Protein AF-0000000066071124 (afdb_homodimer)

Secondary structure (DSSP, 8-state):
------------------EEEEEEEEE--SSBGGG-TTS-GGG---SSGGGB-TT--HHHHHHT--TTEEEEEEEE---BHHHHGGGGS-HHHHHHTGGGSSEETTEE-TTPPBPHHHHHHHHHHHHHHHHSTT----SEEEE-SSHHHHHHHHHHTTTS---PPEE-GGGSSS-BSSGGG-PPPHHHHHHHSTT-EEPTT--SS--S--SSEEE-HHHHHHHHHHHHHHHHHH-SS--EEEEEE-HHHHHHHHHHTTPPP----TT-EEEEEEEEEEEEEEEE-TT-EEEHHHH-SS--HHHHTTT--------/------------------EEEEEEEEE--SSBGGG-TTS-GGG---SSGGGB-TT--HHHHHHT--TTEEEEEEEE---BHHHHGGGGS-HHHHHHTGGGSSEETTEE-TTPPBPHHHHHHHHHHHHHHHHSTT----SEEEE-SSHHHHHHHHHHTTTSS--PPEE-GGGSSS-BSSGGG-PPPHHHHHHHSTT-EEPTT--SS--S--SSEEE-HHHHHHHHHHHHHHHHHH-SS--EEEEEE-HHHHHHHHHHTTPPP----TT-EEEEEEEEEEEEEEEE-TT-EEEHHHH-SS--HHHHTS---------

pLDDT: mean 88.55, std 18.99, range [19.91, 98.88]

Solvent-accessible surface area (backbone atoms only — not comparable to full-atom values): 33779 Å² total; per-residue (Å²): 135,82,79,78,78,75,77,73,75,75,77,68,72,71,76,69,62,52,63,48,77,41,70,31,43,38,45,61,49,79,58,33,40,80,43,22,88,86,46,52,64,78,69,50,58,54,83,53,73,57,14,48,36,87,94,54,52,56,63,55,54,63,72,65,50,51,93,52,32,32,41,32,35,48,24,28,24,27,38,24,35,49,73,29,48,56,44,70,43,55,69,60,54,26,59,53,49,52,41,54,37,55,55,58,87,71,40,49,23,36,32,18,46,55,34,74,66,11,51,50,38,25,48,49,45,28,49,49,54,72,66,36,83,70,57,77,72,50,68,44,37,35,27,13,68,36,48,27,21,49,51,33,48,53,51,42,45,58,94,42,91,70,66,71,36,33,32,34,78,63,38,32,50,60,36,17,36,38,21,51,44,38,48,70,34,41,67,58,50,41,72,73,42,68,78,51,40,72,42,91,82,69,57,55,62,62,84,69,48,38,74,55,35,27,55,25,70,41,34,42,31,44,40,30,50,50,39,50,52,50,50,50,68,76,34,76,83,52,46,31,35,34,36,30,25,31,46,50,37,46,40,25,38,31,53,55,20,65,37,63,90,71,71,57,49,66,29,35,66,46,70,44,41,38,31,61,49,98,48,69,42,78,36,59,44,71,61,27,62,39,43,43,54,59,54,29,58,66,65,54,72,88,66,64,67,65,75,70,72,78,78,76,76,80,129,136,83,80,78,77,77,77,74,77,76,78,69,72,72,77,69,66,51,66,48,75,40,70,31,43,36,45,61,49,79,58,31,40,80,45,23,88,88,46,54,64,78,70,51,56,54,84,52,74,58,15,47,36,85,92,55,53,57,63,55,54,62,74,63,50,52,93,54,33,33,40,32,35,47,25,28,25,28,38,24,36,50,74,29,50,55,47,69,43,55,69,61,54,26,58,52,48,52,41,54,36,55,54,58,87,70,41,49,22,36,33,17,46,55,34,74,66,11,50,50,38,26,48,50,43,28,50,49,54,73,68,35,83,70,56,77,70,49,68,45,38,35,27,13,68,36,48,25,21,49,53,34,49,53,53,42,46,57,92,44,93,72,68,70,36,34,34,34,76,64,37,33,50,60,36,17,36,38,23,50,43,37,48,72,36,42,67,58,48,40,71,74,42,68,77,51,40,72,43,93,83,68,57,54,63,62,82,69,49,39,74,56,34,26,56,25,69,42,34,43,31,44,40,30,48,51,40,50,52,50,50,50,69,76,34,76,84,53,47,29,36,34,36,29,26,31,46,51,37,47,42,24,40,30,54,55,21,65,38,63,89,68,71,57,49,65,28,34,66,46,70,45,42,39,32,60,50,97,50,69,40,76,36,59,45,70,61,28,61,40,46,44,55,58,54,30,58,66,63,53,72,89,68,65,67,64,81,71,74,79,80,76,75,82,129

Radius of gyration: 27.07 Å; Cα contacts (8 Å, |Δi|>4): 1220; chains: 2; bounding box: 74×88×99 Å

Nearest PDB structures (foldseek):
  2yn2-assembly1_A  TM=6.797E-01  e=5.651E-09  Saccharomyces cerevisiae S288C
  2yn0-assembly1_A  TM=5.757E-01  e=2.678E-08  Saccharomyces cerevisiae S288C
  6yj6-assembly1_C  TM=5.837E-01  e=2.678E-07  Saccharomyces cerevisiae
  6cni-assembly1_B  TM=6.786E-01  e=1.732E-05  Homo sapiens
  6cnl-assembly1_E  TM=5.920E-01  e=1.732E-04  Homo sapiens

Sequence (630 aa):
MQQFLTLGALWTLFNVATTISLPKYSSSQTYFAQSDPNIPVSQVDDTNNFGLKSQYSWDDVVSNLASNEKLFFLQRHGQGWHNVAPSNFSRVDWNCYWAEQSGRDGVVWEDAELTPKGVQQIQNLHQRIKDTPDFPQPEKFFVSPLRRTLQTWNITWNGLPHKTPLIKEFAREIYGIDSESKRHNKTFIHNYVPSFEFESGFTEQDENWSPDKSESDQHCDYRAAVLLQDIFNDSPDEKVISVVLHSGIIYCLLDVVGHRYFPMATGGAIPVVIAIENYNTDYPLNDAWDTFKDWCPNPPASISGTATSTATGSAMQQFLTLGALWTLFNVATTISLPKYSSSQTYFAQSDPNIPVSQVDDTNNFGLKSQYSWDDVVSNLASNEKLFFLQRHGQGWHNVAPSNFSRVDWNCYWAEQSGRDGVVWEDAELTPKGVQQIQNLHQRIKDTPDFPQPEKFFVSPLRRTLQTWNITWNGLPHKTPLIKEFAREIYGIDSESKRHNKTFIHNYVPSFEFESGFTEQDENWSPDKSESDQHCDYRAAVLLQDIFNDSPDEKVISVVLHSGIIYCLLDVVGHRYFPMATGGAIPVVIAIENYNTDYPLNDAWDTFKDWCPNPPASISGTATSTATGSA

Structure (mmCIF, N/CA/C/O backbone):
data_AF-0000000066071124-model_v1
#
loop_
_entity.id
_entity.type
_entity.pdbx_description
1 polymer 'Phosphomutase-like protein 3'
#
loop_
_atom_site.group_PDB
_atom_site.id
_atom_site.type_symbol
_atom_site.label_atom_id
_atom_site.label_alt_id
_atom_site.label_comp_id
_atom_site.label_asym_id
_atom_site.label_entity_id
_atom_site.label_seq_id
_atom_site.pdbx_PDB_ins_code
_atom_site.Cartn_x
_atom_site.Cartn_y
_atom_site.Cartn_z
_atom_site.occupancy
_atom_site.B_iso_or_equiv
_atom_site.auth_seq_id
_atom_site.auth_comp_id
_atom_site.auth_asym_id
_atom_site.auth_atom_id
_atom_site.pdbx_PDB_model_num
ATOM 1 N N . MET A 1 1 ? -23.594 52.375 -44.375 1 29.77 1 MET A N 1
ATOM 2 C CA . MET A 1 1 ? -22.469 51.438 -44.375 1 29.77 1 MET A CA 1
ATOM 3 C C . MET A 1 1 ? -21.656 51.594 -43.125 1 29.77 1 MET A C 1
ATOM 5 O O . MET A 1 1 ? -20.609 52.25 -43.094 1 29.77 1 MET A O 1
ATOM 9 N N . GLN A 1 2 ? -22.312 51.812 -41.938 1 34.38 2 GLN A N 1
ATOM 10 C CA . GLN A 1 2 ? -21.75 52.031 -40.594 1 34.38 2 GLN A CA 1
ATOM 11 C C . GLN A 1 2 ? -20.938 50.844 -40.125 1 34.38 2 GLN A C 1
ATOM 13 O O . GLN A 1 2 ? -21.438 49.688 -40.156 1 34.38 2 GLN A O 1
ATOM 18 N N . GLN A 1 3 ? -19.562 50.969 -40.25 1 31.31 3 GLN A N 1
ATOM 19 C CA . GLN A 1 3 ? -18.5 50.062 -39.844 1 31.31 3 GLN A CA 1
ATOM 20 C C . GLN A 1 3 ? -18.625 49.719 -38.344 1 31.31 3 GLN A C 1
ATOM 22 O O . GLN A 1 3 ? -18.609 50.594 -37.5 1 31.31 3 GLN A O 1
ATOM 27 N N . PHE A 1 4 ? -19.406 48.625 -38.031 1 33.28 4 PHE A N 1
ATOM 28 C CA . PHE A 1 4 ? -19.469 48.062 -36.688 1 33.28 4 PHE A CA 1
ATOM 29 C C . PHE A 1 4 ? -18.078 47.625 -36.219 1 33.28 4 PHE A C 1
ATOM 31 O O . PHE A 1 4 ? -17.469 46.75 -36.844 1 33.28 4 PHE A O 1
ATOM 38 N N . LEU A 1 5 ? -17.281 48.625 -35.656 1 32.19 5 LEU A N 1
ATOM 39 C CA . LEU A 1 5 ? -16.031 48.281 -35 1 32.19 5 LEU A CA 1
ATOM 40 C C . LEU A 1 5 ? -16.25 47.281 -33.875 1 32.19 5 LEU A C 1
ATOM 42 O O . LEU A 1 5 ? -16.984 47.562 -32.938 1 32.19 5 LEU A O 1
ATOM 46 N N . THR A 1 6 ? -16.359 46 -34.25 1 32.62 6 THR A N 1
ATOM 47 C CA . THR A 1 6 ? -16.375 44.906 -33.281 1 32.62 6 THR A CA 1
ATOM 48 C C . THR A 1 6 ? -15.133 45 -32.375 1 32.62 6 THR A C 1
ATOM 50 O O . THR A 1 6 ? -14.008 44.844 -32.844 1 32.62 6 THR A O 1
ATOM 53 N N . LEU A 1 7 ? -15.102 45.938 -31.422 1 32.59 7 LEU A N 1
ATOM 54 C CA . LEU A 1 7 ? -14.062 45.875 -30.391 1 32.59 7 LEU A CA 1
ATOM 55 C C . LEU A 1 7 ? -14.008 44.531 -29.734 1 32.59 7 LEU A C 1
ATOM 57 O O . LEU A 1 7 ? -14.93 44.125 -29.016 1 32.59 7 LEU A O 1
ATOM 61 N N . GLY A 1 8 ? -13.5 43.531 -30.438 1 30.48 8 GLY A N 1
ATOM 62 C CA . GLY A 1 8 ? -13.172 42.281 -29.766 1 30.48 8 GLY A CA 1
ATOM 63 C C . GLY A 1 8 ? -12.266 42.469 -28.562 1 30.48 8 GLY A C 1
ATOM 64 O O . GLY A 1 8 ? -11.109 42.906 -28.719 1 30.48 8 GLY A O 1
ATOM 65 N N . ALA A 1 9 ? -12.773 42.969 -27.422 1 32.59 9 ALA A N 1
ATOM 66 C CA . ALA A 1 9 ? -11.992 42.938 -26.188 1 32.59 9 ALA A CA 1
ATOM 67 C C . ALA A 1 9 ? -11.359 41.562 -25.984 1 32.59 9 ALA A C 1
ATOM 69 O O . ALA A 1 9 ? -12.07 40.562 -25.891 1 32.59 9 ALA A O 1
ATOM 70 N N . LEU A 1 10 ? -10.18 41.344 -26.484 1 33.06 10 LEU A N 1
ATOM 71 C CA . LEU A 1 10 ? -9.312 40.25 -26.078 1 33.06 10 LEU A CA 1
ATOM 72 C C . LEU A 1 10 ? -9.227 40.156 -24.562 1 33.06 10 LEU A C 1
ATOM 74 O O . LEU A 1 10 ? -8.695 41.062 -23.906 1 33.06 10 LEU A O 1
ATOM 78 N N . TRP A 1 11 ? -10.211 39.594 -23.875 1 31.27 11 TRP A N 1
ATOM 79 C CA . TRP A 1 11 ? -9.977 39.125 -22.5 1 31.27 11 TRP A CA 1
ATOM 80 C C . TRP A 1 11 ? -8.68 38.312 -22.422 1 31.27 11 TRP A C 1
ATOM 82 O O . TRP A 1 11 ? -8.602 37.188 -22.906 1 31.27 11 TRP A O 1
ATOM 92 N N . THR A 1 12 ? -7.57 38.938 -22.688 1 32.94 12 THR A N 1
ATOM 93 C CA . THR A 1 12 ? -6.359 38.312 -22.156 1 32.94 12 THR A CA 1
ATOM 94 C C . THR A 1 12 ? -6.555 37.906 -20.703 1 32.94 12 THR A C 1
ATOM 96 O O . THR A 1 12 ? -6.664 38.75 -19.828 1 32.94 12 THR A O 1
ATOM 99 N N . LEU A 1 13 ? -7.312 36.938 -20.422 1 33.97 13 LEU A N 1
ATOM 100 C CA . LEU A 1 13 ? -7.215 36.312 -19.125 1 33.97 13 LEU A CA 1
ATOM 101 C C . LEU A 1 13 ? -5.758 36.188 -18.688 1 33.97 13 LEU A C 1
ATOM 103 O O . LEU A 1 13 ? -4.996 35.406 -19.297 1 33.97 13 LEU A O 1
ATOM 107 N N . PHE A 1 14 ? -5.09 37.25 -18.391 1 37.34 14 PHE A N 1
ATOM 108 C CA . PHE A 1 14 ? -3.881 37.094 -17.578 1 37.34 14 PHE A CA 1
ATOM 109 C C . PHE A 1 14 ? -4.059 36.031 -16.516 1 37.34 14 PHE A C 1
ATOM 111 O O . PHE A 1 14 ? -4.918 36.156 -15.641 1 37.34 14 PHE A O 1
ATOM 118 N N . ASN A 1 15 ? -3.896 34.812 -16.812 1 42.75 15 ASN A N 1
ATOM 119 C CA . ASN A 1 15 ? -3.643 33.844 -15.773 1 42.75 15 ASN A CA 1
ATOM 120 C C . ASN A 1 15 ? -2.68 34.375 -14.719 1 42.75 15 ASN A C 1
ATOM 122 O O . ASN A 1 15 ? -1.466 34.375 -14.93 1 42.75 15 ASN A O 1
ATOM 126 N N . VAL A 1 16 ? -2.746 35.5 -14.109 1 44.22 16 VAL A N 1
ATOM 127 C CA . VAL A 1 16 ? -1.925 36 -13.016 1 44.22 16 VAL A CA 1
ATOM 128 C C . VAL A 1 16 ? -1.522 34.844 -12.102 1 44.22 16 VAL A C 1
ATOM 130 O O . VAL A 1 16 ? -2.381 34.156 -11.57 1 44.22 16 VAL A O 1
ATOM 133 N N . ALA A 1 17 ? -0.296 34.406 -12.32 1 57.66 17 ALA A N 1
ATOM 134 C CA . ALA A 1 17 ? 0.362 33.469 -11.406 1 57.66 17 ALA A CA 1
ATOM 135 C C . ALA A 1 17 ? 0.134 33.875 -9.953 1 57.66 17 ALA A C 1
ATOM 137 O O . ALA A 1 17 ? 0.623 34.906 -9.508 1 57.66 17 ALA A O 1
ATOM 138 N N . THR A 1 18 ? -0.968 33.594 -9.172 1 84.62 18 THR A N 1
ATOM 139 C CA . THR A 1 18 ? -1.275 33.875 -7.773 1 84.62 18 THR A CA 1
ATOM 140 C C . THR A 1 18 ? -0.218 33.281 -6.852 1 84.62 18 THR A C 1
ATOM 142 O O . THR A 1 18 ? 0.17 32.125 -7.016 1 84.62 18 THR A O 1
ATOM 145 N N . THR A 1 19 ? 0.626 34.156 -6.301 1 91.81 19 THR A N 1
ATOM 146 C CA . THR A 1 19 ? 1.561 33.75 -5.246 1 91.81 19 THR A CA 1
ATOM 147 C C . THR A 1 19 ? 1.039 34.188 -3.879 1 91.81 19 THR A C 1
ATOM 149 O O . THR A 1 19 ? 0.562 35.312 -3.721 1 91.81 19 THR A O 1
ATOM 152 N N . ILE A 1 20 ? 0.991 33.281 -2.93 1 95.94 20 ILE A N 1
ATOM 153 C CA . ILE A 1 20 ? 0.533 33.594 -1.574 1 95.94 20 ILE A CA 1
ATOM 154 C C . ILE A 1 20 ? 1.705 33.469 -0.601 1 95.94 20 ILE A C 1
ATOM 156 O O . ILE A 1 20 ? 2.508 32.562 -0.682 1 95.94 20 ILE A O 1
ATOM 160 N N . SER A 1 21 ? 1.765 34.438 0.259 1 97.12 21 SER A N 1
ATOM 161 C CA . SER A 1 21 ? 2.826 34.469 1.262 1 97.12 21 SER A CA 1
ATOM 162 C C . SER A 1 21 ? 2.322 33.969 2.609 1 97.12 21 SER A C 1
ATOM 164 O O . SER A 1 21 ? 1.305 34.438 3.117 1 97.12 21 SER A O 1
ATOM 166 N N . LEU A 1 22 ? 3.018 32.969 3.148 1 97.94 22 LEU A N 1
ATOM 167 C CA . LEU A 1 22 ? 2.688 32.375 4.438 1 97.94 22 LEU A CA 1
ATOM 168 C C . LEU A 1 22 ? 3.926 32.25 5.32 1 97.94 22 LEU A C 1
ATOM 170 O O . LEU A 1 22 ? 5.055 32.344 4.824 1 97.94 22 LEU A O 1
ATOM 174 N N . PRO A 1 23 ? 3.666 32.125 6.625 1 98.06 23 PRO A N 1
ATOM 175 C CA . PRO A 1 23 ? 4.832 31.953 7.496 1 98.06 23 PRO A CA 1
ATOM 176 C C . PRO A 1 23 ? 5.742 30.812 7.051 1 98.06 23 PRO A C 1
ATOM 178 O O . PRO A 1 23 ? 5.254 29.781 6.59 1 98.06 23 PRO A O 1
ATOM 181 N N . LYS A 1 24 ? 7.023 30.984 7.199 1 98.5 24 LYS A N 1
ATOM 182 C CA . LYS A 1 24 ? 7.988 29.906 7.012 1 98.5 24 LYS A CA 1
ATOM 183 C C . LYS A 1 24 ? 7.984 28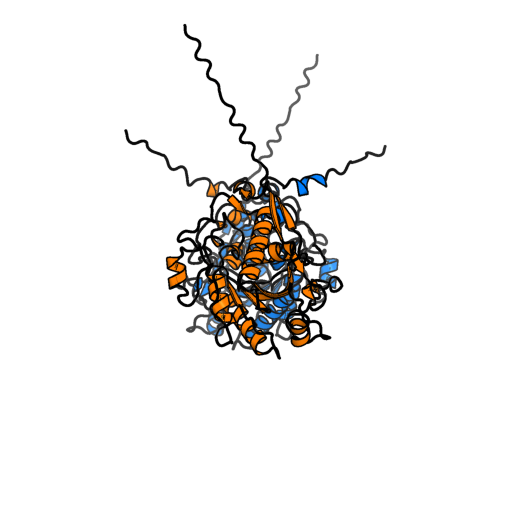.953 8.203 1 98.5 24 LYS A C 1
ATOM 185 O O . LYS A 1 24 ? 7.859 29.391 9.352 1 98.5 24 LYS A O 1
ATOM 190 N N . TYR A 1 25 ? 8.117 27.703 7.91 1 98.81 25 TYR A N 1
ATOM 191 C CA . TYR A 1 25 ? 8.234 26.688 8.945 1 98.81 25 TYR A CA 1
ATOM 192 C C . TYR A 1 25 ? 9.555 25.922 8.805 1 98.81 25 TYR A C 1
ATOM 194 O O . TYR A 1 25 ? 10.133 25.875 7.715 1 98.81 25 TYR A O 1
ATOM 202 N N . SER A 1 26 ? 10.023 25.391 9.875 1 98.62 26 SER A N 1
ATOM 203 C CA . SER A 1 26 ? 11.211 24.531 9.883 1 98.62 26 SER A CA 1
ATOM 204 C C . SER A 1 26 ? 11.039 23.375 10.852 1 98.62 26 SER A C 1
ATOM 206 O O . SER A 1 26 ? 10.172 23.391 11.727 1 98.62 26 SER A O 1
ATOM 208 N N . SER A 1 27 ? 11.766 22.312 10.625 1 98.38 27 SER A N 1
ATOM 209 C CA . SER A 1 27 ? 11.719 21.156 11.5 1 98.38 27 SER A CA 1
ATOM 210 C C . SER A 1 27 ? 13.078 20.891 12.141 1 98.38 27 SER A C 1
ATOM 212 O O . SER A 1 27 ? 14.117 21.078 11.5 1 98.38 27 SER A O 1
ATOM 214 N N . SER A 1 28 ? 13.07 20.453 13.336 1 97.94 28 SER A N 1
ATOM 215 C CA . SER A 1 28 ? 14.289 20.094 14.055 1 97.94 28 SER A CA 1
ATOM 216 C C . SER A 1 28 ? 14.859 18.781 13.555 1 97.94 28 SER A C 1
ATOM 218 O O . SER A 1 28 ? 14.109 17.859 13.211 1 97.94 28 SER A O 1
ATOM 220 N N . GLN A 1 29 ? 16.172 18.641 13.594 1 97.44 29 GLN A N 1
ATOM 221 C CA . GLN A 1 29 ? 16.844 17.391 13.25 1 97.44 29 GLN A CA 1
ATOM 222 C C . GLN A 1 29 ? 17.469 16.766 14.492 1 97.44 29 GLN A C 1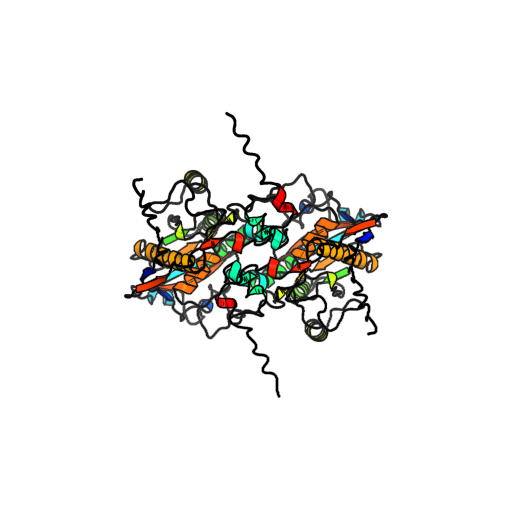
ATOM 224 O O . GLN A 1 29 ? 18.266 15.828 14.375 1 97.44 29 GLN A O 1
ATOM 229 N N . THR A 1 30 ? 17.125 17.188 15.602 1 96.88 30 THR A N 1
ATOM 230 C CA . THR A 1 30 ? 17.859 16.922 16.828 1 96.88 30 THR A CA 1
ATOM 231 C C . THR A 1 30 ? 17.375 15.625 17.484 1 96.88 30 THR A C 1
ATOM 233 O O . THR A 1 30 ? 18.172 14.742 17.797 1 96.88 30 THR A O 1
ATOM 236 N N . TYR A 1 31 ? 16.188 15.383 17.625 1 98.06 31 TYR A N 1
ATOM 237 C CA . TYR A 1 31 ? 15.648 14.445 18.609 1 98.06 31 TYR A CA 1
ATOM 238 C C . TYR A 1 31 ? 15.352 13.094 17.984 1 98.06 31 TYR A C 1
ATOM 240 O O . TYR A 1 31 ? 15.492 12.055 18.641 1 98.06 31 TYR A O 1
ATOM 248 N N . PHE A 1 32 ? 14.961 13.094 16.734 1 98.19 32 PHE A N 1
ATOM 249 C CA . PHE A 1 32 ? 14.391 11.875 16.188 1 98.19 32 PHE A CA 1
ATOM 250 C C . PHE A 1 32 ? 15.25 11.344 15.039 1 98.19 32 PHE A C 1
ATOM 252 O O . PHE A 1 32 ? 15.758 12.125 14.227 1 98.19 32 PHE A O 1
ATOM 259 N N . ALA A 1 33 ? 15.32 10.047 14.93 1 96.69 33 ALA A N 1
ATOM 260 C CA . ALA A 1 33 ? 16.109 9.398 13.883 1 96.69 33 ALA A CA 1
ATOM 261 C C . ALA A 1 33 ? 15.547 9.727 12.5 1 96.69 33 ALA A C 1
ATOM 263 O O . ALA A 1 33 ? 16.297 9.836 11.523 1 96.69 33 ALA A O 1
ATOM 264 N N . GLN A 1 34 ? 14.266 9.93 12.406 1 95.38 34 GLN A N 1
ATOM 265 C CA . GLN A 1 34 ? 13.586 10.18 11.141 1 95.38 34 GLN A CA 1
ATOM 266 C C . GLN A 1 34 ? 14.039 11.508 10.531 1 95.38 34 GLN A C 1
ATOM 268 O O . GLN A 1 34 ? 14.008 11.672 9.305 1 95.38 34 GLN A O 1
ATOM 273 N N . SER A 1 35 ? 14.43 12.422 11.375 1 96.25 35 SER A N 1
ATOM 274 C CA . SER A 1 35 ? 14.812 13.734 10.883 1 96.25 35 SER A CA 1
ATOM 275 C C . SER A 1 35 ? 16.328 13.867 10.789 1 96.25 35 SER A C 1
ATOM 277 O O . SER A 1 35 ? 16.844 14.852 10.25 1 96.25 35 SER A O 1
ATOM 279 N N . ASP A 1 36 ? 17.062 12.891 11.273 1 95.31 36 ASP A N 1
ATOM 280 C CA . ASP A 1 36 ? 18.516 12.953 11.32 1 95.31 36 ASP A CA 1
ATOM 281 C C . ASP A 1 36 ? 19.125 12.586 9.969 1 95.31 36 ASP A C 1
ATOM 283 O O . ASP A 1 36 ? 19.047 11.43 9.539 1 95.31 36 ASP A O 1
ATOM 287 N N . PRO A 1 37 ? 19.766 13.555 9.359 1 92.75 37 PRO A N 1
ATOM 288 C CA . PRO A 1 37 ? 20.328 13.266 8.039 1 92.75 37 PRO A CA 1
ATOM 289 C C . PRO A 1 37 ? 21.469 12.266 8.078 1 92.75 37 PRO A C 1
ATOM 291 O O . PRO A 1 37 ? 21.875 11.727 7.039 1 92.75 37 PRO A O 1
ATOM 294 N N . ASN A 1 38 ? 22 11.93 9.242 1 94.06 38 ASN A N 1
ATOM 295 C CA . ASN A 1 38 ? 23.125 11.016 9.367 1 94.06 38 ASN A CA 1
ATOM 296 C C . ASN A 1 38 ? 22.656 9.57 9.492 1 94.06 38 ASN A C 1
ATOM 298 O O . ASN A 1 38 ? 23.484 8.648 9.453 1 94.06 38 ASN A O 1
ATOM 302 N N . ILE A 1 39 ? 21.438 9.359 9.648 1 93.31 39 ILE A N 1
ATOM 303 C CA . ILE A 1 39 ? 20.859 8.016 9.695 1 93.31 39 ILE A CA 1
ATOM 304 C C . ILE A 1 39 ? 20.094 7.742 8.398 1 93.31 39 ILE A C 1
ATOM 306 O O . ILE A 1 39 ? 19.062 8.359 8.141 1 93.31 39 ILE A O 1
ATOM 310 N N . PRO A 1 40 ? 20.625 6.793 7.641 1 90.38 40 PRO A N 1
ATOM 311 C CA . PRO A 1 40 ? 19.875 6.473 6.426 1 90.38 40 PRO A CA 1
ATOM 312 C C . PRO A 1 40 ? 18.422 6.086 6.719 1 90.38 40 PRO A C 1
ATOM 314 O O . PRO A 1 40 ? 18.156 5.41 7.711 1 90.38 40 PRO A O 1
ATOM 317 N N . VAL A 1 41 ? 17.516 6.57 5.875 1 89.44 41 VAL A N 1
ATOM 318 C CA . VAL A 1 41 ? 16.078 6.359 6.055 1 89.44 41 VAL A CA 1
ATOM 319 C C . VAL A 1 41 ? 15.797 4.875 6.254 1 89.44 41 VAL A C 1
ATOM 321 O O . VAL A 1 41 ? 15.008 4.5 7.121 1 89.44 41 VAL A O 1
ATOM 324 N N . SER A 1 42 ? 16.5 4 5.535 1 84.12 42 SER A N 1
ATOM 325 C CA . SER A 1 42 ? 16.281 2.559 5.586 1 84.12 42 SER A CA 1
ATOM 326 C C . SER A 1 42 ? 16.75 1.975 6.914 1 84.12 42 SER A C 1
ATOM 328 O O . SER A 1 42 ? 16.438 0.827 7.238 1 84.12 42 SER A O 1
ATOM 330 N N . GLN A 1 43 ? 17.453 2.752 7.684 1 87.75 43 GLN A N 1
ATOM 331 C CA . GLN A 1 43 ? 18.031 2.244 8.922 1 87.75 43 GLN A CA 1
ATOM 332 C C . GLN A 1 43 ? 17.328 2.854 10.141 1 87.75 43 GLN A C 1
ATOM 334 O O . GLN A 1 43 ? 17.719 2.594 11.281 1 87.75 43 GLN A O 1
ATOM 339 N N . VAL A 1 44 ? 16.391 3.66 9.852 1 90.38 44 VAL A N 1
ATOM 340 C CA . VAL A 1 44 ? 15.641 4.273 10.945 1 90.38 44 VAL A CA 1
ATOM 341 C C . VAL A 1 44 ? 14.781 3.217 11.641 1 90.38 44 VAL A C 1
ATOM 343 O O . VAL A 1 44 ? 14.062 2.465 10.984 1 90.38 44 VAL A O 1
ATOM 346 N N . ASP A 1 45 ? 14.922 3.127 12.906 1 84.5 45 ASP A N 1
ATOM 347 C CA . ASP A 1 45 ? 14.047 2.295 13.727 1 84.5 45 ASP A CA 1
ATOM 348 C C . ASP A 1 45 ? 12.984 3.137 14.422 1 84.5 45 ASP A C 1
ATOM 350 O O . ASP A 1 45 ? 13.227 3.691 15.5 1 84.5 45 ASP A O 1
ATOM 354 N N . ASP A 1 46 ? 11.836 3.1 13.867 1 84.88 46 ASP A N 1
ATOM 355 C CA . ASP A 1 46 ? 10.789 3.918 14.477 1 84.88 46 ASP A CA 1
ATOM 356 C C . ASP A 1 46 ? 9.875 3.072 15.352 1 84.88 46 ASP A C 1
ATOM 358 O O . ASP A 1 46 ? 8.852 3.562 15.852 1 84.88 46 ASP A O 1
ATOM 362 N N . THR A 1 47 ? 10.211 1.812 15.492 1 80.25 47 THR A N 1
ATOM 363 C CA . THR A 1 47 ? 9.398 0.936 16.328 1 80.25 47 THR A CA 1
ATOM 364 C C . THR A 1 47 ? 9.75 1.121 17.797 1 80.25 47 THR A C 1
ATOM 366 O O . THR A 1 47 ? 8.922 0.876 18.688 1 80.25 47 THR A O 1
ATOM 369 N N . ASN A 1 48 ? 10.906 1.51 17.969 1 84.56 48 ASN A N 1
ATOM 370 C CA . ASN A 1 48 ? 11.336 1.796 19.344 1 84.56 48 ASN A CA 1
ATOM 371 C C . ASN A 1 48 ? 11.141 3.27 19.688 1 84.56 48 ASN A C 1
ATOM 373 O O . ASN A 1 48 ? 11.781 4.141 19.094 1 84.56 48 ASN A O 1
ATOM 377 N N . ASN A 1 49 ? 10.336 3.566 20.625 1 94.94 49 ASN A N 1
ATOM 378 C CA . ASN A 1 49 ? 10.078 4.898 21.172 1 94.94 49 ASN A CA 1
ATOM 379 C C . ASN A 1 49 ? 9.836 5.914 20.062 1 94.94 49 ASN A C 1
ATOM 381 O O . ASN A 1 49 ? 10.336 7.039 20.109 1 94.94 49 ASN A O 1
ATOM 385 N N . PHE A 1 50 ? 9.273 5.504 19 1 96 50 PHE A N 1
ATOM 386 C CA . PHE A 1 50 ? 8.859 6.34 17.875 1 96 50 PHE A CA 1
ATOM 387 C C . PHE A 1 50 ? 10.055 7.031 17.234 1 96 50 PHE A C 1
ATOM 389 O O . PHE A 1 50 ? 9.945 8.156 16.75 1 96 50 PHE A O 1
ATOM 396 N N . GLY A 1 51 ? 11.242 6.43 17.391 1 95.75 51 GLY A N 1
ATOM 397 C CA . GLY A 1 51 ? 12.43 6.945 16.734 1 95.75 51 GLY A CA 1
ATOM 398 C C . GLY A 1 51 ? 13.18 7.973 17.562 1 95.75 51 GLY A C 1
ATOM 399 O O . GLY A 1 51 ? 14.148 8.57 17.109 1 95.75 51 GLY A O 1
ATOM 400 N N . LEU A 1 52 ? 12.688 8.219 18.781 1 97.88 52 LEU A N 1
ATOM 401 C CA . LEU A 1 52 ? 13.414 9.102 19.672 1 97.88 52 LEU A CA 1
ATOM 402 C C . LEU A 1 52 ? 14.812 8.555 19.969 1 97.88 52 LEU A C 1
ATOM 404 O O . LEU A 1 52 ? 14.953 7.402 20.391 1 97.88 52 LEU A O 1
ATOM 408 N N . LYS A 1 53 ? 15.758 9.398 19.688 1 96.94 53 LYS A N 1
ATOM 409 C CA . LYS A 1 53 ? 17.125 8.961 19.922 1 96.94 53 LYS A CA 1
ATOM 410 C C . LYS A 1 53 ? 17.359 8.633 21.391 1 96.94 53 LYS A C 1
ATOM 412 O O . LYS A 1 53 ? 16.844 9.312 22.281 1 96.94 53 LYS A O 1
ATOM 417 N N . SER A 1 54 ? 18.234 7.68 21.688 1 95.12 54 SER A N 1
ATOM 418 C CA . SER A 1 54 ? 18.375 7.059 23 1 95.12 54 SER A CA 1
ATOM 419 C C . SER A 1 54 ? 18.906 8.055 24.016 1 95.12 54 SER A C 1
ATOM 421 O O . SER A 1 54 ? 18.688 7.883 25.219 1 95.12 54 SER A O 1
ATOM 423 N N . GLN A 1 55 ? 19.547 9.047 23.562 1 96.38 55 GLN A N 1
ATOM 424 C CA . GLN A 1 55 ? 20.141 9.992 24.5 1 96.38 55 GLN A CA 1
ATOM 425 C C . GLN A 1 55 ? 19.109 10.984 25.016 1 96.38 55 GLN A C 1
ATOM 427 O O . GLN A 1 55 ? 19.406 11.766 25.938 1 96.38 55 GLN A O 1
ATOM 432 N N . TYR A 1 56 ? 17.891 10.953 24.5 1 97.5 56 TYR A N 1
ATOM 433 C CA . TYR A 1 56 ? 16.844 11.883 24.922 1 97.5 56 TYR A CA 1
ATOM 434 C C . TYR A 1 56 ? 15.664 11.133 25.547 1 97.5 56 TYR A C 1
ATOM 436 O O . TYR A 1 56 ? 15.398 9.984 25.188 1 97.5 56 TYR A O 1
ATOM 444 N N . SER A 1 57 ? 14.984 11.758 26.484 1 97.75 57 SER A N 1
ATOM 445 C CA . SER A 1 57 ? 13.656 11.359 26.953 1 97.75 57 SER A CA 1
ATOM 446 C C . SER A 1 57 ? 12.57 12.234 26.344 1 97.75 57 SER A C 1
ATOM 448 O O . SER A 1 57 ? 12.859 13.281 25.766 1 97.75 57 SER A O 1
ATOM 450 N N . TRP A 1 58 ? 11.367 11.781 26.438 1 98.25 58 TRP A N 1
ATOM 451 C CA . TRP A 1 58 ? 10.266 12.602 25.953 1 98.25 58 TRP A CA 1
ATOM 452 C C . TRP A 1 58 ? 10.188 13.914 26.734 1 98.25 58 TRP A C 1
ATOM 454 O O . TRP A 1 58 ? 9.828 14.953 26.172 1 98.25 58 TRP A O 1
ATOM 464 N N . ASP A 1 59 ? 10.477 13.875 27.969 1 97.69 59 ASP A N 1
ATOM 465 C CA . ASP A 1 59 ? 10.516 15.094 28.766 1 97.69 59 ASP A CA 1
ATOM 466 C C . ASP A 1 59 ? 11.586 16.062 28.25 1 97.69 59 ASP A C 1
ATOM 468 O O . ASP A 1 59 ? 11.391 17.266 28.25 1 97.69 59 ASP A O 1
ATOM 472 N N . ASP A 1 60 ? 12.695 15.484 27.859 1 97.94 60 ASP A N 1
ATOM 473 C CA . ASP A 1 60 ? 13.727 16.312 27.25 1 97.94 60 ASP A CA 1
ATOM 474 C C . ASP A 1 60 ? 13.188 17.062 26.016 1 97.94 60 ASP A C 1
ATOM 476 O O . ASP A 1 60 ? 13.445 18.25 25.844 1 97.94 60 ASP A O 1
ATOM 480 N N . VAL A 1 61 ? 12.438 16.391 25.203 1 98.5 61 VAL A N 1
ATOM 481 C CA . VAL A 1 61 ? 11.906 16.969 23.969 1 98.5 61 VAL A CA 1
ATOM 482 C C . VAL A 1 61 ? 10.938 18.094 24.312 1 98.5 61 VAL A C 1
ATOM 484 O O . VAL A 1 61 ? 11.117 19.234 23.875 1 98.5 61 VAL A O 1
ATOM 487 N N . VAL A 1 62 ? 10 17.828 25.156 1 98.5 62 VAL A N 1
ATOM 488 C CA . VAL A 1 62 ? 8.898 18.75 25.406 1 98.5 62 VAL A CA 1
ATOM 489 C C . VAL A 1 62 ? 9.398 19.953 26.203 1 98.5 62 VAL A C 1
ATOM 491 O O . VAL A 1 62 ? 9.031 21.094 25.906 1 98.5 62 VAL A O 1
ATOM 494 N N . SER A 1 63 ? 10.219 19.719 27.156 1 97.88 63 SER A N 1
ATOM 495 C CA . SER A 1 63 ? 10.688 20.797 28.016 1 97.88 63 SER A CA 1
ATOM 496 C C . SER A 1 63 ? 11.617 21.734 27.266 1 97.88 63 SER A C 1
ATOM 498 O O . SER A 1 63 ? 11.797 22.891 27.672 1 97.88 63 SER A O 1
ATOM 500 N N . ASN A 1 64 ? 12.203 21.312 26.172 1 98.12 64 ASN A N 1
ATOM 501 C CA . ASN A 1 64 ? 13.18 22.125 25.469 1 98.12 64 ASN A CA 1
ATOM 502 C C . ASN A 1 64 ? 12.57 22.797 24.234 1 98.12 64 ASN A C 1
ATOM 504 O O . ASN A 1 64 ? 13.266 23.484 23.484 1 98.12 64 ASN A O 1
ATOM 508 N N . LEU A 1 65 ? 11.312 22.609 24.047 1 98.44 65 LEU A N 1
ATOM 509 C CA . LEU A 1 65 ? 10.648 23.281 22.938 1 98.44 65 LEU A CA 1
ATOM 510 C C . LEU A 1 65 ? 10.641 24.797 23.156 1 98.44 65 LEU A C 1
ATOM 512 O O . LEU A 1 65 ? 10.266 25.266 24.219 1 98.44 65 LEU A O 1
ATOM 516 N N . ALA A 1 66 ? 11.055 25.5 22.125 1 97.69 66 ALA A N 1
ATOM 517 C CA . ALA A 1 66 ? 10.938 26.953 22.156 1 97.69 66 ALA A CA 1
ATOM 518 C C . ALA A 1 66 ? 9.484 27.391 22.031 1 97.69 66 ALA A C 1
ATOM 520 O O . ALA A 1 66 ? 8.602 26.562 21.812 1 97.69 66 ALA A O 1
ATOM 521 N N . SER A 1 67 ? 9.25 28.703 22.219 1 96.56 67 SER A N 1
ATOM 522 C CA . SER A 1 67 ? 7.887 29.219 22.234 1 96.56 67 SER A CA 1
ATOM 523 C C . SER A 1 67 ? 7.238 29.109 20.859 1 96.56 67 SER A C 1
ATOM 525 O O . SER A 1 67 ? 6.012 29.031 20.75 1 96.56 67 SER A O 1
ATOM 527 N N . ASN A 1 68 ? 8.094 29.047 19.859 1 97.81 68 ASN A N 1
ATOM 528 C CA . ASN A 1 68 ? 7.57 28.969 18.5 1 97.81 68 ASN A CA 1
ATOM 529 C C . ASN A 1 68 ? 7.613 27.547 17.953 1 97.81 68 ASN A C 1
ATOM 531 O O . ASN A 1 68 ? 7.492 27.328 16.75 1 97.81 68 ASN A O 1
ATOM 535 N N . GLU A 1 69 ? 7.875 26.578 18.859 1 98.62 69 GLU A N 1
ATOM 536 C CA . GLU A 1 69 ? 7.996 25.188 18.438 1 98.62 69 GLU A CA 1
ATOM 537 C C . GLU A 1 69 ? 6.891 24.328 19.062 1 98.62 69 GLU A C 1
ATOM 539 O O . GLU A 1 69 ? 6.445 24.594 20.172 1 98.62 69 GLU A O 1
ATOM 544 N N . LYS A 1 70 ? 6.453 23.391 18.328 1 98.81 70 LYS A N 1
ATOM 545 C CA . LYS A 1 70 ? 5.539 22.359 18.797 1 98.81 70 LYS A CA 1
ATOM 546 C C . LYS A 1 70 ? 5.98 20.984 18.328 1 98.81 70 LYS A C 1
ATOM 548 O O . LYS A 1 70 ? 6.633 20.844 17.297 1 98.81 70 LYS A O 1
ATOM 553 N N . LEU A 1 71 ? 5.695 19.969 19.156 1 98.88 71 LEU A N 1
ATOM 554 C CA . LEU A 1 71 ? 5.875 18.562 18.766 1 98.88 71 LEU A CA 1
ATOM 555 C C . LEU A 1 71 ? 4.609 18.031 18.094 1 98.88 71 LEU A C 1
ATOM 557 O O . LEU A 1 71 ? 3.545 18 18.719 1 98.88 71 LEU A O 1
ATOM 561 N N . PHE A 1 72 ? 4.758 17.656 16.844 1 98.88 72 PHE A N 1
ATOM 562 C CA . PHE A 1 72 ? 3.658 17.062 16.094 1 98.88 72 PHE A CA 1
ATOM 563 C C . PHE A 1 72 ? 3.814 15.547 16.016 1 98.88 72 PHE A C 1
ATOM 565 O O . PHE A 1 72 ? 4.906 15.039 15.742 1 98.88 72 PHE A O 1
ATOM 572 N N . PHE A 1 73 ? 2.75 14.859 16.281 1 98.69 73 PHE A N 1
ATOM 573 C CA . PHE A 1 73 ? 2.607 13.484 15.812 1 98.69 73 PHE A CA 1
ATOM 574 C C . PHE A 1 73 ? 1.749 13.422 14.555 1 98.69 73 PHE A C 1
ATOM 576 O O . PHE A 1 73 ? 0.52 13.484 14.633 1 98.69 73 PHE A O 1
ATOM 583 N N . LEU A 1 74 ? 2.41 13.305 13.43 1 98.75 74 LEU A N 1
ATOM 584 C CA . LEU A 1 74 ? 1.72 13.117 12.164 1 98.75 74 LEU A CA 1
ATOM 585 C C . LEU A 1 74 ? 1.44 11.641 11.906 1 98.75 74 LEU A C 1
ATOM 587 O O . LEU A 1 74 ? 2.365 10.859 11.672 1 98.75 74 LEU A O 1
ATOM 591 N N . GLN A 1 75 ? 0.187 11.297 11.953 1 98.56 75 GLN A N 1
ATOM 592 C CA . GLN A 1 75 ? -0.212 9.898 11.867 1 98.56 75 GLN A CA 1
ATOM 593 C C . GLN A 1 75 ? -0.946 9.609 10.562 1 98.56 75 GLN A C 1
ATOM 595 O O . GLN A 1 75 ? -1.934 10.273 10.242 1 98.56 75 GLN A O 1
ATOM 600 N N . ARG A 1 76 ? -0.43 8.633 9.805 1 97.81 76 ARG A N 1
ATOM 601 C CA . ARG A 1 76 ? -1.165 8.141 8.641 1 97.81 76 ARG A CA 1
ATOM 602 C C . ARG A 1 76 ? -2.24 7.145 9.062 1 97.81 76 ARG A C 1
ATOM 604 O O . ARG A 1 76 ? -2.029 6.34 9.977 1 97.81 76 ARG A O 1
ATOM 611 N N . HIS A 1 77 ? -3.348 7.211 8.414 1 98.62 77 HIS A N 1
ATOM 612 C CA . HIS A 1 77 ? -4.422 6.262 8.68 1 98.62 77 HIS A CA 1
ATOM 613 C C . HIS A 1 77 ? -3.949 4.824 8.477 1 98.62 77 HIS A C 1
ATOM 615 O O . HIS A 1 77 ? -2.9 4.594 7.871 1 98.62 77 HIS A O 1
ATOM 621 N N . GLY A 1 78 ? -4.691 3.861 9.062 1 97.62 78 GLY A N 1
ATOM 622 C CA . GLY A 1 78 ? -4.465 2.457 8.766 1 97.62 78 GLY A CA 1
ATOM 623 C C . GLY A 1 78 ? -4.805 2.086 7.336 1 97.62 78 GLY A C 1
ATOM 624 O O . GLY A 1 78 ? -5.363 2.896 6.594 1 97.62 78 GLY A O 1
ATOM 625 N N . GLN A 1 79 ? -4.504 0.859 7.016 1 95.44 79 GLN A N 1
ATOM 626 C CA . GLN A 1 79 ? -4.809 0.375 5.676 1 95.44 79 GLN A CA 1
ATOM 627 C C . GLN A 1 79 ? -6.305 0.463 5.383 1 95.44 79 GLN A C 1
ATOM 629 O O . GLN A 1 79 ? -7.125 -0.026 6.16 1 95.44 79 GLN A O 1
ATOM 634 N N . GLY A 1 80 ? -6.609 1.199 4.34 1 96.69 80 GLY A N 1
ATOM 635 C CA . GLY A 1 80 ? -7.98 1.271 3.854 1 96.69 80 GLY A CA 1
ATOM 636 C C . GLY A 1 80 ? -8.211 0.457 2.596 1 96.69 80 GLY A C 1
ATOM 637 O O . GLY A 1 80 ? -7.258 0.016 1.951 1 96.69 80 GLY A O 1
ATOM 638 N N . TRP A 1 81 ? -9.453 0.298 2.305 1 95.06 81 TRP A N 1
ATOM 639 C CA . TRP A 1 81 ? -9.789 -0.489 1.124 1 95.06 81 TRP A CA 1
ATOM 640 C C . TRP A 1 81 ? -9.242 0.165 -0.142 1 95.06 81 TRP A C 1
ATOM 642 O O . TRP A 1 81 ? -8.898 -0.524 -1.103 1 95.06 81 TRP A O 1
ATOM 652 N N . HIS A 1 82 ? -9.094 1.481 -0.179 1 95.81 82 HIS A N 1
ATOM 653 C CA . HIS A 1 82 ? -8.523 2.18 -1.326 1 95.81 82 HIS A CA 1
ATOM 654 C C . HIS A 1 82 ? -7.047 1.847 -1.496 1 95.81 82 HIS A C 1
ATOM 656 O O . HIS A 1 82 ? -6.488 2.014 -2.584 1 95.81 82 HIS A O 1
ATOM 662 N N . ASN A 1 83 ? -6.402 1.42 -0.419 1 94.06 83 ASN A N 1
ATOM 663 C CA . ASN A 1 83 ? -4.992 1.048 -0.5 1 94.06 83 ASN A CA 1
ATOM 664 C C . ASN A 1 83 ? -4.809 -0.302 -1.187 1 94.06 83 ASN A C 1
ATOM 666 O O . ASN A 1 83 ? -3.777 -0.546 -1.819 1 94.06 83 ASN A O 1
ATOM 670 N N . VAL A 1 84 ? -5.777 -1.173 -1.096 1 90.75 84 VAL A N 1
ATOM 671 C CA . VAL A 1 84 ? -5.609 -2.555 -1.533 1 90.75 84 VAL A CA 1
ATOM 672 C C . VAL A 1 84 ? -6.289 -2.754 -2.887 1 90.75 84 VAL A C 1
ATOM 674 O O . VAL A 1 84 ? -5.855 -3.584 -3.689 1 90.75 84 VAL A O 1
ATOM 677 N N . ALA A 1 85 ? -7.246 -1.948 -3.199 1 91.06 85 ALA A N 1
ATOM 678 C CA . ALA A 1 85 ? -8.094 -2.129 -4.379 1 91.06 85 ALA A CA 1
ATOM 679 C C . ALA A 1 85 ? -7.277 -2.006 -5.66 1 91.06 85 ALA A C 1
ATOM 681 O O . ALA A 1 85 ? -7.48 -2.768 -6.609 1 91.06 85 ALA A O 1
ATOM 682 N N . PRO A 1 86 ? -6.309 -1.095 -5.715 1 89.06 86 PRO A N 1
ATOM 683 C CA . PRO A 1 86 ? -5.59 -0.913 -6.98 1 89.06 86 PRO A CA 1
ATOM 684 C C . PRO A 1 86 ? -4.875 -2.182 -7.441 1 89.06 86 PRO A C 1
ATOM 686 O O . PRO A 1 86 ? -4.648 -2.365 -8.641 1 89.06 86 PRO A O 1
ATOM 689 N N . SER A 1 87 ? -4.574 -2.996 -6.562 1 79.94 87 SER A N 1
ATOM 690 C CA . SER A 1 87 ? -3.826 -4.207 -6.887 1 79.94 87 SER A CA 1
ATOM 691 C C . SER A 1 87 ? -4.652 -5.152 -7.754 1 79.94 87 SER A C 1
ATOM 693 O O . SER A 1 87 ? -4.121 -6.105 -8.32 1 79.94 87 SER A O 1
ATOM 695 N N . ASN A 1 88 ? -5.941 -4.863 -7.852 1 80.31 88 ASN A N 1
ATOM 696 C CA . ASN A 1 88 ? -6.84 -5.711 -8.625 1 80.31 88 ASN A CA 1
ATOM 697 C C . ASN A 1 88 ? -6.984 -5.215 -10.062 1 80.31 88 ASN A C 1
ATOM 699 O O . ASN A 1 88 ? -7.812 -5.723 -10.82 1 80.31 88 ASN A O 1
ATOM 703 N N . PHE A 1 89 ? -6.141 -4.184 -10.375 1 82.31 89 PHE A N 1
ATOM 704 C CA . PHE A 1 89 ? -6.254 -3.576 -11.695 1 82.31 89 PHE A CA 1
ATOM 705 C C . PHE A 1 89 ? -4.879 -3.279 -12.273 1 82.31 89 PHE A C 1
ATOM 707 O O . PHE A 1 89 ? -3.902 -3.135 -11.531 1 82.31 89 PHE A O 1
ATOM 714 N N . SER A 1 90 ? -4.871 -3.307 -13.625 1 79.5 90 SER A N 1
ATOM 715 C CA . SER A 1 90 ? -3.678 -2.705 -14.211 1 79.5 90 SER A CA 1
ATOM 716 C C . SER A 1 90 ? -3.568 -1.228 -13.852 1 79.5 90 SER A C 1
ATOM 718 O O . SER A 1 90 ? -4.574 -0.581 -13.547 1 79.5 90 SER A O 1
ATOM 720 N N . ARG A 1 91 ? -2.377 -0.789 -13.891 1 83.31 91 ARG A N 1
ATOM 721 C CA . ARG A 1 91 ? -2.15 0.617 -13.578 1 83.31 91 ARG A CA 1
ATOM 722 C C . ARG A 1 91 ? -2.957 1.525 -14.5 1 83.31 91 ARG A C 1
ATOM 724 O O . ARG A 1 91 ? -3.568 2.494 -14.039 1 83.31 91 ARG A O 1
ATOM 731 N N . VAL A 1 92 ? -2.943 1.231 -15.742 1 81.75 92 VAL A N 1
ATOM 732 C CA . VAL A 1 92 ? -3.641 2.053 -16.719 1 81.75 92 VAL A CA 1
ATOM 733 C C . VAL A 1 92 ? -5.145 1.997 -16.469 1 81.75 92 VAL A C 1
ATOM 735 O O . VAL A 1 92 ? -5.816 3.031 -16.453 1 81.75 92 VAL A O 1
ATOM 738 N N . ASP A 1 93 ? -5.672 0.848 -16.25 1 83.5 93 ASP A N 1
ATOM 739 C CA . ASP A 1 93 ? -7.102 0.712 -15.992 1 83.5 93 ASP A CA 1
ATOM 740 C C . ASP A 1 93 ? -7.5 1.441 -14.711 1 83.5 93 ASP A C 1
ATOM 742 O O . ASP A 1 93 ? -8.555 2.08 -14.656 1 83.5 93 ASP A O 1
ATOM 746 N N . TRP A 1 94 ? -6.652 1.3 -13.766 1 87.88 94 TRP A N 1
ATOM 747 C CA . TRP A 1 94 ? -6.949 1.977 -12.508 1 87.88 94 TRP A CA 1
ATOM 748 C C . TRP A 1 94 ? -6.988 3.49 -12.695 1 87.88 94 TRP A C 1
ATOM 750 O O . TRP A 1 94 ? -7.98 4.137 -12.367 1 87.88 94 TRP A O 1
ATOM 760 N N . ASN A 1 95 ? -5.957 3.998 -13.281 1 86.69 95 ASN A N 1
ATOM 761 C CA . ASN A 1 95 ? -5.805 5.445 -13.398 1 86.69 95 ASN A CA 1
ATOM 762 C C . ASN A 1 95 ? -6.844 6.043 -14.344 1 86.69 95 ASN A C 1
ATOM 764 O O . ASN A 1 95 ? -7.312 7.16 -14.133 1 86.69 95 ASN A O 1
ATOM 768 N N . CYS A 1 96 ? -7.207 5.27 -15.281 1 85.88 96 CYS A N 1
ATOM 769 C CA . CYS A 1 96 ? -8.023 5.848 -16.344 1 85.88 96 CYS A CA 1
ATOM 770 C C . CYS A 1 96 ? -9.508 5.633 -16.062 1 85.88 96 CYS A C 1
ATOM 772 O O . CYS A 1 96 ? -10.359 6.273 -16.688 1 85.88 96 CYS A O 1
ATOM 774 N N . TYR A 1 97 ? -9.797 4.762 -15.125 1 89.19 97 TYR A N 1
ATOM 775 C CA . TYR A 1 97 ? -11.227 4.496 -14.984 1 89.19 97 TYR A CA 1
ATOM 776 C C . TYR A 1 97 ? -11.57 4.156 -13.539 1 89.19 97 TYR A C 1
ATOM 778 O O . TYR A 1 97 ? -12.406 4.82 -12.922 1 89.19 97 TYR A O 1
ATOM 786 N N . TRP A 1 98 ? -10.945 3.225 -12.977 1 91.06 98 TRP A N 1
ATOM 787 C CA . TRP A 1 98 ? -11.422 2.6 -11.75 1 91.06 98 TRP A CA 1
ATOM 788 C C . TRP A 1 98 ? -11.203 3.516 -10.555 1 91.06 98 TRP A C 1
ATOM 790 O O . TRP A 1 98 ? -11.992 3.51 -9.602 1 91.06 98 TRP A O 1
ATOM 800 N N . ALA A 1 99 ? -10.133 4.266 -10.578 1 93.12 99 ALA A N 1
ATOM 801 C CA . ALA A 1 99 ? -9.82 5.145 -9.453 1 93.12 99 ALA A CA 1
ATOM 802 C C . ALA A 1 99 ? -10.961 6.117 -9.18 1 93.12 99 ALA A C 1
ATOM 804 O O . ALA A 1 99 ? -11.148 6.562 -8.039 1 93.12 99 ALA A O 1
ATOM 805 N N . GLU A 1 100 ? -11.727 6.422 -10.211 1 94.44 100 GLU A N 1
ATOM 806 C CA . GLU A 1 100 ? -12.82 7.379 -10.07 1 94.44 100 GLU A CA 1
ATOM 807 C C . GLU A 1 100 ? -14.094 6.691 -9.594 1 94.44 100 GLU A C 1
ATOM 809 O O . GLU A 1 100 ? -15.031 7.355 -9.148 1 94.44 100 GLU A O 1
ATOM 814 N N . GLN A 1 101 ? -14.102 5.359 -9.766 1 95 101 GLN A N 1
ATOM 815 C CA . GLN A 1 101 ? -15.305 4.621 -9.414 1 95 101 GLN A CA 1
ATOM 816 C C . GLN A 1 101 ? -15.422 4.457 -7.898 1 95 101 GLN A C 1
ATOM 818 O O . GLN A 1 101 ? -14.438 4.594 -7.176 1 95 101 GLN A O 1
ATOM 823 N N . SER A 1 102 ? -16.688 4.207 -7.41 1 95.94 102 SER A N 1
ATOM 824 C CA . SER A 1 102 ? -16.938 4.039 -5.98 1 95.94 102 SER A CA 1
ATOM 825 C C . SER A 1 102 ? -16.391 2.705 -5.48 1 95.94 102 SER A C 1
ATOM 827 O O . SER A 1 102 ? -16.078 2.561 -4.297 1 95.94 102 SER A O 1
ATOM 829 N N . GLY A 1 103 ? -16.375 1.75 -6.281 1 93.19 103 GLY A N 1
ATOM 830 C CA . GLY A 1 103 ? -15.961 0.404 -5.914 1 93.19 103 GLY A CA 1
ATOM 831 C C . GLY A 1 103 ? -16.281 -0.629 -6.977 1 93.19 103 GLY A C 1
ATOM 832 O O . GLY A 1 103 ? -16.625 -0.278 -8.109 1 93.19 103 GLY A O 1
ATOM 833 N N . ARG A 1 104 ? -16 -1.825 -6.641 1 86.25 104 ARG A N 1
ATOM 834 C CA . ARG A 1 104 ? -16.328 -2.971 -7.488 1 86.25 104 ARG A CA 1
ATOM 835 C C . ARG A 1 104 ? -16.531 -4.23 -6.652 1 86.25 104 ARG A C 1
ATOM 837 O O . ARG A 1 104 ? -15.766 -4.488 -5.719 1 86.25 104 ARG A O 1
ATOM 844 N N . ASP A 1 105 ? -17.609 -4.957 -6.938 1 79 105 ASP A N 1
ATOM 845 C CA . ASP A 1 105 ? -17.844 -6.281 -6.371 1 79 105 ASP A CA 1
ATOM 846 C C . ASP A 1 105 ? -17.828 -6.234 -4.844 1 79 105 ASP A C 1
ATOM 848 O O . ASP A 1 105 ? -17.188 -7.059 -4.195 1 79 105 ASP A O 1
ATOM 852 N N . GLY A 1 106 ? -18.422 -5.156 -4.32 1 82.81 106 GLY A N 1
ATOM 853 C CA . GLY A 1 106 ? -18.609 -5.055 -2.879 1 82.81 106 GLY A CA 1
ATOM 854 C C . GLY A 1 106 ? -17.438 -4.391 -2.176 1 82.81 106 GLY A C 1
ATOM 855 O O . GLY A 1 106 ? -17.484 -4.141 -0.97 1 82.81 106 GLY A O 1
ATOM 856 N N . VAL A 1 107 ? -16.422 -4.207 -2.883 1 88.94 107 VAL A N 1
ATOM 857 C CA . VAL A 1 107 ? -15.297 -3.459 -2.326 1 88.94 107 VAL A CA 1
ATOM 858 C C . VAL A 1 107 ? -15.453 -1.975 -2.65 1 88.94 107 VAL A C 1
ATOM 860 O O . VAL A 1 107 ? -15.484 -1.589 -3.822 1 88.94 107 VAL A O 1
ATOM 863 N N . VAL A 1 108 ? -15.547 -1.186 -1.641 1 94.38 108 VAL A N 1
ATOM 864 C CA . VAL A 1 108 ? -15.758 0.249 -1.803 1 94.38 108 VAL A CA 1
ATOM 865 C C . VAL A 1 108 ? -14.461 0.999 -1.492 1 94.38 108 VAL A C 1
ATOM 867 O O . VAL A 1 108 ? -13.898 0.858 -0.403 1 94.38 108 VAL A O 1
ATOM 870 N N . TRP A 1 109 ? -13.914 1.753 -2.463 1 96.31 109 TRP A N 1
ATOM 871 C CA . TRP A 1 109 ? -12.711 2.527 -2.201 1 96.31 109 TRP A CA 1
ATOM 872 C C . TRP A 1 109 ? -13.008 4.023 -2.217 1 96.31 109 TRP A C 1
ATOM 874 O O . TRP A 1 109 ? -12.125 4.84 -1.941 1 96.31 109 TRP A O 1
ATOM 884 N N . GLU A 1 110 ? -14.266 4.414 -2.545 1 97.81 110 GLU A N 1
ATOM 885 C CA . GLU A 1 110 ? -14.711 5.785 -2.303 1 97.81 110 GLU A CA 1
ATOM 886 C C . GLU A 1 110 ? -14.758 6.094 -0.81 1 97.81 110 GLU A C 1
ATOM 888 O O . GLU A 1 110 ? -15.453 5.422 -0.049 1 97.81 110 GLU A O 1
ATOM 893 N N . ASP A 1 111 ? -13.984 7.195 -0.462 1 98.19 111 ASP A N 1
ATOM 894 C CA . ASP A 1 111 ? -13.891 7.527 0.957 1 98.19 111 ASP A CA 1
ATOM 895 C C . ASP A 1 111 ? -13.867 6.266 1.815 1 98.19 111 ASP A C 1
ATOM 897 O O . ASP A 1 111 ? -14.695 6.105 2.717 1 98.19 111 ASP A O 1
ATOM 901 N N . ALA A 1 112 ? -12.844 5.492 1.57 1 97.75 112 ALA A N 1
ATOM 902 C CA . ALA A 1 112 ? -12.781 4.102 2.014 1 97.75 112 ALA A CA 1
ATOM 903 C C . ALA A 1 112 ? -12.688 4.016 3.535 1 97.75 112 ALA A C 1
ATOM 905 O O . ALA A 1 112 ? -12.07 4.871 4.172 1 97.75 112 ALA A O 1
ATOM 906 N N . GLU A 1 113 ? -13.25 2.973 4.086 1 97.44 113 GLU A N 1
ATOM 907 C CA . GLU A 1 113 ? -13.023 2.561 5.469 1 97.44 113 GLU A CA 1
ATOM 908 C C . GLU A 1 113 ? -11.758 1.713 5.59 1 97.44 113 GLU A C 1
ATOM 910 O O . GLU A 1 113 ? -11.18 1.301 4.582 1 97.44 113 GLU A O 1
ATOM 915 N N . LEU A 1 114 ? -11.391 1.494 6.824 1 97.06 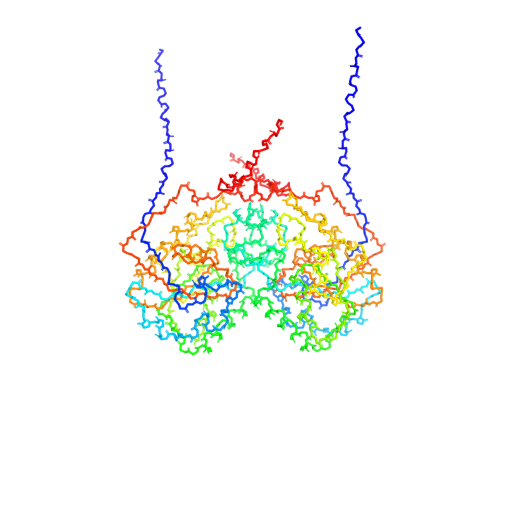114 LEU A N 1
ATOM 916 C CA . LEU A 1 114 ? -10.234 0.636 7.082 1 97.06 114 LEU A CA 1
ATOM 917 C C . LEU A 1 114 ? -10.562 -0.819 6.766 1 97.06 114 LEU A C 1
ATOM 919 O O . LEU A 1 114 ? -11.695 -1.262 6.949 1 97.06 114 LEU A O 1
ATOM 923 N N . THR A 1 115 ? -9.547 -1.528 6.273 1 92.94 115 THR A N 1
ATOM 924 C CA . THR A 1 115 ? -9.633 -2.984 6.227 1 92.94 115 THR A CA 1
ATOM 925 C C . THR A 1 115 ? -9.438 -3.584 7.617 1 92.94 115 THR A C 1
ATOM 927 O O . THR A 1 115 ? -9 -2.895 8.539 1 92.94 115 THR A O 1
ATOM 930 N N . PRO A 1 116 ? -9.742 -4.852 7.789 1 88.44 116 PRO A N 1
ATOM 931 C CA . PRO A 1 116 ? -9.422 -5.488 9.062 1 88.44 116 PRO A CA 1
ATOM 932 C C . PRO A 1 116 ? -7.945 -5.375 9.43 1 88.44 116 PRO A C 1
ATOM 934 O O . PRO A 1 116 ? -7.605 -5.152 10.594 1 88.44 116 PRO A O 1
ATOM 937 N N . LYS A 1 117 ? -7.145 -5.535 8.461 1 87.5 117 LYS A N 1
ATOM 938 C CA . LYS A 1 117 ? -5.715 -5.355 8.695 1 87.5 117 LYS A CA 1
ATOM 939 C C . LYS A 1 117 ? -5.406 -3.93 9.141 1 87.5 117 LYS A C 1
ATOM 941 O O . LYS A 1 117 ? -4.543 -3.713 9.992 1 87.5 117 LYS A O 1
ATOM 946 N N . GLY A 1 118 ? -6.039 -2.996 8.508 1 94.62 118 GLY A N 1
ATOM 947 C CA . GLY A 1 118 ? -5.875 -1.609 8.914 1 94.62 118 GLY A CA 1
ATOM 948 C C . GLY A 1 118 ? -6.262 -1.367 10.359 1 94.62 118 GLY A C 1
ATOM 949 O O . GLY A 1 118 ? -5.582 -0.629 11.078 1 94.62 118 GLY A O 1
ATOM 950 N N . VAL A 1 119 ? -7.316 -1.964 10.742 1 95.31 119 VAL A N 1
ATOM 951 C CA . VAL A 1 119 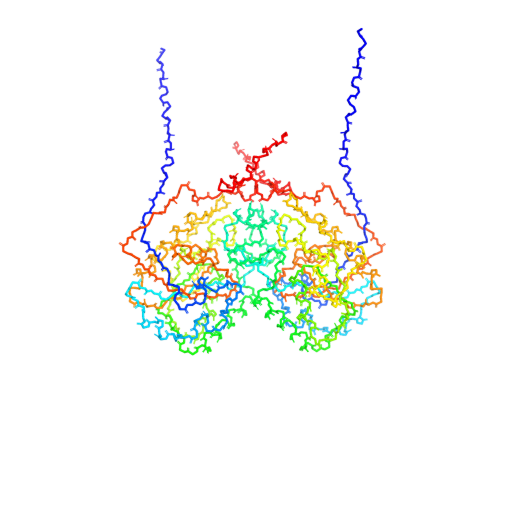? -7.762 -1.856 12.125 1 95.31 119 VAL A CA 1
ATOM 952 C C . VAL A 1 119 ? -6.699 -2.426 13.062 1 95.31 119 VAL A C 1
ATOM 954 O O . VAL A 1 119 ? -6.344 -1.802 14.062 1 95.31 119 VAL A O 1
ATOM 957 N N . GLN A 1 120 ? -6.16 -3.527 12.695 1 90.81 120 GLN A N 1
ATOM 958 C CA . GLN A 1 120 ? -5.125 -4.16 13.508 1 90.81 120 GLN A CA 1
ATOM 959 C C . GLN A 1 120 ? -3.879 -3.281 13.586 1 90.81 120 GLN A C 1
ATOM 961 O O . GLN A 1 120 ? -3.24 -3.195 14.633 1 90.81 120 GLN A O 1
ATOM 966 N N . GLN A 1 121 ? -3.551 -2.711 12.5 1 92.94 121 GLN A N 1
ATOM 967 C CA . GLN A 1 121 ? -2.414 -1.797 12.477 1 92.94 121 GLN A CA 1
ATOM 968 C C . GLN A 1 121 ? -2.576 -0.695 13.523 1 92.94 121 GLN A C 1
ATOM 970 O O . GLN A 1 121 ? -1.643 -0.399 14.266 1 92.94 121 GLN A O 1
ATOM 975 N N . ILE A 1 122 ? -3.738 -0.142 13.578 1 97.69 122 ILE A N 1
ATOM 976 C CA . ILE A 1 122 ? -3.971 0.992 14.469 1 97.69 122 ILE A CA 1
ATOM 977 C C . ILE A 1 122 ? -4.074 0.504 15.914 1 97.69 122 ILE A C 1
ATOM 979 O O . ILE A 1 122 ? -3.627 1.184 16.844 1 97.69 122 ILE A O 1
ATOM 983 N N . GLN A 1 123 ? -4.617 -0.658 16.094 1 96.44 123 GLN A N 1
ATOM 984 C CA . GLN A 1 123 ? -4.617 -1.247 17.438 1 96.44 123 GLN A CA 1
ATOM 985 C C . GLN A 1 123 ? -3.193 -1.457 17.938 1 96.44 123 GLN A C 1
ATOM 987 O O . GLN A 1 123 ? -2.91 -1.23 19.125 1 96.44 123 GLN A O 1
ATOM 992 N N . ASN A 1 124 ? -2.369 -1.878 17.062 1 93.06 124 ASN A N 1
ATOM 993 C CA . ASN A 1 124 ? -0.967 -2.029 17.438 1 93.06 124 ASN A CA 1
ATOM 994 C C . ASN A 1 124 ? -0.338 -0.691 17.812 1 93.06 124 ASN A C 1
ATOM 996 O O . ASN A 1 124 ? 0.441 -0.612 18.766 1 93.06 124 ASN A O 1
ATOM 1000 N N . LEU A 1 125 ? -0.635 0.314 17.062 1 95.81 125 LEU A N 1
ATOM 1001 C CA . LEU A 1 125 ? -0.127 1.645 17.375 1 95.81 125 LEU A CA 1
ATOM 1002 C C . LEU A 1 125 ? -0.668 2.131 18.719 1 95.81 125 LEU A C 1
ATOM 1004 O O . LEU A 1 125 ? 0.068 2.719 19.516 1 95.81 125 LEU A O 1
ATOM 1008 N N . HIS A 1 126 ? -1.941 1.936 18.922 1 97.44 126 HIS A N 1
ATOM 1009 C CA . HIS A 1 126 ? -2.566 2.238 20.203 1 97.44 126 HIS A CA 1
ATOM 1010 C C . HIS A 1 126 ? -1.799 1.598 21.359 1 97.44 126 HIS A C 1
ATOM 1012 O O . HIS A 1 126 ? -1.493 2.262 22.359 1 97.44 126 HIS A O 1
ATOM 1018 N N . GLN A 1 127 ? -1.501 0.339 21.188 1 96.12 127 GLN A N 1
ATOM 1019 C CA . GLN A 1 127 ? -0.773 -0.391 22.219 1 96.12 127 GLN A CA 1
ATOM 1020 C C . GLN A 1 127 ? 0.635 0.168 22.406 1 96.12 127 GLN A C 1
ATOM 1022 O O . GLN A 1 127 ? 1.136 0.252 23.531 1 96.12 127 GLN A O 1
ATOM 1027 N N . ARG A 1 128 ? 1.236 0.521 21.344 1 94.94 128 ARG A N 1
ATOM 1028 C CA . ARG A 1 128 ? 2.574 1.101 21.422 1 94.94 128 ARG A CA 1
ATOM 1029 C C . ARG A 1 128 ? 2.568 2.404 22.203 1 94.94 128 ARG A C 1
ATOM 1031 O O . ARG A 1 128 ? 3.482 2.664 22.984 1 94.94 128 ARG A O 1
ATOM 1038 N N . ILE A 1 129 ? 1.585 3.227 21.969 1 97.06 129 ILE A N 1
ATOM 1039 C CA . ILE A 1 129 ? 1.444 4.473 22.719 1 97.06 129 ILE A CA 1
ATOM 1040 C C . ILE A 1 129 ? 1.295 4.172 24.203 1 97.06 129 ILE A C 1
ATOM 1042 O O . ILE A 1 129 ? 1.986 4.766 25.031 1 97.06 129 ILE A O 1
ATOM 1046 N N . LYS A 1 130 ? 0.47 3.268 24.484 1 95.62 130 LYS A N 1
ATOM 1047 C CA . LYS A 1 130 ? 0.205 2.877 25.875 1 95.62 130 LYS A CA 1
ATOM 1048 C C . LYS A 1 130 ? 1.468 2.35 26.547 1 95.62 130 LYS A C 1
ATOM 1050 O O . LYS A 1 130 ? 1.706 2.617 27.719 1 95.62 130 LYS A O 1
ATOM 1055 N N . ASP A 1 131 ? 2.271 1.669 25.781 1 95.38 131 ASP A N 1
ATOM 1056 C CA . ASP A 1 131 ? 3.434 0.984 26.328 1 95.38 131 ASP A CA 1
ATOM 1057 C C . ASP A 1 131 ? 4.645 1.914 26.391 1 95.38 131 ASP A C 1
ATOM 1059 O O . ASP A 1 131 ? 5.672 1.568 26.969 1 95.38 131 ASP A O 1
ATOM 1063 N N . THR A 1 132 ? 4.605 3.014 25.75 1 95.69 132 THR A N 1
ATOM 1064 C CA . THR A 1 132 ? 5.723 3.953 25.734 1 95.69 132 THR A CA 1
ATOM 1065 C C . THR A 1 132 ? 5.781 4.754 27.031 1 95.69 132 THR A C 1
ATOM 1067 O O . THR A 1 132 ? 4.879 5.543 27.312 1 95.69 132 THR A O 1
ATOM 1070 N N . PRO A 1 133 ? 6.859 4.5 27.766 1 93.75 133 PRO A N 1
ATOM 1071 C CA . PRO A 1 133 ? 6.98 5.25 29.016 1 93.75 133 PRO A CA 1
ATOM 1072 C C . PRO A 1 133 ? 7.047 6.758 28.797 1 93.75 133 PRO A C 1
ATOM 1074 O O . PRO A 1 133 ? 7.789 7.23 27.938 1 93.75 133 PRO A O 1
ATOM 1077 N N . ASP A 1 134 ? 6.242 7.473 29.547 1 95.31 134 ASP A N 1
ATOM 1078 C CA . ASP A 1 134 ? 6.223 8.93 29.562 1 95.31 134 ASP A CA 1
ATOM 1079 C C . ASP A 1 134 ? 5.875 9.492 28.172 1 95.31 134 ASP A C 1
ATOM 1081 O O . ASP A 1 134 ? 6.414 10.523 27.766 1 95.31 134 ASP A O 1
ATOM 1085 N N . PHE A 1 135 ? 5.156 8.75 27.422 1 96.94 135 PHE A N 1
ATOM 1086 C CA . PHE A 1 135 ? 4.684 9.266 26.156 1 96.94 135 PHE A CA 1
ATOM 1087 C C . PHE A 1 135 ? 4.102 10.664 26.312 1 96.94 135 PHE A C 1
ATOM 1089 O O . PHE A 1 135 ? 3.273 10.898 27.203 1 96.94 135 PHE A O 1
ATOM 1096 N N . PRO A 1 136 ? 4.602 11.617 25.516 1 97.56 136 PRO A N 1
ATOM 1097 C CA . PRO A 1 136 ? 4.066 12.977 25.641 1 97.56 136 PRO A CA 1
ATOM 1098 C C . PRO A 1 136 ? 2.615 13.086 25.172 1 97.56 136 PRO A C 1
ATOM 1100 O O . PRO A 1 136 ? 2.334 13 23.984 1 97.56 136 PRO A O 1
ATOM 1103 N N . GLN A 1 137 ? 1.751 13.359 26.062 1 96.12 137 GLN A N 1
ATOM 1104 C CA . GLN A 1 137 ? 0.324 13.406 25.766 1 96.12 137 GLN A CA 1
ATOM 1105 C C . GLN A 1 137 ? -0.02 14.617 24.906 1 96.12 137 GLN A C 1
ATOM 1107 O O . GLN A 1 137 ? 0.282 15.758 25.281 1 96.12 137 GLN A O 1
ATOM 1112 N N . PRO A 1 138 ? -0.678 14.336 23.781 1 98.38 138 PRO A N 1
ATOM 1113 C CA . PRO A 1 138 ? -1.138 15.484 23 1 98.38 138 PRO A CA 1
ATOM 1114 C C . PRO A 1 138 ? -2.174 16.328 23.734 1 98.38 138 PRO A C 1
ATOM 1116 O O . PRO A 1 138 ? -3.006 15.789 24.469 1 98.38 138 PRO A O 1
ATOM 1119 N N . GLU A 1 139 ? -2.084 17.562 23.438 1 97.69 139 GLU A N 1
ATOM 1120 C CA . GLU A 1 139 ? -2.982 18.531 24.078 1 97.69 139 GLU A CA 1
ATOM 1121 C C . GLU A 1 139 ? -4.066 19 23.109 1 97.69 139 GLU A C 1
ATOM 1123 O O . GLU A 1 139 ? -5.07 19.578 23.516 1 97.69 139 GLU A O 1
ATOM 1128 N N . LYS A 1 140 ? -3.83 18.844 21.891 1 98 140 LYS A N 1
ATOM 1129 C CA . LYS A 1 140 ? -4.785 19.125 20.828 1 98 140 LYS A CA 1
ATOM 1130 C C . LYS A 1 140 ? -4.785 18.031 19.766 1 98 140 LYS A C 1
ATOM 1132 O O . LYS A 1 140 ? -3.744 17.438 19.484 1 98 140 LYS A O 1
ATOM 1137 N N . PHE A 1 141 ? -5.977 17.781 19.25 1 98.62 141 PHE A N 1
ATOM 1138 C CA . PHE A 1 141 ? -6.168 16.688 18.281 1 98.62 141 PHE A CA 1
ATOM 1139 C C . PHE A 1 141 ? -6.836 17.203 17.016 1 98.62 141 PHE A C 1
ATOM 1141 O O . PHE A 1 141 ? -7.848 17.906 17.078 1 98.62 141 PHE A O 1
ATOM 1148 N N . PHE A 1 142 ? -6.234 16.891 15.906 1 98.88 142 PHE A N 1
ATOM 1149 C CA . PHE A 1 142 ? -6.801 17.219 14.602 1 98.88 142 PHE A CA 1
ATOM 1150 C C . PHE A 1 142 ? -6.93 15.961 13.75 1 98.88 142 PHE A C 1
ATOM 1152 O O . PHE A 1 142 ? -6.172 15 13.922 1 98.88 142 PHE A O 1
ATOM 1159 N N . VAL A 1 143 ? -7.902 15.977 12.828 1 98.81 143 VAL A N 1
ATOM 1160 C CA . VAL A 1 143 ? -8.133 14.773 12.031 1 98.81 143 VAL A CA 1
ATOM 1161 C C . VAL A 1 143 ? -8.703 15.164 10.672 1 98.81 143 VAL A C 1
ATOM 1163 O O . VAL A 1 143 ? -9.477 16.109 10.562 1 98.81 143 VAL A O 1
ATOM 1166 N N . SER A 1 144 ? -8.258 14.508 9.633 1 98.88 144 SER A N 1
ATOM 1167 C CA . SER A 1 144 ? -8.828 14.625 8.297 1 98.88 144 SER A CA 1
ATOM 1168 C C . SER A 1 144 ? -10.281 14.156 8.273 1 98.88 144 SER A C 1
ATOM 1170 O O . SER A 1 144 ? -10.656 13.25 9.016 1 98.88 144 SER A O 1
ATOM 1172 N N . PRO A 1 145 ? -11.086 14.664 7.383 1 98.81 145 PRO A N 1
ATOM 1173 C CA . PRO A 1 145 ? -12.523 14.359 7.395 1 98.81 145 PRO A CA 1
ATOM 1174 C C . PRO A 1 145 ? -12.852 13.039 6.715 1 98.81 145 PRO A C 1
ATOM 1176 O O . PRO A 1 145 ? -14.016 12.625 6.688 1 98.81 145 PRO A O 1
ATOM 1179 N N . LEU A 1 146 ? -11.93 12.352 6.164 1 98.81 146 LEU A N 1
ATOM 1180 C CA . LEU A 1 146 ? -12.219 11.109 5.453 1 98.81 146 LEU A CA 1
ATOM 1181 C C . LEU A 1 146 ? -12.43 9.961 6.43 1 98.81 146 LEU A C 1
ATOM 1183 O O . LEU A 1 146 ? -11.789 9.906 7.484 1 98.81 146 LEU A O 1
ATOM 1187 N N . ARG A 1 147 ? -13.242 8.984 6.129 1 98.69 147 ARG A N 1
ATOM 1188 C CA . ARG A 1 147 ? -13.695 7.938 7.039 1 98.69 147 ARG A CA 1
ATOM 1189 C C . ARG A 1 147 ? -12.523 7.145 7.594 1 98.69 147 ARG A C 1
ATOM 1191 O O . ARG A 1 147 ? -12.484 6.828 8.781 1 98.69 147 ARG A O 1
ATOM 1198 N N . ARG A 1 148 ? -11.562 6.844 6.754 1 98.75 148 ARG A N 1
ATOM 1199 C CA . ARG A 1 148 ? -10.43 6.039 7.199 1 98.75 148 ARG A CA 1
ATOM 1200 C C . ARG A 1 148 ? -9.641 6.762 8.281 1 98.75 148 ARG A C 1
ATOM 1202 O O . ARG A 1 148 ? -9.094 6.129 9.188 1 98.75 148 ARG A O 1
ATOM 1209 N N . THR A 1 149 ? -9.547 8.078 8.227 1 98.88 149 THR A N 1
ATOM 1210 C CA . THR A 1 149 ? -8.844 8.836 9.25 1 98.88 149 THR A CA 1
ATOM 1211 C C . THR A 1 149 ? -9.695 8.969 10.508 1 98.88 149 THR A C 1
ATOM 1213 O O . THR A 1 149 ? -9.172 8.922 11.625 1 98.88 149 THR A O 1
ATOM 1216 N N . LEU A 1 150 ? -10.984 9.125 10.344 1 98.88 150 LEU A N 1
ATOM 1217 C CA . LEU A 1 150 ? -11.891 9.203 11.484 1 98.88 150 LEU A CA 1
ATOM 1218 C C . LEU A 1 150 ? -11.875 7.906 12.281 1 98.88 150 LEU A C 1
ATOM 1220 O O . LEU A 1 150 ? -11.781 7.926 13.508 1 98.88 150 LEU A O 1
ATOM 1224 N N . GLN A 1 151 ? -11.883 6.785 11.57 1 98.62 151 GLN A N 1
ATOM 1225 C CA . GLN A 1 151 ? -11.75 5.484 12.219 1 98.62 151 GLN A CA 1
ATOM 1226 C C . GLN A 1 151 ? -10.406 5.359 12.93 1 98.62 151 GLN A C 1
ATOM 1228 O O . GLN A 1 151 ? -10.344 4.863 14.062 1 98.62 151 GLN A O 1
ATOM 1233 N N . THR A 1 152 ? -9.414 5.793 12.258 1 98.88 152 THR A N 1
ATOM 1234 C CA . THR A 1 152 ? -8.062 5.703 12.789 1 98.88 152 THR A CA 1
ATOM 1235 C C . THR A 1 152 ? -7.945 6.473 14.102 1 98.88 152 THR A C 1
ATOM 1237 O O . THR A 1 152 ? -7.395 5.961 15.078 1 98.88 152 THR A O 1
ATOM 1240 N N . TRP A 1 153 ? -8.453 7.66 14.125 1 98.75 153 TRP A N 1
ATOM 1241 C CA . TRP A 1 153 ? -8.406 8.445 15.352 1 98.75 153 TRP A CA 1
ATOM 1242 C C . TRP A 1 153 ? -9.133 7.734 16.484 1 98.75 153 TRP A C 1
ATOM 1244 O O . TRP A 1 153 ? -8.602 7.629 17.594 1 98.75 153 TRP A O 1
ATOM 1254 N N . ASN A 1 154 ? -10.312 7.23 16.203 1 98.44 154 ASN A N 1
ATOM 1255 C CA . ASN A 1 154 ? -11.141 6.566 17.203 1 98.44 154 ASN A CA 1
ATOM 1256 C C . ASN A 1 154 ? -10.414 5.379 17.828 1 98.44 154 ASN A C 1
ATOM 1258 O O . ASN A 1 154 ? -10.469 5.184 19.047 1 98.44 154 ASN A O 1
ATOM 1262 N N . ILE A 1 155 ? -9.781 4.633 17 1 98.31 155 ILE A N 1
ATOM 1263 C CA . ILE A 1 155 ? -9.094 3.438 17.484 1 98.31 155 ILE A CA 1
ATOM 1264 C C . ILE A 1 155 ? -7.828 3.836 18.234 1 98.31 155 ILE A C 1
ATOM 1266 O O . ILE A 1 155 ? -7.547 3.299 19.312 1 98.31 155 ILE A O 1
ATOM 1270 N N . THR A 1 156 ? -7.086 4.785 17.766 1 98.5 156 THR A N 1
ATOM 1271 C CA . THR A 1 156 ? -5.812 5.195 18.344 1 98.5 156 THR A CA 1
ATOM 1272 C C . THR A 1 156 ? -6.004 5.703 19.766 1 98.5 156 THR A C 1
ATOM 1274 O O . THR A 1 156 ? -5.254 5.336 20.672 1 98.5 156 THR A O 1
ATOM 1277 N N . TRP A 1 157 ? -6.984 6.508 19.969 1 97.81 157 TRP A N 1
ATOM 1278 C CA . TRP A 1 157 ? -7.07 7.25 21.234 1 97.81 157 TRP A CA 1
ATOM 1279 C C . TRP A 1 157 ? -8.172 6.688 22.125 1 97.81 157 TRP A C 1
ATOM 1281 O O . TRP A 1 157 ? -8.5 7.273 23.156 1 97.81 157 TRP A O 1
ATOM 1291 N N . ASN A 1 158 ? -8.711 5.582 21.688 1 92.38 158 ASN A N 1
ATOM 1292 C CA . ASN A 1 158 ? -9.719 4.914 22.5 1 92.38 158 ASN A CA 1
ATOM 1293 C C . ASN A 1 158 ? -9.18 4.543 23.875 1 92.38 158 ASN A C 1
ATOM 1295 O O . ASN A 1 158 ? -8.219 3.777 23.984 1 92.38 158 ASN A O 1
ATOM 1299 N N . GLY A 1 159 ? -9.742 5.125 24.891 1 92.81 159 GLY A N 1
ATOM 1300 C CA . GLY A 1 159 ? -9.352 4.789 26.25 1 92.81 159 GLY A CA 1
ATOM 1301 C C . GLY A 1 159 ? -8.102 5.512 26.703 1 92.81 159 GLY A C 1
ATOM 1302 O O . GLY A 1 159 ? -7.656 5.34 27.844 1 92.81 159 GLY A O 1
ATOM 1303 N N . LEU A 1 160 ? -7.527 6.242 25.891 1 93.56 160 LEU A N 1
ATOM 1304 C CA . LEU A 1 160 ? -6.379 7.07 26.234 1 93.56 160 LEU A CA 1
ATOM 1305 C C . LEU A 1 160 ? -6.801 8.516 26.484 1 93.56 160 LEU A C 1
ATOM 1307 O O . LEU A 1 160 ? -7.836 8.953 25.969 1 93.56 160 LEU A O 1
ATOM 1311 N N . PRO A 1 161 ? -6.059 9.125 27.344 1 92.12 161 PRO A N 1
ATOM 1312 C CA . PRO A 1 161 ? -6.371 10.547 27.531 1 92.12 161 PRO A CA 1
ATOM 1313 C C . PRO A 1 161 ? -6.395 11.32 26.203 1 92.12 161 PRO A C 1
ATOM 1315 O O . PRO A 1 161 ? -5.469 11.195 25.391 1 92.12 161 PRO A O 1
ATOM 1318 N N . HIS A 1 162 ? -7.492 11.984 25.984 1 90.81 162 HIS A N 1
ATOM 1319 C CA . HIS A 1 162 ? -7.629 12.781 24.766 1 90.81 162 HIS A CA 1
ATOM 1320 C C . HIS A 1 162 ? -8.633 13.914 24.953 1 90.81 162 HIS A C 1
ATOM 1322 O O . HIS A 1 162 ? -9.312 13.984 25.984 1 90.81 162 HIS A O 1
ATOM 1328 N N . LYS A 1 163 ? -8.586 14.852 24.062 1 93.69 163 LYS A N 1
ATOM 1329 C CA . LYS A 1 163 ? -9.609 15.875 23.891 1 93.69 163 LYS A CA 1
ATOM 1330 C C . LYS A 1 163 ? -10.391 15.664 22.594 1 93.69 163 LYS A C 1
ATOM 1332 O O . LYS A 1 163 ? -10.047 14.797 21.797 1 93.69 163 LYS A O 1
ATOM 1337 N N . THR A 1 164 ? -11.453 16.422 22.484 1 96.44 164 THR A N 1
ATOM 1338 C CA . THR A 1 164 ? -12.266 16.344 21.281 1 96.44 164 THR A CA 1
ATOM 1339 C C . THR A 1 164 ? -11.438 16.719 20.047 1 96.44 164 THR A C 1
ATOM 1341 O O . THR A 1 164 ? -10.805 17.766 20 1 96.44 164 THR A O 1
ATOM 1344 N N . PRO A 1 165 ? -11.391 15.766 19.094 1 98.06 165 PRO A N 1
ATOM 1345 C CA . PRO A 1 165 ? -10.648 16.109 17.875 1 98.06 165 PRO A CA 1
ATOM 1346 C C . PRO A 1 165 ? -11.383 17.125 17 1 98.06 165 PRO A C 1
ATOM 1348 O O . PRO A 1 165 ? -12.617 17.125 16.953 1 98.06 165 PRO A O 1
ATOM 1351 N N . LEU A 1 166 ? -10.648 17.984 16.375 1 98.62 166 LEU A N 1
ATOM 1352 C CA . LEU A 1 166 ? -11.172 18.953 15.422 1 98.62 166 LEU A CA 1
ATOM 1353 C C . LEU A 1 166 ? -10.938 18.469 13.992 1 98.62 166 LEU A C 1
ATOM 1355 O O . LEU A 1 166 ? -9.805 18.203 13.594 1 98.62 166 LEU A O 1
ATOM 1359 N N . ILE A 1 167 ? -12.047 18.328 13.234 1 98.75 167 ILE A N 1
ATOM 1360 C CA . ILE A 1 167 ? -11.961 17.922 11.828 1 98.75 167 ILE A CA 1
ATOM 1361 C C . ILE A 1 167 ? -11.508 19.109 10.977 1 98.75 167 ILE A C 1
ATOM 1363 O O . ILE A 1 167 ? -12.148 20.156 10.984 1 98.75 167 ILE A O 1
ATOM 1367 N N . LYS A 1 168 ? -10.406 18.906 10.273 1 98.62 168 LYS A N 1
ATOM 1368 C CA . LYS A 1 168 ? -9.844 19.953 9.445 1 98.62 168 LYS A CA 1
ATOM 1369 C C . LYS A 1 168 ? -9.867 19.562 7.969 1 98.62 168 LYS A C 1
ATOM 1371 O O . LYS A 1 168 ? -9.258 18.562 7.574 1 98.62 168 LYS A O 1
ATOM 1376 N N . GLU A 1 169 ? -10.461 20.391 7.148 1 98.12 169 GLU A N 1
ATOM 1377 C CA . GLU A 1 169 ? -10.578 20.156 5.711 1 98.12 169 GLU A CA 1
ATOM 1378 C C . GLU A 1 169 ? -9.203 20.062 5.051 1 98.12 169 GLU A C 1
ATOM 1380 O O . GLU A 1 169 ? -8.977 19.234 4.18 1 98.12 169 GLU A O 1
ATOM 1385 N N . PHE A 1 170 ? -8.25 20.859 5.484 1 98.19 170 PHE A N 1
ATOM 1386 C CA . PHE A 1 170 ? -6.961 20.984 4.816 1 98.19 170 PHE A CA 1
ATOM 1387 C C . PHE A 1 170 ? -6.039 19.828 5.219 1 98.19 170 PHE A C 1
ATOM 1389 O O . PHE A 1 170 ? -4.945 19.688 4.676 1 98.19 170 PHE A O 1
ATOM 1396 N N . ALA A 1 171 ? -6.52 18.922 6.109 1 98.5 171 ALA A N 1
ATOM 1397 C CA . ALA A 1 171 ? -5.773 17.719 6.477 1 98.5 171 ALA A CA 1
ATOM 1398 C C . ALA A 1 171 ? -6.09 16.578 5.527 1 98.5 171 ALA A C 1
ATOM 1400 O O . ALA A 1 171 ? -5.5 15.492 5.629 1 98.5 171 ALA A O 1
ATOM 1401 N N . ARG A 1 172 ? -6.852 16.828 4.555 1 97.12 172 ARG A N 1
ATOM 1402 C CA . ARG A 1 172 ? -7.309 15.812 3.617 1 97.12 172 ARG A CA 1
ATOM 1403 C C . ARG A 1 172 ? -6.152 15.305 2.76 1 97.12 172 ARG A C 1
ATOM 1405 O O . ARG A 1 172 ? -5.086 15.922 2.713 1 97.12 172 ARG A O 1
ATOM 1412 N N . GLU A 1 173 ? -6.438 14.148 2.133 1 94.94 173 GLU A N 1
ATOM 1413 C CA . GLU A 1 173 ? -5.543 13.609 1.114 1 94.94 173 GLU A CA 1
ATOM 1414 C C . GLU A 1 173 ? -5.477 14.523 -0.104 1 94.94 173 GLU A C 1
ATOM 1416 O O . GLU A 1 173 ? -6.109 15.578 -0.126 1 94.94 173 GLU A O 1
ATOM 1421 N N . ILE A 1 174 ? -4.656 14.172 -1.053 1 94.5 174 ILE A N 1
ATOM 1422 C CA . ILE A 1 174 ? -4.555 14.922 -2.299 1 94.5 174 ILE A CA 1
ATOM 1423 C C . ILE A 1 174 ? -5.941 15.109 -2.904 1 94.5 174 ILE A C 1
ATOM 1425 O O . ILE A 1 174 ? -6.727 14.164 -2.986 1 94.5 174 ILE A O 1
ATOM 1429 N N . TYR A 1 175 ? -6.203 16.344 -3.275 1 94.75 175 TYR A N 1
ATOM 1430 C CA . TYR A 1 175 ? -7.516 16.656 -3.822 1 94.75 175 TYR A CA 1
ATOM 1431 C C . TYR A 1 175 ? -7.684 16.078 -5.219 1 94.75 175 TYR A C 1
ATOM 1433 O O . TYR A 1 175 ? -6.75 16.094 -6.023 1 94.75 175 TYR A O 1
ATOM 1441 N N . GLY A 1 176 ? -8.789 15.508 -5.488 1 90.56 176 GLY A N 1
ATOM 1442 C CA . GLY A 1 176 ? -9.344 15.453 -6.828 1 90.56 176 GLY A CA 1
ATOM 1443 C C . GLY A 1 176 ? -9.188 14.102 -7.492 1 90.56 176 GLY A C 1
ATOM 1444 O O . GLY A 1 176 ? -8.477 13.234 -6.984 1 90.56 176 GLY A O 1
ATOM 1445 N N . ILE A 1 177 ? -9.93 13.844 -8.461 1 90.69 177 ILE A N 1
ATOM 1446 C CA . ILE A 1 177 ? -10.109 12.82 -9.484 1 90.69 177 ILE A CA 1
ATOM 1447 C C . ILE A 1 177 ? -10.453 11.484 -8.828 1 90.69 177 ILE A C 1
ATOM 1449 O O . ILE A 1 177 ? -11.469 10.867 -9.148 1 90.69 177 ILE A O 1
ATOM 1453 N N . ASP A 1 178 ? -9.531 11.016 -7.859 1 94.31 178 ASP A N 1
ATOM 1454 C CA . ASP A 1 178 ? -9.781 9.719 -7.234 1 94.31 178 ASP A CA 1
ATOM 1455 C C . ASP A 1 178 ? -10.93 9.805 -6.234 1 94.31 178 ASP A C 1
ATOM 1457 O O . ASP A 1 178 ? -10.969 10.711 -5.398 1 94.31 178 ASP A O 1
ATOM 1461 N N . SER A 1 179 ? -11.773 8.836 -6.293 1 96.81 179 SER A N 1
ATOM 1462 C CA . SER A 1 179 ? -12.945 8.852 -5.418 1 96.81 179 SER A CA 1
ATOM 1463 C C . SER A 1 179 ? -12.547 8.664 -3.959 1 96.81 179 SER A C 1
ATOM 1465 O O . SER A 1 179 ? -13.312 9 -3.053 1 96.81 179 SER A O 1
ATOM 1467 N N . GLU A 1 180 ? -11.367 8.094 -3.758 1 96.62 180 GLU A N 1
ATOM 1468 C CA . GLU A 1 180 ? -10.883 7.938 -2.391 1 96.62 180 GLU A CA 1
ATOM 1469 C C . GLU A 1 180 ? -10.766 9.281 -1.685 1 96.62 180 GLU A C 1
ATOM 1471 O O . GLU A 1 180 ? -10.812 9.352 -0.455 1 96.62 180 GLU A O 1
ATOM 1476 N N . SER A 1 181 ? -10.609 10.383 -2.447 1 96.31 181 SER A N 1
ATOM 1477 C CA . SER A 1 181 ? -10.383 11.719 -1.904 1 96.31 181 SER A CA 1
ATOM 1478 C C . SER A 1 181 ? -11.688 12.5 -1.773 1 96.31 181 SER A C 1
ATOM 1480 O O . SER A 1 181 ? -11.688 13.633 -1.286 1 96.31 181 SER A O 1
ATOM 1482 N N . LYS A 1 182 ? -12.75 11.906 -2.186 1 97.62 182 LYS A N 1
ATOM 1483 C CA . LYS A 1 182 ? -14.062 12.539 -2.07 1 97.62 182 LYS A CA 1
ATOM 1484 C C . LYS A 1 182 ? -14.68 12.281 -0.701 1 97.62 182 LYS A C 1
ATOM 1486 O O . LYS A 1 182 ? -15.102 11.164 -0.407 1 97.62 182 LYS A O 1
ATOM 1491 N N . ARG A 1 183 ? -14.727 13.273 0.092 1 97.38 183 ARG A N 1
ATOM 1492 C CA . ARG A 1 183 ? -15.312 13.055 1.409 1 97.38 183 ARG A CA 1
ATOM 1493 C C . ARG A 1 183 ? -16.844 13.062 1.336 1 97.38 183 ARG A C 1
ATOM 1495 O O . ARG A 1 183 ? -17.422 13.625 0.407 1 97.38 183 ARG A O 1
ATOM 1502 N N . HIS A 1 184 ? -17.5 12.438 2.344 1 98.25 184 HIS A N 1
ATOM 1503 C CA . HIS A 1 184 ? -18.953 12.555 2.527 1 98.25 184 HIS A CA 1
ATOM 1504 C C . HIS A 1 184 ? -19.328 13.969 2.963 1 98.25 184 HIS A C 1
ATOM 1506 O O . HIS A 1 184 ? -18.469 14.766 3.334 1 98.25 184 HIS A O 1
ATOM 1512 N N . ASN A 1 185 ? -20.609 14.242 2.854 1 98.5 185 ASN A N 1
ATOM 1513 C CA . ASN A 1 185 ? -21.062 15.562 3.293 1 98.5 185 ASN A CA 1
ATOM 1514 C C . ASN A 1 185 ? -20.984 15.695 4.812 1 98.5 185 ASN A C 1
ATOM 1516 O O . ASN A 1 185 ? -20.797 14.711 5.52 1 98.5 185 ASN A O 1
ATOM 1520 N N . LYS A 1 186 ? -21.094 16.922 5.223 1 98.75 186 LYS A N 1
ATOM 1521 C CA . LYS A 1 186 ? -20.938 17.25 6.641 1 98.75 186 LYS A CA 1
ATOM 1522 C C . LYS A 1 186 ? -21.938 16.469 7.488 1 98.75 186 LYS A C 1
ATOM 1524 O O . LYS A 1 186 ? -21.594 15.953 8.555 1 98.75 186 LYS A O 1
ATOM 1529 N N . THR A 1 187 ? -23.125 16.344 7.074 1 98.81 187 THR A N 1
ATOM 1530 C CA . THR A 1 187 ? -24.188 15.648 7.805 1 98.81 187 THR A CA 1
ATOM 1531 C C . THR A 1 187 ? -23.812 14.188 8.016 1 98.81 187 THR A C 1
ATOM 1533 O O . THR A 1 187 ? -23.938 13.664 9.125 1 98.81 187 THR A O 1
ATOM 1536 N N . PHE A 1 188 ? -23.375 13.547 6.949 1 98.75 188 PHE A N 1
ATOM 1537 C CA . PHE A 1 188 ? -22.953 12.156 7.059 1 98.75 188 PHE A CA 1
ATOM 1538 C C . PHE A 1 188 ? -21.828 12.016 8.07 1 98.75 188 PHE A C 1
ATOM 1540 O O . PHE A 1 188 ? -21.859 11.133 8.93 1 98.75 188 PHE A O 1
ATOM 1547 N N . ILE A 1 189 ? -20.797 12.883 8 1 98.88 189 ILE A N 1
ATOM 1548 C CA . ILE A 1 189 ? -19.625 12.805 8.867 1 98.88 189 ILE A CA 1
ATOM 1549 C C . ILE A 1 189 ? -20.047 12.992 10.328 1 98.88 189 ILE A C 1
ATOM 1551 O O . ILE A 1 189 ? -19.609 12.258 11.211 1 98.88 189 ILE A O 1
ATOM 1555 N N . HIS A 1 190 ? -20.938 13.922 10.562 1 98.62 190 HIS A N 1
ATOM 1556 C CA . HIS A 1 190 ? -21.438 14.156 11.906 1 98.62 190 HIS A CA 1
ATOM 1557 C C . HIS A 1 190 ? -22.109 12.906 12.469 1 98.62 190 HIS A C 1
ATOM 1559 O O . HIS A 1 190 ? -21.906 12.555 13.633 1 98.62 190 HIS A O 1
ATOM 1565 N N . ASN A 1 191 ? -22.891 12.266 11.672 1 98.69 191 ASN A N 1
ATOM 1566 C CA . ASN A 1 191 ? -23.578 11.055 12.109 1 98.69 191 ASN A CA 1
ATOM 1567 C C . ASN A 1 191 ? -22.594 9.906 12.328 1 98.69 191 ASN A C 1
ATOM 1569 O O . ASN A 1 191 ? -22.797 9.062 13.211 1 98.69 191 ASN A O 1
ATOM 1573 N N . TYR A 1 192 ? -21.578 9.898 11.523 1 98.06 192 TYR A N 1
ATOM 1574 C CA . TYR A 1 192 ? -20.562 8.852 11.578 1 98.06 192 TYR A CA 1
ATOM 1575 C C . TYR A 1 192 ? -19.719 8.984 12.828 1 98.06 192 TYR A C 1
ATOM 1577 O O . TYR A 1 192 ? -19.344 7.98 13.445 1 98.06 192 TYR A O 1
ATOM 1585 N N . VAL A 1 193 ? -19.391 10.203 13.227 1 98.25 193 VAL A N 1
ATOM 1586 C CA . VAL A 1 193 ? -18.578 10.492 14.406 1 98.25 193 VAL A CA 1
ATOM 1587 C C . VAL A 1 193 ? -19.188 11.656 15.18 1 98.25 193 VAL A C 1
ATOM 1589 O O . VAL A 1 193 ? -18.578 12.727 15.289 1 98.25 193 VAL A O 1
ATOM 1592 N N . PRO A 1 194 ? -20.203 11.438 15.898 1 98 194 PRO A N 1
ATOM 1593 C CA . PRO A 1 194 ? -20.969 12.523 16.5 1 98 194 PRO A CA 1
ATOM 1594 C C . PRO A 1 194 ? -20.188 13.273 17.578 1 98 194 PRO A C 1
ATOM 1596 O O . PRO A 1 194 ? -20.516 14.414 17.922 1 98 194 PRO A O 1
ATOM 1599 N N . SER A 1 195 ? -19.141 12.68 18.094 1 97.5 195 SER A N 1
ATOM 1600 C CA . SER A 1 195 ? -18.406 13.305 19.188 1 97.5 195 SER A CA 1
ATOM 1601 C C . SER A 1 195 ? -17.312 14.227 18.672 1 97.5 195 SER A C 1
ATOM 1603 O O . SER A 1 195 ? -16.688 14.953 19.438 1 97.5 195 SER A O 1
ATOM 1605 N N . PHE A 1 196 ? -17.031 14.211 17.375 1 98.44 196 PHE A N 1
ATOM 1606 C CA . PHE A 1 196 ? -16 15.055 16.797 1 98.44 196 PHE A CA 1
ATOM 1607 C C . PHE A 1 196 ? -16.531 16.453 16.516 1 98.44 196 PHE A C 1
ATOM 1609 O O . PHE A 1 196 ? -17.75 16.641 16.422 1 98.44 196 PHE A O 1
ATOM 1616 N N . GLU A 1 197 ? -15.703 17.422 16.453 1 98.56 197 GLU A N 1
ATOM 1617 C CA . GLU A 1 197 ? -16.078 18.797 16.109 1 98.56 197 GLU A CA 1
ATOM 1618 C C . GLU A 1 197 ? -15.523 19.203 14.75 1 98.56 197 GLU A C 1
ATOM 1620 O O . GLU A 1 197 ? -14.445 18.75 14.352 1 98.56 197 GLU A O 1
ATOM 1625 N N . PHE A 1 198 ? -16.281 20.016 14.094 1 98.62 198 PHE A N 1
ATOM 1626 C CA . PHE A 1 198 ? -15.828 20.578 12.82 1 98.62 198 PHE A CA 1
ATOM 1627 C C . PHE A 1 198 ? -15.148 21.922 13.031 1 98.62 198 PHE A C 1
ATOM 1629 O O . PHE A 1 198 ? -15.562 22.703 13.891 1 98.62 198 PHE A O 1
ATOM 1636 N N . GLU A 1 199 ? -14.109 22.156 12.25 1 98.38 199 GLU A N 1
ATOM 1637 C CA . GLU A 1 199 ? -13.57 23.516 12.242 1 98.38 199 GLU A CA 1
ATOM 1638 C C . GLU A 1 199 ? -14.602 24.516 11.734 1 98.38 199 GLU A C 1
ATOM 1640 O O . GLU A 1 199 ? -15.547 24.141 11.039 1 98.38 199 GLU A O 1
ATOM 1645 N N . SER A 1 200 ? -14.328 25.812 12.086 1 96.56 200 SER A N 1
ATOM 1646 C CA . SER A 1 200 ? -15.188 26.875 11.57 1 96.56 200 SER A CA 1
ATOM 1647 C C . SER A 1 200 ? -15.133 26.953 10.047 1 96.56 200 SER A C 1
ATOM 1649 O O . SER A 1 200 ? -14.055 26.859 9.461 1 96.56 200 SER A O 1
ATOM 1651 N N . GLY A 1 201 ? -16.297 27 9.406 1 96.5 201 GLY A N 1
ATOM 1652 C CA . GLY A 1 201 ? -16.344 27.156 7.965 1 96.5 201 GLY A CA 1
ATOM 1653 C C . GLY A 1 201 ? -16.406 25.844 7.211 1 96.5 201 GLY A C 1
ATOM 1654 O O . GLY A 1 201 ? -16.453 25.828 5.98 1 96.5 201 GLY A O 1
ATOM 1655 N N . PHE A 1 202 ? -16.438 24.75 7.949 1 98.06 202 PHE A N 1
ATOM 1656 C CA . PHE A 1 202 ? -16.547 23.453 7.289 1 98.06 202 PHE A CA 1
ATOM 1657 C C . PHE A 1 202 ? -17.859 23.359 6.523 1 98.06 202 PHE A C 1
ATOM 1659 O O . PHE A 1 202 ? -18.938 23.484 7.113 1 98.06 202 PHE A O 1
ATOM 1666 N N . THR A 1 203 ? -17.812 23.109 5.211 1 98.31 203 THR A N 1
ATOM 1667 C CA . THR A 1 203 ? -18.984 23.219 4.355 1 98.31 203 THR A CA 1
ATOM 1668 C C . THR A 1 203 ? -19.75 21.906 4.32 1 98.31 203 THR A C 1
ATOM 1670 O O . THR A 1 203 ? -19.188 20.844 4.566 1 98.31 203 THR A O 1
ATOM 1673 N N . GLU A 1 204 ? -21 21.969 4 1 98.44 204 GLU A N 1
ATOM 1674 C CA . GLU A 1 204 ? -21.844 20.781 3.912 1 98.44 204 GLU A CA 1
ATOM 1675 C C . GLU A 1 204 ? -21.391 19.859 2.779 1 98.44 204 GLU A C 1
ATOM 1677 O O . GLU A 1 204 ? -21.172 18.672 2.994 1 98.44 204 GLU A O 1
ATOM 1682 N N . GLN A 1 205 ? -21.219 20.438 1.627 1 97.94 205 GLN A N 1
ATOM 1683 C CA . GLN A 1 205 ? -20.797 19.656 0.472 1 97.94 205 GLN A CA 1
ATOM 1684 C C . GLN A 1 205 ? -19.281 19.672 0.304 1 97.94 205 GLN A C 1
ATOM 1686 O O . GLN A 1 205 ? -18.609 20.562 0.83 1 97.94 205 GLN A O 1
ATOM 1691 N N . ASP A 1 206 ? -18.797 18.641 -0.318 1 97.56 206 ASP A N 1
ATOM 1692 C CA . ASP A 1 206 ? -17.375 18.594 -0.653 1 97.56 206 ASP A CA 1
ATOM 1693 C C . ASP A 1 206 ? -17.062 19.547 -1.802 1 97.56 206 ASP A C 1
ATOM 1695 O O . ASP A 1 206 ? -17.266 19.219 -2.969 1 97.56 206 ASP A O 1
ATOM 1699 N N . GLU A 1 207 ? -16.438 20.641 -1.542 1 95.94 207 GLU A N 1
ATOM 1700 C CA . GLU A 1 207 ? -16.141 21.672 -2.545 1 95.94 207 GLU A CA 1
ATOM 1701 C C . GLU A 1 207 ? -14.742 21.484 -3.125 1 95.94 207 GLU A C 1
ATOM 1703 O O . GLU A 1 207 ? -14.383 22.141 -4.105 1 95.94 207 GLU A O 1
ATOM 1708 N N . ASN A 1 208 ? -14.008 20.578 -2.547 1 95.44 208 ASN A N 1
ATOM 1709 C CA . ASN A 1 208 ? -12.602 20.469 -2.91 1 95.44 208 ASN A CA 1
ATOM 1710 C C . ASN A 1 208 ? -12.336 19.25 -3.787 1 95.44 208 ASN A C 1
ATOM 1712 O O . ASN A 1 208 ? -11.203 19 -4.199 1 95.44 208 ASN A O 1
ATOM 1716 N N . TRP A 1 209 ? -13.352 18.469 -4.109 1 96 209 TRP A N 1
ATOM 1717 C CA . TRP A 1 209 ? -13.188 17.312 -4.992 1 96 209 TRP A CA 1
ATOM 1718 C C . TRP A 1 209 ? -13.781 17.594 -6.367 1 96 209 TRP A C 1
ATOM 1720 O O . TRP A 1 209 ? -14.883 18.141 -6.48 1 96 209 TRP A O 1
ATOM 1730 N N . SER A 1 210 ? -13.031 17.25 -7.363 1 94.75 210 SER A N 1
ATOM 1731 C CA . SER A 1 210 ? -13.469 17.312 -8.758 1 94.75 210 SER A CA 1
ATOM 1732 C C . SER A 1 210 ? -12.977 16.094 -9.539 1 94.75 210 SER A C 1
ATOM 1734 O O . SER A 1 210 ? -11.859 15.617 -9.328 1 94.75 210 SER A O 1
ATOM 1736 N N . PRO A 1 211 ? -13.836 15.547 -10.422 1 92 211 PRO A N 1
ATOM 1737 C CA . PRO A 1 211 ? -13.391 14.406 -11.234 1 92 211 PRO A CA 1
ATOM 1738 C C . PRO A 1 211 ? -12.422 14.812 -12.336 1 92 211 PRO A C 1
ATOM 1740 O O . PRO A 1 211 ? -11.812 13.953 -12.984 1 92 211 PRO A O 1
ATOM 1743 N N . ASP A 1 212 ? -12.195 16.125 -12.516 1 91.19 212 ASP A N 1
ATOM 1744 C CA . ASP A 1 212 ? -11.5 16.562 -13.719 1 91.19 212 ASP A CA 1
ATOM 1745 C C . ASP A 1 212 ? -10.117 17.125 -13.375 1 91.19 212 ASP A C 1
ATOM 1747 O O . ASP A 1 212 ? -9.281 17.312 -14.266 1 91.19 212 ASP A O 1
ATOM 1751 N N . LYS A 1 213 ? -9.883 17.391 -12.141 1 92.69 213 LYS A N 1
ATOM 1752 C CA . LYS A 1 213 ? -8.594 17.969 -11.781 1 92.69 213 LYS A CA 1
ATOM 1753 C C . LYS A 1 213 ? -8.109 17.438 -10.438 1 92.69 213 LYS A C 1
ATOM 1755 O O . LYS A 1 213 ? -8.922 17.047 -9.594 1 92.69 213 LYS A O 1
ATOM 1760 N N . SER A 1 214 ? -6.855 17.375 -10.305 1 92.75 214 SER A N 1
ATOM 1761 C CA . SER A 1 214 ? -6.207 16.938 -9.07 1 92.75 214 SER A CA 1
ATOM 1762 C C . SER A 1 214 ? -5.156 17.953 -8.617 1 92.75 214 SER A C 1
ATOM 1764 O O . SER A 1 214 ? -4.535 18.625 -9.438 1 92.75 214 SER A O 1
ATOM 1766 N N . GLU A 1 215 ? -5.055 18.062 -7.371 1 92.94 215 GLU A N 1
ATOM 1767 C CA . GLU A 1 215 ? -4.086 18.953 -6.754 1 92.94 215 GLU A CA 1
ATOM 1768 C C . GLU A 1 215 ? -2.658 18.578 -7.129 1 92.94 215 GLU A C 1
ATOM 1770 O O . GLU A 1 215 ? -2.293 17.406 -7.086 1 92.94 215 GLU A O 1
ATOM 1775 N N . SER A 1 216 ? -1.847 19.594 -7.547 1 90.69 216 SER A N 1
ATOM 1776 C CA . SER A 1 216 ? -0.419 19.375 -7.75 1 90.69 216 SER A CA 1
ATOM 1777 C C . SER A 1 216 ? 0.359 19.531 -6.449 1 90.69 216 SER A C 1
ATOM 1779 O O . SER A 1 216 ? -0.218 19.859 -5.414 1 90.69 216 SER A O 1
ATOM 1781 N N . ASP A 1 217 ? 1.659 19.375 -6.582 1 90.69 217 ASP A N 1
ATOM 1782 C CA . ASP A 1 217 ? 2.514 19.562 -5.414 1 90.69 217 ASP A CA 1
ATOM 1783 C C . ASP A 1 217 ? 2.516 21.016 -4.957 1 90.69 217 ASP A C 1
ATOM 1785 O O . ASP A 1 217 ? 2.625 21.297 -3.762 1 90.69 217 ASP A O 1
ATOM 1789 N N . GLN A 1 218 ? 2.4 21.938 -5.902 1 93.12 218 GLN A N 1
ATOM 1790 C CA . GLN A 1 218 ? 2.363 23.344 -5.555 1 93.12 218 GLN A CA 1
ATOM 1791 C C . GLN A 1 218 ? 1.187 23.656 -4.633 1 93.12 218 GLN A C 1
ATOM 1793 O O . GLN A 1 218 ? 1.352 24.328 -3.607 1 93.12 218 GLN A O 1
ATOM 1798 N N . HIS A 1 219 ? 0.124 23.219 -5.055 1 95.62 219 HIS A N 1
ATOM 1799 C CA . HIS A 1 219 ? -1.065 23.484 -4.258 1 95.62 219 HIS A CA 1
ATOM 1800 C C . HIS A 1 219 ? -1.029 22.734 -2.934 1 95.62 219 HIS A C 1
ATOM 1802 O O . HIS A 1 219 ? -1.441 23.266 -1.899 1 95.62 219 HIS A O 1
ATOM 1808 N N . CYS A 1 220 ? -0.6 21.5 -2.967 1 96.25 220 CYS A N 1
ATOM 1809 C CA . CYS A 1 220 ? -0.506 20.688 -1.755 1 96.25 220 CYS A CA 1
ATOM 1810 C C . CYS A 1 220 ? 0.392 21.359 -0.722 1 96.25 220 CYS A C 1
ATOM 1812 O O . CYS A 1 220 ? 0.06 21.391 0.464 1 96.25 220 CYS A O 1
ATOM 1814 N N . ASP A 1 221 ? 1.515 21.922 -1.167 1 97.06 221 ASP A N 1
ATOM 1815 C CA . ASP A 1 221 ? 2.426 22.609 -0.261 1 97.06 221 ASP A CA 1
ATOM 1816 C C . ASP A 1 221 ? 1.777 23.859 0.317 1 97.06 221 ASP A C 1
ATOM 1818 O O . ASP A 1 221 ? 1.903 24.141 1.512 1 97.06 221 ASP A O 1
ATOM 1822 N N . TYR A 1 222 ? 1.162 24.562 -0.542 1 97.94 222 TYR A N 1
ATOM 1823 C CA . TYR A 1 222 ? 0.434 25.75 -0.084 1 97.94 222 TYR A CA 1
ATOM 1824 C C . TYR A 1 222 ? -0.59 25.375 0.981 1 97.94 222 TYR A C 1
ATOM 1826 O O . TYR A 1 222 ? -0.629 25.984 2.053 1 97.94 222 TYR A O 1
ATOM 1834 N N . ARG A 1 223 ? -1.348 24.359 0.679 1 98.06 223 ARG A N 1
ATOM 1835 C CA . ARG A 1 223 ? -2.4 23.906 1.586 1 98.06 223 ARG A CA 1
ATOM 1836 C C . ARG A 1 223 ? -1.811 23.391 2.895 1 98.06 223 ARG A C 1
ATOM 1838 O O . ARG A 1 223 ? -2.383 23.609 3.967 1 98.06 223 ARG A O 1
ATOM 1845 N N . ALA A 1 224 ? -0.71 22.703 2.824 1 98.5 224 ALA A N 1
ATOM 1846 C CA . ALA A 1 224 ? -0.011 22.219 4.016 1 98.5 224 ALA A CA 1
ATOM 1847 C C . ALA A 1 224 ? 0.431 23.391 4.895 1 98.5 224 ALA A C 1
ATOM 1849 O O . ALA A 1 224 ? 0.309 23.328 6.121 1 98.5 224 ALA A O 1
ATOM 1850 N N . ALA A 1 225 ? 0.897 24.438 4.32 1 98.75 225 ALA A N 1
ATOM 1851 C CA . ALA A 1 225 ? 1.315 25.609 5.062 1 98.75 225 ALA A CA 1
ATOM 1852 C C . ALA A 1 225 ? 0.125 26.281 5.738 1 98.75 225 ALA A C 1
ATOM 1854 O O . ALA A 1 225 ? 0.224 26.734 6.883 1 98.75 225 ALA A O 1
ATOM 1855 N N . VAL A 1 226 ? -0.935 26.359 5.059 1 98.56 226 VAL A N 1
ATOM 1856 C CA . VAL A 1 226 ? -2.141 26.938 5.629 1 98.56 226 VAL A CA 1
ATOM 1857 C C . VAL A 1 226 ? -2.623 26.094 6.809 1 98.56 226 VAL A C 1
ATOM 1859 O O . VAL A 1 226 ? -3.041 26.641 7.836 1 98.56 226 VAL A O 1
ATOM 1862 N N . LEU A 1 227 ? -2.586 24.812 6.617 1 98.75 227 LEU A N 1
ATOM 1863 C CA . LEU A 1 227 ? -2.975 23.906 7.695 1 98.75 227 LEU A CA 1
ATOM 1864 C C . LEU A 1 227 ? -2.125 24.156 8.938 1 98.75 227 LEU A C 1
ATOM 1866 O O . LEU A 1 227 ? -2.652 24.219 10.055 1 98.75 227 LEU A O 1
ATOM 1870 N N . LEU A 1 228 ? -0.821 24.234 8.742 1 98.81 228 LEU A N 1
ATOM 1871 C CA . LEU A 1 228 ? 0.071 24.5 9.867 1 98.81 228 LEU A CA 1
ATOM 1872 C C . LEU A 1 228 ? -0.271 25.828 10.523 1 98.81 228 LEU A C 1
ATOM 1874 O O . LEU A 1 228 ? -0.307 25.938 11.75 1 98.81 228 LEU A O 1
ATOM 1878 N N . GLN A 1 229 ? -0.493 26.844 9.727 1 98.38 229 GLN A N 1
ATOM 1879 C CA . GLN A 1 229 ? -0.878 28.141 10.266 1 98.38 229 GLN A CA 1
ATOM 1880 C C . GLN A 1 229 ? -2.127 28.016 11.141 1 98.38 229 GLN A C 1
ATOM 1882 O O . GLN A 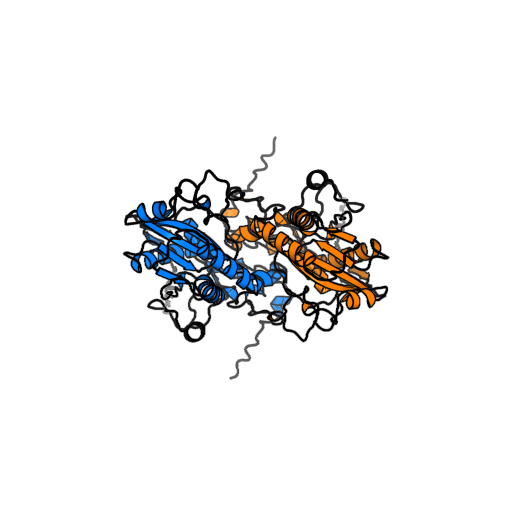1 229 ? -2.174 28.562 12.242 1 98.38 229 GLN A O 1
ATOM 1887 N N . ASP A 1 230 ? -3.09 27.328 10.602 1 98.12 230 ASP A N 1
ATOM 1888 C CA . ASP A 1 230 ? -4.336 27.141 11.336 1 98.12 230 ASP A CA 1
ATOM 1889 C C . ASP A 1 230 ? -4.09 26.422 12.656 1 98.12 230 ASP A C 1
ATOM 1891 O O . ASP A 1 230 ? -4.676 26.781 13.68 1 98.12 230 ASP A O 1
ATOM 1895 N N . ILE A 1 231 ? -3.27 25.406 12.625 1 98.44 231 ILE A N 1
ATOM 1896 C CA . ILE A 1 231 ? -3.014 24.609 13.812 1 98.44 231 ILE A CA 1
ATOM 1897 C C . ILE A 1 231 ? -2.273 25.438 14.852 1 98.44 231 ILE A C 1
ATOM 1899 O O . ILE A 1 231 ? -2.602 25.406 16.047 1 98.44 231 ILE A O 1
ATOM 1903 N N . PHE A 1 232 ? -1.312 26.203 14.453 1 98.19 232 PHE A N 1
ATOM 1904 C CA . PHE A 1 232 ? -0.597 27.078 15.383 1 98.19 232 PHE A CA 1
ATOM 1905 C C . PHE A 1 232 ? -1.535 28.125 15.969 1 98.19 232 PHE A C 1
ATOM 1907 O O . PHE A 1 232 ? -1.445 28.438 17.156 1 98.19 232 PHE A O 1
ATOM 1914 N N . ASN A 1 233 ? -2.41 28.641 15.172 1 96.75 233 ASN A N 1
ATOM 1915 C CA . ASN A 1 233 ? -3.375 29.625 15.648 1 96.75 233 ASN A CA 1
ATOM 1916 C C . ASN A 1 233 ? -4.371 29 16.625 1 96.75 233 ASN A C 1
ATOM 1918 O O . ASN A 1 233 ? -4.754 29.625 17.609 1 96.75 233 ASN A O 1
ATOM 1922 N N . ASP A 1 234 ? -4.773 27.766 16.328 1 94.94 234 ASP A N 1
ATOM 1923 C CA . ASP A 1 234 ? -5.777 27.078 17.141 1 94.94 234 ASP A CA 1
ATOM 1924 C C . ASP A 1 234 ? -5.168 26.547 18.438 1 94.94 234 ASP A C 1
ATOM 1926 O O . ASP A 1 234 ? -5.891 26.141 19.344 1 94.94 234 ASP A O 1
ATOM 1930 N N . SER A 1 235 ? -3.842 26.516 18.5 1 95.5 235 SER A N 1
ATOM 1931 C CA . SER A 1 235 ? -3.152 25.906 19.641 1 95.5 235 SER A CA 1
ATOM 1932 C C . SER A 1 235 ? -2.031 26.812 20.141 1 95.5 235 SER A C 1
ATOM 1934 O O . SER A 1 235 ? -0.876 26.391 20.234 1 95.5 235 SER A O 1
ATOM 1936 N N . PRO A 1 236 ? -2.355 27.953 20.625 1 94.94 236 PRO A N 1
ATOM 1937 C CA . PRO A 1 236 ? -1.303 28.906 21 1 94.94 236 PRO A CA 1
ATOM 1938 C C . PRO A 1 236 ? -0.452 28.422 22.172 1 94.94 236 PRO A C 1
ATOM 1940 O O . PRO A 1 236 ? 0.758 28.672 22.203 1 94.94 236 PRO A O 1
ATOM 1943 N N . ASP A 1 237 ? -1.04 27.641 23.125 1 95.25 237 ASP A N 1
ATOM 1944 C CA . ASP A 1 237 ? -0.324 27.297 24.344 1 95.25 237 ASP A CA 1
ATOM 1945 C C . ASP A 1 237 ? 0.075 25.812 24.344 1 95.25 237 ASP A C 1
ATOM 1947 O O . ASP A 1 237 ? 0.95 25.406 25.109 1 95.25 237 ASP A O 1
ATOM 1951 N N . GLU A 1 238 ? -0.578 25.062 23.5 1 97.38 238 GLU A N 1
ATOM 1952 C CA . GLU A 1 238 ? -0.335 23.625 23.484 1 97.38 238 GLU A CA 1
ATOM 1953 C C . GLU A 1 238 ? 0.999 23.297 22.812 1 97.38 238 GLU A C 1
ATOM 1955 O O . GLU A 1 238 ? 1.367 23.906 21.812 1 97.38 238 GLU A O 1
ATOM 1960 N N . LYS A 1 239 ? 1.702 22.344 23.328 1 98.12 239 LYS A N 1
ATOM 1961 C CA . LYS A 1 239 ? 3.045 22 22.859 1 98.12 239 LYS A CA 1
ATOM 1962 C C . LYS A 1 239 ? 3.037 20.719 22.047 1 98.12 239 LYS A C 1
ATOM 1964 O O . LYS A 1 239 ? 3.865 20.547 21.141 1 98.12 239 LYS A O 1
ATOM 1969 N N . VAL A 1 240 ? 2.174 19.812 22.406 1 98.75 240 VAL A N 1
ATOM 1970 C CA . VAL A 1 240 ? 2.123 18.516 21.75 1 98.75 240 VAL A CA 1
ATOM 1971 C C . VAL A 1 240 ? 0.814 18.375 20.969 1 98.75 240 VAL A C 1
ATOM 1973 O O . VAL A 1 240 ? -0.269 18.531 21.531 1 98.75 240 VAL A O 1
ATOM 1976 N N . ILE A 1 241 ? 0.941 18.094 19.656 1 98.75 241 ILE A N 1
ATOM 1977 C CA . ILE A 1 241 ? -0.195 18.094 18.734 1 98.75 241 ILE A CA 1
ATOM 1978 C C . ILE A 1 241 ? -0.308 16.734 18.062 1 98.75 241 ILE A C 1
ATOM 1980 O O . ILE A 1 241 ? 0.695 16.172 17.609 1 98.75 241 ILE A O 1
ATOM 1984 N N . SER A 1 242 ? -1.49 16.125 18.047 1 98.75 242 SER A N 1
ATOM 1985 C CA . SER A 1 242 ? -1.767 14.922 17.25 1 98.75 242 SER A CA 1
ATOM 1986 C C . SER A 1 242 ? -2.59 15.258 16.016 1 98.75 242 SER A C 1
ATOM 1988 O O . SER A 1 242 ? -3.625 15.922 16.109 1 98.75 242 SER A O 1
ATOM 1990 N N . VAL A 1 243 ? -2.137 14.859 14.859 1 98.88 243 VAL A N 1
ATOM 1991 C CA . VAL A 1 243 ? -2.869 15.039 13.609 1 98.88 243 VAL A CA 1
ATOM 1992 C C . VAL A 1 243 ? -2.979 13.703 12.883 1 98.88 243 VAL A C 1
ATOM 1994 O O . VAL A 1 243 ? -1.965 13.078 12.562 1 98.88 243 VAL A O 1
ATOM 1997 N N . VAL A 1 244 ? -4.195 13.211 12.656 1 98.88 244 VAL A N 1
ATOM 1998 C CA . VAL A 1 244 ? -4.43 12.008 11.859 1 98.88 244 VAL A CA 1
ATOM 1999 C C . VAL A 1 244 ? -4.785 12.398 10.43 1 98.88 244 VAL A C 1
ATOM 2001 O O . VAL A 1 244 ? -5.77 13.109 10.195 1 98.88 244 VAL A O 1
ATOM 2004 N N . LEU A 1 245 ? -3.994 11.969 9.562 1 98.5 245 LEU A N 1
ATOM 2005 C CA . LEU A 1 245 ? -4.145 12.398 8.18 1 98.5 245 LEU A CA 1
ATOM 2006 C C . LEU A 1 245 ? -3.648 11.328 7.215 1 98.5 245 LEU A C 1
ATOM 2008 O O . LEU A 1 245 ? -3.895 10.133 7.426 1 98.5 245 LEU A O 1
ATOM 2012 N N . HIS A 1 246 ? -3.051 11.727 6.086 1 97.56 246 HIS A N 1
ATOM 2013 C CA . HIS A 1 246 ? -2.746 10.828 4.98 1 97.56 246 HIS A CA 1
ATOM 2014 C C . HIS A 1 246 ? -1.291 10.961 4.547 1 97.56 246 HIS A C 1
ATOM 2016 O O . HIS A 1 246 ? -0.591 11.875 4.98 1 97.56 246 HIS A O 1
ATOM 2022 N N . SER A 1 247 ? -0.88 10.023 3.715 1 95.25 247 SER A N 1
ATOM 2023 C CA . SER A 1 247 ? 0.516 10.031 3.289 1 95.25 247 SER A CA 1
ATOM 2024 C C . SER A 1 247 ? 0.81 11.227 2.387 1 95.25 247 SER A C 1
ATOM 2026 O O . SER A 1 247 ? 1.856 11.859 2.514 1 95.25 247 SER A O 1
ATOM 2028 N N . GLY A 1 248 ? -0.086 11.516 1.448 1 94.12 248 GLY A N 1
ATOM 2029 C CA . GLY A 1 248 ? 0.15 12.617 0.532 1 94.12 248 GLY A CA 1
ATOM 2030 C C . GLY A 1 248 ? 0.333 13.953 1.235 1 94.12 248 GLY A C 1
ATOM 2031 O O . GLY A 1 248 ? 1.287 14.68 0.957 1 94.12 248 GLY A O 1
ATOM 2032 N N . ILE A 1 249 ? -0.535 14.25 2.141 1 96.94 249 ILE A N 1
ATOM 2033 C CA . ILE A 1 249 ? -0.462 15.539 2.826 1 96.94 249 ILE A CA 1
ATOM 2034 C C . ILE A 1 249 ? 0.708 15.531 3.805 1 96.94 249 ILE A C 1
ATOM 2036 O O . ILE A 1 249 ? 1.341 16.562 4.031 1 96.94 249 ILE A O 1
ATOM 2040 N N . ILE A 1 250 ? 1.08 14.406 4.402 1 97.25 250 ILE A N 1
ATOM 2041 C CA . ILE A 1 250 ? 2.26 14.336 5.258 1 97.25 250 ILE A CA 1
ATOM 2042 C C . ILE A 1 250 ? 3.508 14.664 4.441 1 97.25 250 ILE A C 1
ATOM 2044 O O . ILE A 1 250 ? 4.395 15.383 4.906 1 97.25 250 ILE A O 1
ATOM 2048 N N . TYR A 1 251 ? 3.5 14.164 3.246 1 93.69 251 TYR A N 1
ATOM 2049 C CA . TYR A 1 251 ? 4.602 14.469 2.342 1 93.69 251 TYR A CA 1
ATOM 2050 C C . TYR A 1 251 ? 4.746 15.977 2.145 1 93.69 251 TYR A C 1
ATOM 2052 O O . TYR A 1 251 ? 5.848 16.516 2.242 1 93.69 251 TYR A O 1
ATOM 2060 N N . CYS A 1 252 ? 3.672 16.625 1.902 1 96.56 252 CYS A N 1
ATOM 2061 C CA . CYS A 1 252 ? 3.689 18.062 1.688 1 96.56 252 CYS A CA 1
ATOM 2062 C C . CYS A 1 252 ? 4.082 18.797 2.965 1 96.56 252 CYS A C 1
ATOM 2064 O O . CYS A 1 252 ? 4.828 19.781 2.918 1 96.56 252 CYS A O 1
ATOM 2066 N N . LEU A 1 253 ? 3.57 18.328 4.086 1 98.19 253 LEU A N 1
ATOM 2067 C CA . LEU A 1 253 ? 3.916 18.922 5.367 1 98.19 253 LEU A CA 1
ATOM 2068 C C . LEU A 1 253 ? 5.418 18.844 5.621 1 98.19 253 LEU A C 1
ATOM 2070 O O . LEU A 1 253 ? 6.039 19.812 6.039 1 98.19 253 LEU A O 1
ATOM 2074 N N . LEU A 1 254 ? 5.957 17.656 5.398 1 97 254 LEU A N 1
ATOM 2075 C CA . LEU A 1 254 ? 7.387 17.469 5.609 1 97 254 LEU A CA 1
ATOM 2076 C C . LEU A 1 254 ? 8.195 18.375 4.684 1 97 254 LEU A C 1
ATOM 2078 O O . LEU A 1 254 ? 9.211 18.953 5.098 1 97 254 LEU A O 1
ATOM 2082 N N . ASP A 1 255 ? 7.723 18.547 3.48 1 95.25 255 ASP A N 1
ATOM 2083 C CA . ASP A 1 255 ? 8.391 19.438 2.539 1 95.25 255 ASP A CA 1
ATOM 2084 C C . ASP A 1 255 ? 8.359 20.875 3.033 1 95.25 255 ASP A C 1
ATOM 2086 O O . ASP A 1 255 ? 9.391 21.562 3.055 1 95.25 255 ASP A O 1
ATOM 2090 N N . VAL A 1 256 ? 7.254 21.297 3.445 1 98.06 256 VAL A N 1
ATOM 2091 C CA . VAL A 1 256 ? 7.02 22.672 3.861 1 98.06 256 VAL A CA 1
ATOM 2092 C C . VAL A 1 256 ? 7.887 23 5.074 1 98.06 256 VAL A C 1
ATOM 2094 O O . VAL A 1 256 ? 8.383 24.125 5.203 1 98.06 256 VAL A O 1
ATOM 2097 N N . VAL A 1 257 ? 8.133 22.031 5.906 1 98.62 257 VAL A N 1
ATOM 2098 C CA . VAL A 1 257 ? 8.852 22.328 7.137 1 98.62 257 VAL A CA 1
ATOM 2099 C C . VAL A 1 257 ? 10.336 22.031 6.953 1 98.62 257 VAL A C 1
ATOM 2101 O O . VAL A 1 257 ? 11.125 22.156 7.895 1 98.62 257 VAL A O 1
ATOM 2104 N N . GLY A 1 258 ? 10.703 21.578 5.828 1 97.25 258 GLY A N 1
ATOM 2105 C CA . GLY A 1 258 ? 12.102 21.328 5.531 1 97.25 258 GLY A CA 1
ATOM 2106 C C . GLY A 1 258 ? 12.609 20.031 6.113 1 97.25 258 GLY A C 1
ATOM 2107 O O . GLY A 1 258 ? 13.812 19.875 6.363 1 97.25 258 GLY A O 1
ATOM 2108 N N . HIS A 1 259 ? 11.734 19.172 6.52 1 96.75 259 HIS A N 1
ATOM 2109 C CA . HIS A 1 259 ? 12.086 17.812 6.883 1 96.75 259 HIS A CA 1
ATOM 2110 C C . HIS A 1 259 ? 12.453 16.984 5.652 1 96.75 259 HIS A C 1
ATOM 2112 O O . HIS A 1 259 ? 11.891 17.188 4.574 1 96.75 259 HIS A O 1
ATOM 2118 N N . ARG A 1 260 ? 13.344 16.078 5.82 1 93 260 ARG A N 1
ATOM 2119 C CA . ARG A 1 260 ? 13.609 15.164 4.707 1 93 260 ARG A CA 1
ATOM 2120 C C . ARG A 1 260 ? 12.398 14.297 4.41 1 93 260 ARG A C 1
ATOM 2122 O O . ARG A 1 260 ? 11.555 14.078 5.281 1 93 260 ARG A O 1
ATOM 2129 N N . TYR A 1 261 ? 12.375 13.914 3.217 1 87.81 261 TYR A N 1
ATOM 2130 C CA . TYR A 1 261 ? 11.297 13 2.865 1 87.81 261 TYR A CA 1
ATOM 2131 C C . TYR A 1 261 ? 11.414 11.695 3.639 1 87.81 261 TYR A C 1
ATOM 2133 O O . TYR A 1 261 ? 12.516 11.164 3.809 1 87.81 261 TYR A O 1
ATOM 2141 N N . PHE A 1 262 ? 10.352 11.227 4.137 1 91.5 262 PHE A N 1
ATOM 2142 C CA . PHE A 1 262 ? 10.281 9.992 4.91 1 91.5 262 PHE A CA 1
ATOM 2143 C C . PHE A 1 262 ? 9.062 9.172 4.512 1 91.5 262 PHE A C 1
ATOM 2145 O O . PHE A 1 262 ? 7.93 9.648 4.613 1 91.5 262 PHE A O 1
ATOM 2152 N N . PRO A 1 263 ? 9.289 7.977 4.027 1 89.19 263 PRO A N 1
ATOM 2153 C CA . PRO A 1 263 ? 8.148 7.16 3.607 1 89.19 263 PRO A CA 1
ATOM 2154 C C . PRO A 1 263 ? 7.25 6.75 4.773 1 89.19 263 PRO A C 1
ATOM 2156 O O . PRO A 1 263 ? 7.742 6.277 5.801 1 89.19 263 PRO A O 1
ATOM 2159 N N . MET A 1 264 ? 5.93 6.938 4.582 1 91.56 264 MET A N 1
ATOM 2160 C CA . MET A 1 264 ? 4.965 6.641 5.637 1 91.56 264 MET A CA 1
ATOM 2161 C C . MET A 1 264 ? 4.148 5.398 5.289 1 91.56 264 MET A C 1
ATOM 2163 O O . MET A 1 264 ? 3.363 5.41 4.34 1 91.56 264 MET A O 1
ATOM 2167 N N . ALA A 1 265 ? 4.309 4.367 6.066 1 91.38 265 ALA A N 1
ATOM 2168 C CA . ALA A 1 265 ? 3.443 3.199 5.934 1 91.38 265 ALA A CA 1
ATOM 2169 C C . ALA A 1 265 ? 2.076 3.455 6.559 1 91.38 265 ALA A C 1
ATOM 2171 O O . ALA A 1 265 ? 1.945 4.285 7.465 1 91.38 265 ALA A O 1
ATOM 2172 N N . THR A 1 266 ? 1.05 2.752 6.023 1 94.94 266 THR A N 1
ATOM 2173 C CA . THR A 1 266 ? -0.241 2.811 6.703 1 94.94 266 THR A CA 1
ATOM 2174 C C . THR A 1 266 ? -0.099 2.422 8.172 1 94.94 266 THR A C 1
ATOM 2176 O O . THR A 1 266 ? 0.647 1.5 8.508 1 94.94 266 THR A O 1
ATOM 2179 N N . GLY A 1 267 ? -0.793 3.227 8.984 1 95.5 267 GLY A N 1
ATOM 2180 C CA . GLY A 1 267 ? -0.793 2.947 10.414 1 95.5 267 GLY A CA 1
ATOM 2181 C C . GLY A 1 267 ? 0.423 3.502 11.133 1 95.5 267 GLY A C 1
ATOM 2182 O O . GLY A 1 267 ? 0.587 3.297 12.336 1 95.5 267 GLY A O 1
ATOM 2183 N N . GLY A 1 268 ? 1.223 4.207 10.414 1 94.12 268 GLY A N 1
ATOM 2184 C CA . GLY A 1 268 ? 2.416 4.777 11.023 1 94.12 268 GLY A CA 1
ATOM 2185 C C . GLY A 1 268 ? 2.201 6.184 11.555 1 94.12 268 GLY A C 1
ATOM 2186 O O . GLY A 1 268 ? 1.239 6.855 11.18 1 94.12 268 GLY A O 1
ATOM 2187 N N . ALA A 1 269 ? 3.111 6.594 12.453 1 96.81 269 ALA A N 1
ATOM 2188 C CA . ALA A 1 269 ? 3.154 7.957 12.977 1 96.81 269 ALA A CA 1
ATOM 2189 C C . ALA A 1 269 ? 4.59 8.477 13.047 1 96.81 269 ALA A C 1
ATOM 2191 O O . ALA A 1 269 ? 5.508 7.727 13.398 1 96.81 269 ALA A O 1
ATOM 2192 N N . ILE A 1 270 ? 4.777 9.727 12.719 1 97 270 ILE A N 1
ATOM 2193 C CA . ILE A 1 270 ? 6.109 10.32 12.75 1 97 270 ILE A CA 1
ATOM 2194 C C . ILE A 1 270 ? 6.098 11.555 13.641 1 97 270 ILE A C 1
ATOM 2196 O O . ILE A 1 270 ? 5.301 12.477 13.438 1 97 270 ILE A O 1
ATOM 2200 N N . PRO A 1 271 ? 6.895 11.57 14.703 1 98.56 271 PRO A N 1
ATOM 2201 C CA . PRO A 1 271 ? 7.07 12.805 15.477 1 98.56 271 PRO A CA 1
ATOM 2202 C C . PRO A 1 271 ? 7.945 13.828 14.758 1 98.56 271 PRO A C 1
ATOM 2204 O O . PRO A 1 271 ? 8.992 13.477 14.203 1 98.56 271 PRO A O 1
ATOM 2207 N N . VAL A 1 272 ? 7.539 15.055 14.742 1 98.75 272 VAL A N 1
ATOM 2208 C CA . VAL A 1 272 ? 8.273 16.141 14.109 1 98.75 272 VAL A CA 1
ATOM 2209 C C . VAL A 1 272 ? 8.18 17.406 14.969 1 98.75 272 VAL A C 1
ATOM 2211 O O . VAL A 1 272 ? 7.086 17.844 15.32 1 98.75 272 VAL A O 1
ATOM 2214 N N . VAL A 1 273 ? 9.297 17.906 15.328 1 98.88 273 VAL A N 1
ATOM 2215 C CA . VAL A 1 273 ? 9.305 19.219 15.969 1 98.88 273 VAL A CA 1
ATOM 2216 C C . VAL A 1 273 ? 9.281 20.312 14.906 1 98.88 273 VAL A C 1
ATOM 2218 O O . VAL A 1 273 ? 10.195 20.422 14.094 1 98.88 273 VAL A O 1
ATOM 2221 N N . ILE A 1 274 ? 8.242 21.109 14.953 1 98.88 274 ILE A N 1
ATOM 2222 C CA . ILE A 1 274 ? 8.031 22.125 13.93 1 98.88 274 ILE A CA 1
ATOM 2223 C C . ILE A 1 274 ? 8.062 23.516 14.562 1 98.88 274 ILE A C 1
ATOM 2225 O O . ILE A 1 274 ? 7.449 23.734 15.609 1 98.88 274 ILE A O 1
ATOM 2229 N N . ALA A 1 275 ? 8.766 24.391 13.914 1 98.75 275 ALA A N 1
ATOM 2230 C CA . ALA A 1 275 ? 8.828 25.797 14.336 1 98.75 275 ALA A CA 1
ATOM 2231 C C . ALA A 1 275 ? 8.125 26.703 13.328 1 98.75 275 ALA A C 1
ATOM 2233 O O . ALA A 1 275 ? 8.25 26.5 12.117 1 98.75 275 ALA A O 1
ATOM 2234 N N . ILE A 1 276 ? 7.391 27.625 13.836 1 98.5 276 ILE A N 1
ATOM 2235 C CA . ILE A 1 276 ? 6.906 28.719 13 1 98.5 276 ILE A CA 1
ATOM 2236 C C . ILE A 1 276 ? 7.887 29.891 13.055 1 98.5 276 ILE A C 1
ATOM 2238 O O . ILE A 1 276 ? 8.203 30.391 14.141 1 98.5 276 ILE A O 1
ATOM 2242 N N . GLU A 1 277 ? 8.359 30.297 11.891 1 97.88 277 GLU A N 1
ATOM 2243 C CA . GLU A 1 277 ? 9.359 31.344 11.828 1 97.88 277 GLU A CA 1
ATOM 2244 C C . GLU A 1 277 ? 8.711 32.719 11.727 1 97.88 277 GLU A C 1
ATOM 2246 O O . GLU A 1 277 ? 7.504 32.844 11.523 1 97.88 277 GLU A O 1
ATOM 2251 N N . ASN A 1 278 ? 9.57 33.781 11.836 1 96.5 278 ASN A N 1
ATOM 2252 C CA . ASN A 1 278 ? 9.07 35.156 11.867 1 96.5 278 ASN A CA 1
ATOM 2253 C C . ASN A 1 278 ? 9.133 35.781 10.484 1 96.5 278 ASN A C 1
ATOM 2255 O O . ASN A 1 278 ? 8.992 37 10.367 1 96.5 278 ASN A O 1
ATOM 2259 N N . TYR A 1 279 ? 9.398 35.094 9.492 1 96.94 279 TYR A N 1
ATOM 2260 C CA . TYR A 1 279 ? 9.367 35.562 8.125 1 96.94 279 TYR A CA 1
ATOM 2261 C C . TYR A 1 279 ? 8.523 34.656 7.238 1 96.94 279 TYR A C 1
ATOM 2263 O O . TYR A 1 279 ? 8.18 33.562 7.637 1 96.94 279 TYR A O 1
ATOM 2271 N N . ASN A 1 280 ? 8.172 35.219 6.125 1 97.62 280 ASN A N 1
ATOM 2272 C CA . ASN A 1 280 ? 7.254 34.5 5.246 1 97.62 280 ASN A CA 1
ATOM 2273 C C . ASN A 1 280 ? 7.992 33.844 4.086 1 97.62 280 ASN A C 1
ATOM 2275 O O . ASN A 1 280 ? 9.148 34.188 3.807 1 97.62 280 ASN A O 1
ATOM 2279 N N . THR A 1 281 ? 7.398 32.875 3.523 1 96.62 281 THR A N 1
ATOM 2280 C CA . THR A 1 281 ? 7.793 32.25 2.26 1 96.62 281 THR A CA 1
ATOM 2281 C C . THR A 1 281 ? 6.637 32.281 1.264 1 96.62 281 THR A C 1
ATOM 2283 O O . THR A 1 281 ? 5.469 32.25 1.659 1 96.62 281 THR A O 1
ATOM 2286 N N . ASP A 1 282 ? 7.039 32.375 -0.006 1 96.88 282 ASP A N 1
ATOM 2287 C CA . ASP A 1 282 ? 6.043 32.469 -1.065 1 96.88 282 ASP A CA 1
ATOM 2288 C C . ASP A 1 282 ? 5.672 31.109 -1.619 1 96.88 282 ASP A C 1
ATOM 2290 O O . ASP A 1 282 ? 6.539 30.234 -1.79 1 96.88 282 ASP A O 1
ATOM 2294 N N . TYR A 1 283 ? 4.398 30.938 -1.893 1 96.81 283 TYR A N 1
ATOM 2295 C CA . TYR A 1 283 ? 3.869 29.75 -2.545 1 96.81 283 TYR A CA 1
ATOM 2296 C C . TYR A 1 283 ? 3.225 30.094 -3.881 1 96.81 283 TYR A C 1
ATOM 2298 O O . TYR A 1 283 ? 2.107 30.625 -3.918 1 96.81 283 TYR A O 1
ATOM 2306 N N . PRO A 1 284 ? 3.996 29.812 -4.98 1 95.06 284 PRO A N 1
ATOM 2307 C CA . PRO A 1 284 ? 3.377 30.031 -6.289 1 95.06 284 PRO A CA 1
ATOM 2308 C C . PRO A 1 284 ? 2.25 29.047 -6.578 1 95.06 284 PRO A C 1
ATOM 2310 O O . PRO A 1 284 ? 2.344 27.859 -6.211 1 95.06 284 PRO A O 1
ATOM 2313 N N . LEU A 1 285 ? 1.224 29.469 -7.199 1 95.31 285 LEU A N 1
ATOM 2314 C CA . LEU A 1 285 ? 0.088 28.609 -7.535 1 95.31 285 LEU A CA 1
ATOM 2315 C C . LEU A 1 285 ? -0.212 28.672 -9.031 1 95.31 285 LEU A C 1
ATOM 2317 O O . LEU A 1 285 ? -1.372 28.578 -9.438 1 95.31 285 LEU A O 1
ATOM 2321 N N . ASN A 1 286 ? 0.767 28.859 -9.867 1 92.19 286 ASN A N 1
ATOM 2322 C CA . ASN A 1 286 ? 0.62 28.953 -11.32 1 92.19 286 ASN A CA 1
ATOM 2323 C C . ASN A 1 286 ? 0.555 27.562 -11.961 1 92.19 286 ASN A C 1
ATOM 2325 O O . ASN A 1 286 ? 0.242 27.438 -13.148 1 92.19 286 ASN A O 1
ATOM 2329 N N . ASP A 1 287 ? 0.845 26.516 -11.203 1 90.19 287 ASP A N 1
ATOM 2330 C CA . ASP A 1 287 ? 0.714 25.109 -11.609 1 90.19 287 ASP A CA 1
ATOM 2331 C C . ASP A 1 287 ? 0.078 24.281 -10.5 1 90.19 287 ASP A C 1
ATOM 2333 O O . ASP A 1 287 ? 0.627 23.25 -10.094 1 90.19 287 ASP A O 1
ATOM 2337 N N . ALA A 1 288 ? -1.021 24.766 -10.047 1 92.88 288 ALA A N 1
ATOM 2338 C CA . ALA A 1 288 ? -1.626 24.266 -8.82 1 92.88 288 ALA A CA 1
ATOM 2339 C C . ALA A 1 288 ? -2.451 23 -9.094 1 92.88 288 ALA A C 1
ATOM 2341 O O . ALA A 1 288 ? -2.793 22.266 -8.172 1 92.88 288 ALA A O 1
ATOM 2342 N N . TRP A 1 289 ? -2.74 22.75 -10.383 1 92.25 289 TRP A N 1
ATOM 2343 C CA . TRP A 1 289 ? -3.684 21.672 -10.68 1 92.25 289 TRP A CA 1
ATOM 2344 C C . TRP A 1 289 ? -3.207 20.844 -11.859 1 92.25 289 TRP A C 1
ATOM 2346 O O . TRP A 1 289 ? -2.695 21.391 -12.844 1 92.25 289 TRP A O 1
ATOM 2356 N N . ASP A 1 290 ? -3.375 19.531 -11.734 1 88.25 290 ASP A N 1
ATOM 2357 C CA . ASP A 1 290 ? -3.277 18.594 -12.844 1 88.25 290 ASP A CA 1
ATOM 2358 C C . ASP A 1 290 ? -4.66 18.266 -13.406 1 88.25 290 ASP A C 1
ATOM 2360 O O . ASP A 1 290 ? -5.664 18.359 -12.695 1 88.25 290 ASP A O 1
ATOM 2364 N N . THR A 1 291 ? -4.66 17.891 -14.641 1 87.88 291 THR A N 1
ATOM 2365 C CA . THR A 1 291 ? -5.93 17.516 -15.258 1 87.88 291 THR A CA 1
ATOM 2366 C C . THR A 1 291 ? -6.039 16 -15.406 1 87.88 291 THR A C 1
ATOM 2368 O O . THR A 1 291 ? -5.055 15.289 -15.234 1 87.88 291 THR A O 1
ATOM 2371 N N . PHE A 1 292 ? -7.293 15.562 -15.695 1 85.75 292 PHE A N 1
ATOM 2372 C CA . PHE A 1 292 ? -7.492 14.133 -15.922 1 85.75 292 PHE A CA 1
ATOM 2373 C C . PHE A 1 292 ? -6.641 13.641 -17.078 1 85.75 292 PHE A C 1
ATOM 2375 O O . PHE A 1 292 ? -6.168 12.5 -17.078 1 85.75 292 PHE A O 1
ATOM 2382 N N . LYS A 1 293 ? -6.367 14.438 -18.062 1 83.31 293 LYS A N 1
ATOM 2383 C CA . LYS A 1 293 ? -5.531 14.07 -19.203 1 83.31 293 LYS A CA 1
ATOM 2384 C C . LYS A 1 293 ? -4.105 13.758 -18.766 1 83.31 293 LYS A C 1
ATOM 2386 O O . LYS A 1 293 ? -3.422 12.938 -19.375 1 83.31 293 LYS A O 1
ATOM 2391 N N . ASP A 1 294 ? -3.738 14.414 -17.703 1 82.75 294 ASP A N 1
ATOM 2392 C CA . ASP A 1 294 ? -2.416 14.141 -17.141 1 82.75 294 ASP A CA 1
ATOM 2393 C C . ASP A 1 294 ? -2.371 12.758 -16.5 1 82.75 294 ASP A C 1
ATOM 2395 O O . ASP A 1 294 ? -1.31 12.133 -16.422 1 82.75 294 ASP A O 1
ATOM 2399 N N . TRP A 1 295 ? -3.562 12.273 -16.016 1 80.44 295 TRP A N 1
ATOM 2400 C CA . TRP A 1 295 ? -3.686 10.969 -15.375 1 80.44 295 TRP A CA 1
ATOM 2401 C C . TRP A 1 295 ? -3.859 9.867 -16.406 1 80.44 295 TRP A C 1
ATOM 2403 O O . TRP A 1 295 ? -3.312 8.773 -16.266 1 80.44 295 TRP A O 1
ATOM 2413 N N . CYS A 1 296 ? -4.723 10.18 -17.359 1 80.25 296 CYS A N 1
ATOM 2414 C CA . CYS A 1 296 ? -5.109 9.219 -18.391 1 80.25 296 CYS A CA 1
ATOM 2415 C C . CYS A 1 296 ? -5.082 9.867 -19.766 1 80.25 296 CYS A C 1
ATOM 2417 O O . CYS A 1 296 ? -6.117 10.289 -20.281 1 80.25 296 CYS A O 1
ATOM 2419 N N . PRO A 1 297 ? -4.047 9.812 -20.344 1 70.62 297 PRO A N 1
ATOM 2420 C CA . PRO A 1 297 ? -3.957 10.492 -21.641 1 70.62 297 PRO A CA 1
ATOM 2421 C C . PRO A 1 297 ? -4.668 9.727 -22.75 1 70.62 297 PRO A C 1
ATOM 2423 O O . PRO A 1 297 ? -5.195 10.336 -23.688 1 70.62 297 PRO A O 1
ATOM 2426 N N . ASN A 1 298 ? -4.633 8.438 -22.75 1 69.06 298 ASN A N 1
ATOM 2427 C CA . ASN A 1 298 ? -5.25 7.586 -23.75 1 69.06 298 ASN A CA 1
ATOM 2428 C C . ASN A 1 298 ? -6.148 6.523 -23.109 1 69.06 298 ASN A C 1
ATOM 2430 O O . ASN A 1 298 ? -5.727 5.383 -22.922 1 69.06 298 ASN A O 1
ATOM 2434 N N . PRO A 1 299 ? -7.254 6.91 -22.875 1 66.06 299 PRO A N 1
ATOM 2435 C CA . PRO A 1 299 ? -8.133 5.922 -22.234 1 66.06 299 PRO A CA 1
ATOM 2436 C C . PRO A 1 299 ? -8.336 4.68 -23.094 1 66.06 299 PRO A C 1
ATOM 2438 O O . PRO A 1 299 ? -8.469 4.781 -24.328 1 66.06 299 PRO A O 1
ATOM 2441 N N . PRO A 1 300 ? -8.141 3.559 -22.453 1 59.47 300 PRO A N 1
ATOM 2442 C CA . PRO A 1 300 ? -8.375 2.336 -23.219 1 59.47 300 PRO A CA 1
ATOM 2443 C C . PRO A 1 300 ? -9.758 2.301 -23.859 1 59.47 300 PRO A C 1
ATOM 2445 O O . PRO A 1 300 ? -10.695 2.922 -23.359 1 59.47 300 PRO A O 1
ATOM 2448 N N . ALA A 1 301 ? -9.773 1.675 -25.062 1 54.22 301 ALA A N 1
ATOM 2449 C CA . ALA A 1 301 ? -11 1.574 -25.844 1 54.22 301 ALA A CA 1
ATOM 2450 C C . ALA A 1 301 ? -12.148 1.021 -25 1 54.22 301 ALA A C 1
ATOM 2452 O O . ALA A 1 301 ? -13.305 1.406 -25.172 1 54.22 301 ALA A O 1
ATOM 2453 N N . SER A 1 302 ? -11.891 0.104 -24.188 1 49.72 302 SER A N 1
ATOM 2454 C CA . SER A 1 302 ? -12.945 -0.498 -23.375 1 49.72 302 SER A CA 1
ATOM 2455 C C . SER A 1 302 ? -13.609 0.54 -22.484 1 49.72 302 SER A C 1
ATOM 2457 O O . SER A 1 302 ? -14.766 0.376 -22.094 1 49.72 302 SER A O 1
ATOM 2459 N N . ILE A 1 303 ? -13.055 1.552 -22.125 1 49.19 303 ILE A N 1
ATOM 2460 C CA . ILE A 1 303 ? -13.602 2.584 -21.25 1 49.19 303 ILE A CA 1
ATOM 2461 C C . ILE A 1 303 ? -14.227 3.695 -22.094 1 49.19 303 ILE A C 1
ATOM 2463 O O . ILE A 1 303 ? -15.109 4.414 -21.625 1 49.19 303 ILE A O 1
ATOM 2467 N N . SER A 1 304 ? -13.898 3.914 -23.266 1 41.78 304 SER A N 1
ATOM 2468 C CA . SER A 1 304 ? -14.352 5.039 -24.078 1 41.78 304 SER A CA 1
ATOM 2469 C C . SER A 1 304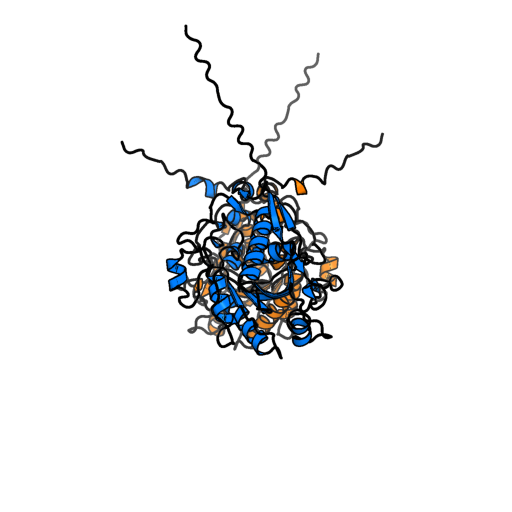 ? -15.82 4.887 -24.453 1 41.78 304 SER A C 1
ATOM 2471 O O . SER A 1 304 ? -16.484 5.867 -24.812 1 41.78 304 SER A O 1
ATOM 2473 N N . GLY A 1 305 ? -16.422 3.744 -24.531 1 35.22 305 GLY A N 1
ATOM 2474 C CA . GLY A 1 305 ? -17.781 3.639 -25.031 1 35.22 305 GLY A CA 1
ATOM 2475 C C . GLY A 1 305 ? -18.812 4.246 -24.094 1 35.22 305 GLY A C 1
ATOM 2476 O O . GLY A 1 305 ? -20 4.348 -24.438 1 35.22 305 GLY A O 1
ATOM 2477 N N . THR A 1 306 ? -18.75 4.312 -22.891 1 31.44 306 THR A N 1
ATOM 2478 C CA . THR A 1 306 ? -19.984 4.59 -22.156 1 31.44 306 THR A CA 1
ATOM 2479 C C . THR A 1 306 ? -20.344 6.07 -22.266 1 31.44 306 THR A C 1
ATOM 2481 O O . THR A 1 306 ? -21.516 6.438 -22.094 1 31.44 306 THR A O 1
ATOM 2484 N N . ALA A 1 307 ? -19.547 6.973 -22.203 1 33.5 307 ALA A N 1
ATOM 2485 C CA . ALA A 1 307 ? -20.188 8.25 -21.922 1 33.5 307 ALA A CA 1
ATOM 2486 C C . ALA A 1 307 ? -20.891 8.789 -23.172 1 33.5 307 ALA A C 1
ATOM 2488 O O . ALA A 1 307 ? -21.094 10 -23.297 1 33.5 307 ALA A O 1
ATOM 2489 N N . THR A 1 308 ? -21.172 8.055 -24.219 1 30.55 308 THR A N 1
ATOM 2490 C CA . THR A 1 308 ? -22 8.82 -25.141 1 30.55 308 THR A CA 1
ATOM 2491 C C . THR A 1 308 ? -23.406 8.992 -24.594 1 30.55 308 THR A C 1
ATOM 2493 O O . THR A 1 308 ? -24.203 8.055 -24.625 1 30.55 308 THR A O 1
ATOM 2496 N N . SER A 1 309 ? -23.688 9.477 -23.453 1 29.28 309 SER A N 1
ATOM 2497 C CA . SER A 1 309 ? -25.047 9.945 -23.203 1 29.28 309 SER A CA 1
ATOM 2498 C C . SER A 1 309 ? -25.562 10.781 -24.375 1 29.28 309 SER A C 1
ATOM 2500 O O . SER A 1 309 ? -24.906 11.742 -24.797 1 29.28 309 SER A O 1
ATOM 2502 N N . THR A 1 310 ? -26.391 10.156 -25.188 1 28.73 310 THR A N 1
ATOM 2503 C CA . THR A 1 310 ? -27.344 10.805 -26.094 1 28.73 310 THR A CA 1
ATOM 2504 C C . THR A 1 310 ? -28.25 11.766 -25.328 1 28.73 310 THR A C 1
ATOM 2506 O O . THR A 1 310 ? -28.984 11.344 -24.438 1 28.73 310 THR A O 1
ATOM 2509 N N . ALA A 1 311 ? -28 13.008 -25.125 1 29.02 311 ALA A N 1
ATOM 2510 C CA . ALA A 1 311 ? -28.891 14.125 -24.828 1 29.02 311 ALA A CA 1
ATOM 2511 C C . ALA A 1 311 ? -30.062 14.188 -25.812 1 29.02 311 ALA A C 1
ATOM 2513 O O . ALA A 1 311 ? -29.875 14.555 -26.969 1 29.02 311 ALA A O 1
ATOM 2514 N N . THR A 1 312 ? -30.969 13.188 -25.766 1 28.38 312 THR A N 1
ATOM 2515 C CA . THR A 1 312 ? -32.219 13.492 -26.422 1 28.38 312 THR A CA 1
ATOM 2516 C C . THR A 1 312 ? -32.875 14.719 -25.797 1 28.38 312 THR A C 1
ATOM 2518 O O . THR A 1 312 ? -33.062 14.773 -24.578 1 28.38 312 THR A O 1
ATOM 2521 N N . GLY A 1 313 ? -32.625 15.93 -26.297 1 23.14 313 GLY A N 1
ATOM 2522 C CA . GLY A 1 313 ? -33.375 17.188 -26.266 1 23.14 313 GLY A CA 1
ATOM 2523 C C . GLY A 1 313 ? -34.875 17 -26.453 1 23.14 313 GLY A C 1
ATOM 2524 O O . GLY A 1 313 ? -35.312 16.5 -27.469 1 23.14 313 GLY A O 1
ATOM 2525 N N . SER A 1 314 ? -35.594 16.469 -25.422 1 22.67 314 SER A N 1
ATOM 2526 C CA . SER A 1 314 ? -37.031 16.812 -25.5 1 22.67 314 SER A CA 1
ATOM 2527 C C . SER A 1 314 ? -37.219 18.328 -25.578 1 22.67 314 SER A C 1
ATOM 2529 O O . SER A 1 314 ? -36.656 19.078 -24.797 1 22.67 314 SER A O 1
ATOM 2531 N N . ALA A 1 315 ? -37.812 18.703 -26.812 1 23.16 315 ALA A N 1
ATOM 2532 C CA . ALA A 1 315 ? -38.75 19.797 -27.031 1 23.16 315 ALA A CA 1
ATOM 2533 C C . ALA A 1 315 ? -40.062 19.562 -26.297 1 23.16 315 ALA A C 1
ATOM 2535 O O . ALA A 1 315 ? -40.531 18.422 -26.203 1 23.16 315 ALA A O 1
ATOM 2536 N N . MET B 1 1 ? 18.219 4.875 -70.438 1 30.61 1 MET B N 1
ATOM 2537 C CA . MET B 1 1 ? 17.234 5.477 -69.5 1 30.61 1 MET B CA 1
ATOM 2538 C C . MET B 1 1 ? 16.438 4.402 -68.812 1 30.61 1 MET B C 1
ATOM 2540 O O . MET B 1 1 ? 15.391 3.963 -69.25 1 30.61 1 MET B O 1
ATOM 2544 N N . GLN B 1 2 ? 17.109 3.332 -68.25 1 35.41 2 GLN B N 1
ATOM 2545 C CA . GLN B 1 2 ? 16.609 2.137 -67.625 1 35.41 2 GLN B CA 1
ATOM 2546 C C . GLN B 1 2 ? 15.883 2.496 -66.312 1 35.41 2 GLN B C 1
ATOM 2548 O O . GLN B 1 2 ? 16.453 3.141 -65.438 1 35.41 2 GLN B O 1
ATOM 2553 N N . GLN B 1 3 ? 14.508 2.607 -66.438 1 32.62 3 GLN B N 1
ATOM 2554 C CA . GLN B 1 3 ? 13.562 2.867 -65.375 1 32.62 3 GLN B CA 1
ATOM 2555 C C . GLN B 1 3 ? 13.68 1.816 -64.25 1 32.62 3 GLN B C 1
ATOM 2557 O O . GLN B 1 3 ? 13.523 0.621 -64.5 1 32.62 3 GLN B O 1
ATOM 2562 N N . PHE B 1 4 ? 14.523 2.076 -63.219 1 35.19 4 PHE B N 1
ATOM 2563 C CA . PHE B 1 4 ? 14.633 1.293 -61.969 1 35.19 4 PHE B CA 1
ATOM 2564 C C . PHE B 1 4 ? 13.297 1.249 -61.25 1 35.19 4 PHE B C 1
ATOM 2566 O O . PHE B 1 4 ? 12.781 2.285 -60.812 1 35.19 4 PHE B O 1
ATOM 2573 N N . LEU B 1 5 ? 12.398 0.305 -61.656 1 32.62 5 LEU B N 1
ATOM 2574 C CA . LEU B 1 5 ? 11.18 0.024 -60.906 1 32.62 5 LEU B CA 1
ATOM 2575 C C . LEU B 1 5 ? 11.508 -0.353 -59.438 1 32.62 5 LEU B C 1
ATOM 2577 O O . LEU B 1 5 ? 12.211 -1.338 -59.219 1 32.62 5 LEU B O 1
ATOM 2581 N N . THR B 1 6 ? 11.68 0.669 -58.594 1 33.09 6 THR B N 1
ATOM 2582 C CA . THR B 1 6 ? 11.805 0.438 -57.156 1 33.09 6 THR B CA 1
ATOM 2583 C C . THR B 1 6 ? 10.586 -0.313 -56.594 1 33.09 6 THR B C 1
ATOM 2585 O O . THR B 1 6 ? 9.469 0.188 -56.688 1 33.09 6 THR B O 1
ATOM 2588 N N . LEU B 1 7 ? 10.516 -1.635 -56.75 1 32.44 7 LEU B N 1
ATOM 2589 C CA . LEU B 1 7 ? 9.516 -2.451 -56.094 1 32.44 7 LEU B CA 1
ATOM 2590 C C . LEU B 1 7 ? 9.539 -2.201 -54.562 1 32.44 7 LEU B C 1
ATOM 2592 O O . LEU B 1 7 ? 10.508 -2.557 -53.906 1 32.44 7 LEU B O 1
ATOM 2596 N N . GLY B 1 8 ? 9.023 -1.079 -54.125 1 30.41 8 GLY B N 1
ATOM 2597 C CA . GLY B 1 8 ? 8.789 -0.917 -52.688 1 30.41 8 GLY B CA 1
ATOM 2598 C C . GLY B 1 8 ? 7.941 -2.025 -52.094 1 30.41 8 GLY B C 1
ATOM 2599 O O . GLY B 1 8 ? 6.754 -2.145 -52.406 1 30.41 8 GLY B O 1
ATOM 2600 N N . ALA B 1 9 ? 8.5 -3.207 -51.844 1 32.5 9 ALA B N 1
ATOM 2601 C CA . ALA B 1 9 ? 7.816 -4.23 -51.062 1 32.5 9 ALA B CA 1
ATOM 2602 C C . ALA B 1 9 ? 7.234 -3.648 -49.781 1 32.5 9 ALA B C 1
ATOM 2604 O O . ALA B 1 9 ? 7.973 -3.123 -48.938 1 32.5 9 ALA B O 1
ATOM 2605 N N . LEU B 1 10 ? 6.023 -3.215 -49.781 1 32.69 10 LEU B N 1
ATOM 2606 C CA . LEU B 1 10 ? 5.223 -2.953 -48.594 1 32.69 10 LEU B CA 1
ATOM 2607 C C . LEU B 1 10 ? 5.273 -4.141 -47.656 1 32.69 10 LEU B C 1
ATOM 2609 O O . LEU B 1 10 ? 4.777 -5.223 -47.969 1 32.69 10 LEU B O 1
ATOM 2613 N N . TRP B 1 11 ? 6.332 -4.332 -46.844 1 30.88 11 TRP B N 1
ATOM 2614 C CA . TRP B 1 11 ? 6.238 -5.168 -45.656 1 30.88 11 TRP B CA 1
ATOM 2615 C C . TRP B 1 11 ? 4.98 -4.84 -44.844 1 30.88 11 TRP B C 1
ATOM 2617 O O . TRP B 1 11 ? 4.906 -3.801 -44.188 1 30.88 11 TRP B O 1
ATOM 2627 N N . THR B 1 12 ? 3.83 -5.059 -45.406 1 32.75 12 THR B N 1
ATOM 2628 C CA . THR B 1 12 ? 2.693 -5.16 -44.5 1 32.75 12 THR B CA 1
ATOM 2629 C C . THR B 1 12 ? 3.02 -6.078 -43.344 1 32.75 12 THR B C 1
ATOM 2631 O O . THR B 1 12 ? 3.148 -7.293 -43.5 1 32.75 12 THR B O 1
ATOM 2634 N N . LEU B 1 13 ? 3.857 -5.711 -42.438 1 33.59 13 LEU B N 1
ATOM 2635 C CA . LEU B 1 13 ? 3.904 -6.375 -41.156 1 33.59 13 LEU B CA 1
ATOM 2636 C C . LEU B 1 13 ? 2.5 -6.691 -40.656 1 33.59 13 LEU B C 1
ATOM 2638 O O . LEU B 1 13 ? 1.736 -5.785 -40.312 1 33.59 13 LEU B O 1
ATOM 2642 N N . PHE B 1 14 ? 1.797 -7.59 -41.281 1 37.66 14 PHE B N 1
ATOM 2643 C CA . PHE B 1 14 ? 0.671 -8.195 -40.562 1 37.66 14 PHE B CA 1
ATOM 2644 C C . PHE B 1 14 ? 1.003 -8.406 -39.094 1 37.66 14 PHE B C 1
ATOM 2646 O O . PHE B 1 14 ? 1.946 -9.125 -38.75 1 37.66 14 PHE B O 1
ATOM 2653 N N . ASN B 1 15 ? 0.866 -7.465 -38.281 1 43.03 15 ASN B N 1
ATOM 2654 C CA . ASN B 1 15 ? 0.778 -7.719 -36.844 1 43.03 15 ASN B CA 1
ATOM 2655 C C . ASN B 1 15 ? -0.092 -8.938 -36.562 1 43.03 15 ASN B C 1
ATOM 2657 O O . ASN B 1 15 ? -1.32 -8.844 -36.562 1 43.03 15 ASN B O 1
ATOM 2661 N N . VAL B 1 16 ? -0.004 -10.109 -37.094 1 44.81 16 VAL B N 1
ATOM 2662 C CA . VAL B 1 16 ? -0.718 -11.336 -36.75 1 44.81 16 VAL B CA 1
ATOM 2663 C C . VAL B 1 16 ? -0.995 -11.375 -35.25 1 44.81 16 VAL B C 1
ATOM 2665 O O . VAL B 1 16 ? -0.066 -11.328 -34.438 1 44.81 16 VAL B O 1
ATOM 2668 N N . ALA B 1 17 ? -2.229 -10.992 -34.906 1 57.69 17 ALA B N 1
ATOM 2669 C CA . ALA B 1 17 ? -2.76 -11.195 -33.562 1 57.69 17 ALA B CA 1
ATOM 2670 C C . ALA B 1 17 ? -2.41 -12.586 -33.031 1 57.69 17 ALA B C 1
ATOM 2672 O O . ALA B 1 17 ? -2.891 -13.594 -33.562 1 57.69 17 ALA B O 1
ATOM 2673 N N . THR B 1 18 ? -1.25 -12.992 -32.438 1 84.56 18 THR B N 1
ATOM 2674 C CA . THR B 1 18 ? -0.817 -14.258 -31.859 1 84.56 18 THR B CA 1
ATOM 2675 C C . THR B 1 18 ? -1.748 -14.688 -30.719 1 84.56 18 THR B C 1
ATOM 2677 O O . THR B 1 18 ? -2.096 -13.883 -29.859 1 84.56 18 THR B O 1
ATOM 2680 N N . THR B 1 19 ? -2.566 -15.695 -30.984 1 91.75 19 THR B N 1
ATOM 2681 C CA . THR B 1 19 ? -3.375 -16.359 -29.969 1 91.75 19 THR B CA 1
ATOM 2682 C C . THR B 1 19 ? -2.742 -17.688 -29.547 1 91.75 19 THR B C 1
ATOM 2684 O O . THR B 1 19 ? -2.303 -18.469 -30.406 1 91.75 19 THR B O 1
ATOM 2687 N N . ILE B 1 20 ? -2.576 -17.906 -28.266 1 95.94 20 ILE B N 1
ATOM 2688 C CA . ILE B 1 20 ? -2.002 -19.141 -27.734 1 95.94 20 ILE B CA 1
ATOM 2689 C C . ILE B 1 20 ? -3.066 -19.906 -26.953 1 95.94 20 ILE B C 1
ATOM 2691 O O . ILE B 1 20 ? -3.824 -19.312 -26.188 1 95.94 20 ILE B O 1
ATOM 2695 N N . SER B 1 21 ? -3.086 -21.172 -27.203 1 97.19 21 SER B N 1
ATOM 2696 C CA . SER B 1 21 ? -4.043 -22.031 -26.516 1 97.19 21 SER B CA 1
ATOM 2697 C C . SER B 1 21 ? -3.383 -22.766 -25.359 1 97.19 21 SER B C 1
ATOM 2699 O O . SER B 1 21 ? -2.346 -23.406 -25.531 1 97.19 21 SER B O 1
ATOM 2701 N N . LEU B 1 22 ? -3.973 -22.656 -24.188 1 98 22 LEU B N 1
ATOM 2702 C CA . LEU B 1 22 ? -3.488 -23.312 -22.984 1 98 22 LEU B CA 1
ATOM 2703 C C . LEU B 1 22 ? -4.625 -24 -22.25 1 98 22 LEU B C 1
ATOM 2705 O O . LEU B 1 22 ? -5.801 -23.719 -22.484 1 98 22 LEU B O 1
ATOM 2709 N N . PRO B 1 23 ? -4.227 -24.938 -21.391 1 98.12 23 PRO B N 1
ATOM 2710 C CA . PRO B 1 23 ? -5.293 -25.594 -20.625 1 98.12 23 PRO B CA 1
ATOM 2711 C C . PRO B 1 23 ? -6.188 -24.594 -19.891 1 98.12 23 PRO B C 1
ATOM 2713 O O . PRO B 1 23 ? -5.703 -23.578 -19.391 1 98.12 23 PRO B O 1
ATOM 2716 N N . LYS B 1 24 ? -7.461 -24.906 -19.812 1 98.5 24 LYS B N 1
ATOM 2717 C CA . LYS B 1 24 ? -8.391 -24.156 -18.969 1 98.5 24 LYS B CA 1
ATOM 2718 C C . LYS B 1 24 ? -8.227 -24.516 -17.5 1 98.5 24 LYS B C 1
ATOM 2720 O O . LYS B 1 24 ? -8.008 -25.688 -17.172 1 98.5 24 LYS B O 1
ATOM 2725 N N . TYR B 1 25 ? -8.328 -23.547 -16.656 1 98.81 25 TYR B N 1
ATOM 2726 C CA . TYR B 1 25 ? -8.297 -23.75 -15.219 1 98.81 25 TYR B CA 1
ATOM 2727 C C . TYR B 1 25 ? -9.578 -23.25 -14.57 1 98.81 25 TYR B C 1
ATOM 2729 O O . TYR B 1 25 ? -10.266 -22.375 -15.117 1 98.81 25 TYR B O 1
ATOM 2737 N N . SER B 1 26 ? -9.922 -23.797 -13.461 1 98.62 26 SER B N 1
ATOM 2738 C CA . SER B 1 26 ? -11.055 -23.359 -12.664 1 98.62 26 SER B CA 1
ATOM 2739 C C . SER B 1 26 ? -10.742 -23.406 -11.172 1 98.62 26 SER B C 1
ATOM 2741 O O . SER B 1 26 ? -9.789 -24.078 -10.758 1 98.62 26 SER B O 1
ATOM 2743 N N . SER B 1 27 ? -11.438 -22.641 -10.398 1 98.44 27 SER B N 1
ATOM 2744 C CA . SER B 1 27 ? -11.258 -22.641 -8.953 1 98.44 27 SER B CA 1
ATOM 2745 C C . SER B 1 27 ? -12.531 -23.047 -8.227 1 98.44 27 SER B C 1
ATOM 2747 O O . SER B 1 27 ? -13.633 -22.703 -8.656 1 98.44 27 SER B O 1
ATOM 2749 N N . SER B 1 28 ? -12.383 -23.734 -7.172 1 97.94 28 SER B N 1
ATOM 2750 C CA . SER B 1 28 ? -13.508 -24.156 -6.344 1 97.94 28 SER B CA 1
ATOM 2751 C C . SER B 1 28 ? -14.062 -23 -5.531 1 97.94 28 SER B C 1
ATOM 2753 O O . SER B 1 28 ? -13.305 -22.141 -5.07 1 97.94 28 SER B O 1
ATOM 2755 N N . GLN B 1 29 ? -15.359 -23.016 -5.277 1 97.44 29 GLN B N 1
ATOM 2756 C CA . GLN B 1 29 ? -16 -22.016 -4.422 1 97.44 29 GLN B CA 1
ATOM 2757 C C . GLN B 1 29 ? -16.484 -22.656 -3.115 1 97.44 29 GLN B C 1
ATOM 2759 O O . GLN B 1 29 ? -17.234 -22.031 -2.357 1 97.44 29 GLN B O 1
ATOM 2764 N N . THR B 1 30 ? -16.031 -23.781 -2.826 1 96.94 30 THR B N 1
ATOM 2765 C CA . THR B 1 30 ? -16.641 -24.641 -1.809 1 96.94 30 THR B CA 1
ATOM 2766 C C . THR B 1 30 ? -16.031 -24.359 -0.438 1 96.94 30 THR B C 1
ATOM 2768 O O . THR B 1 30 ? -16.75 -24.109 0.53 1 96.94 30 THR B O 1
ATOM 2771 N N . TYR B 1 31 ? -14.812 -24.266 -0.271 1 98.06 31 TYR B N 1
ATOM 2772 C CA . TYR B 1 31 ? -14.148 -24.453 1.01 1 98.06 31 TYR B CA 1
ATOM 2773 C C . TYR B 1 31 ? -13.844 -23.125 1.684 1 98.06 31 TYR B C 1
ATOM 2775 O O . TYR B 1 31 ? -13.859 -23.031 2.912 1 98.06 31 TYR B O 1
ATOM 2783 N N . PHE B 1 32 ? -13.578 -22.109 0.902 1 98.25 32 PHE B N 1
ATOM 2784 C CA . PHE B 1 32 ? -13.008 -20.906 1.485 1 98.25 32 PHE B CA 1
ATOM 2785 C C . PHE B 1 32 ? -13.953 -19.719 1.31 1 98.25 32 PHE B C 1
ATOM 2787 O O . PHE B 1 32 ? -14.57 -19.562 0.256 1 98.25 32 PHE B O 1
ATOM 2794 N N . ALA B 1 33 ? -13.969 -18.859 2.275 1 96.69 33 ALA B N 1
ATOM 2795 C CA . ALA B 1 33 ? -14.812 -17.672 2.244 1 96.69 33 ALA B CA 1
ATOM 2796 C C . ALA B 1 33 ? -14.414 -16.734 1.104 1 96.69 33 ALA B C 1
ATOM 2798 O O . ALA B 1 33 ? -15.258 -16.062 0.51 1 96.69 33 ALA B O 1
ATOM 2799 N N . GLN B 1 34 ? -13.164 -16.719 0.769 1 95.44 34 GLN B N 1
ATOM 2800 C CA . GLN B 1 34 ? -12.625 -15.828 -0.253 1 95.44 34 GLN B CA 1
ATOM 2801 C C . GLN B 1 34 ? -13.195 -16.156 -1.629 1 95.44 34 GLN B C 1
ATOM 2803 O O . GLN B 1 34 ? -13.289 -15.289 -2.494 1 95.44 34 GLN B O 1
ATOM 2808 N N . SER B 1 35 ? -13.539 -17.406 -1.801 1 96.31 35 SER B N 1
ATOM 2809 C CA . SER B 1 35 ? -14.031 -17.828 -3.107 1 96.31 35 SER B CA 1
ATOM 2810 C C . SER B 1 35 ? -15.555 -17.906 -3.125 1 96.31 35 SER B C 1
ATOM 2812 O O . SER B 1 35 ? -16.156 -18.094 -4.184 1 96.31 35 SER B O 1
ATOM 2814 N N . ASP B 1 36 ? -16.203 -17.734 -1.99 1 95.44 36 ASP B N 1
ATOM 2815 C CA . ASP B 1 36 ? -17.641 -17.891 -1.867 1 95.44 36 ASP B CA 1
ATOM 2816 C C . ASP B 1 36 ? -18.359 -16.625 -2.326 1 95.44 36 ASP B C 1
ATOM 2818 O O . ASP B 1 36 ? -18.266 -15.578 -1.679 1 95.44 36 ASP B O 1
ATOM 2822 N N . PRO B 1 37 ? -19.109 -16.75 -3.396 1 92.88 37 PRO B N 1
ATOM 2823 C CA . PRO B 1 37 ? -19.781 -15.555 -3.908 1 92.88 37 PRO B CA 1
ATOM 2824 C C . PRO B 1 37 ? -20.875 -15.039 -2.973 1 92.88 37 PRO B C 1
ATOM 2826 O O . PRO B 1 37 ? -21.328 -13.906 -3.125 1 92.88 37 PRO B O 1
ATOM 2829 N N . ASN B 1 38 ? -21.234 -15.797 -1.975 1 94.12 38 ASN B N 1
ATOM 2830 C CA . ASN B 1 38 ? -22.312 -15.406 -1.062 1 94.12 38 ASN B CA 1
ATOM 2831 C C . ASN B 1 38 ? -21.766 -14.602 0.121 1 94.12 38 ASN B C 1
ATOM 2833 O O . ASN B 1 38 ? -22.547 -14.062 0.912 1 94.12 38 ASN B O 1
ATOM 2837 N N . ILE B 1 39 ? -20.531 -14.539 0.272 1 93.44 39 ILE B N 1
ATOM 2838 C CA . ILE B 1 39 ? -19.891 -13.734 1.314 1 93.44 39 ILE B CA 1
ATOM 2839 C C . ILE B 1 39 ? -19.25 -12.5 0.693 1 93.44 39 ILE B C 1
ATOM 2841 O O . ILE B 1 39 ? -18.281 -12.617 -0.058 1 93.44 39 ILE B O 1
ATOM 2845 N N . PRO B 1 40 ? -19.797 -11.336 1.043 1 90.5 40 PRO B N 1
ATOM 2846 C CA . PRO B 1 40 ? -19.156 -10.141 0.505 1 90.5 40 PRO B CA 1
ATOM 2847 C C . PRO B 1 40 ? -17.672 -10.07 0.844 1 90.5 40 PRO B C 1
ATOM 2849 O O . PRO B 1 40 ? -17.266 -10.445 1.948 1 90.5 40 PRO B O 1
ATOM 2852 N N . VAL B 1 41 ? -16.875 -9.648 -0.126 1 89.31 41 VAL B N 1
ATOM 2853 C CA . VAL B 1 41 ? -15.414 -9.594 0.009 1 89.31 41 VAL B CA 1
ATOM 2854 C C . VAL B 1 41 ? -15.047 -8.844 1.287 1 89.31 41 VAL B C 1
ATOM 2856 O O . VAL B 1 41 ? -14.148 -9.266 2.023 1 89.31 41 VAL B O 1
ATOM 2859 N N . SER B 1 42 ? -15.766 -7.77 1.623 1 84.06 42 SER B N 1
ATOM 2860 C CA . SER B 1 42 ? -15.477 -6.934 2.781 1 84.06 42 SER B CA 1
ATOM 2861 C C . SER B 1 42 ? -15.789 -7.66 4.082 1 84.06 42 SER B C 1
ATOM 2863 O O . SER B 1 42 ? -15.391 -7.215 5.16 1 84.06 42 SER B O 1
ATOM 2865 N N . GLN B 1 43 ? -16.438 -8.781 3.992 1 87.81 43 GLN B N 1
ATOM 2866 C CA . GLN B 1 43 ? -16.859 -9.492 5.191 1 87.81 43 GLN B CA 1
ATOM 2867 C C . GLN B 1 43 ? -16.078 -10.797 5.363 1 87.81 43 GLN B C 1
ATOM 2869 O O . GLN B 1 43 ? -16.344 -11.562 6.289 1 87.81 43 GLN B O 1
ATOM 2874 N N . VAL B 1 44 ? -15.211 -11.008 4.461 1 90.31 44 VAL B N 1
ATOM 2875 C CA . VAL B 1 44 ? -14.391 -12.211 4.555 1 90.31 44 VAL B CA 1
ATOM 2876 C C . VAL B 1 44 ? -13.422 -12.086 5.727 1 90.31 44 VAL B C 1
ATOM 2878 O O . VAL B 1 44 ? -12.719 -11.078 5.859 1 90.31 44 VAL B O 1
ATOM 2881 N N . ASP B 1 45 ? -13.438 -13.039 6.562 1 84.31 45 ASP B N 1
ATOM 2882 C CA . ASP B 1 45 ? -12.453 -13.148 7.629 1 84.31 45 ASP B CA 1
ATOM 2883 C C . ASP B 1 45 ? -11.367 -14.164 7.277 1 84.31 45 ASP B C 1
ATOM 2885 O O . ASP B 1 45 ? -11.531 -15.359 7.504 1 84.31 45 ASP B O 1
ATOM 2889 N N . ASP B 1 46 ? -10.281 -13.648 6.867 1 84.88 46 ASP B N 1
ATOM 2890 C CA . ASP B 1 46 ? -9.219 -14.578 6.473 1 84.88 46 ASP B CA 1
ATOM 2891 C C . ASP B 1 46 ? -8.188 -14.734 7.586 1 84.88 46 ASP B C 1
ATOM 2893 O O . ASP B 1 46 ? -7.156 -15.383 7.398 1 84.88 46 ASP B O 1
ATOM 2897 N N . THR B 1 47 ? -8.445 -14.094 8.695 1 80.31 47 THR B N 1
ATOM 2898 C CA . THR B 1 47 ? -7.516 -14.195 9.812 1 80.31 47 THR B CA 1
ATOM 2899 C C . THR B 1 47 ? -7.73 -15.492 10.578 1 80.31 47 THR B C 1
ATOM 2901 O O . THR B 1 47 ? -6.812 -16 11.227 1 80.31 47 THR B O 1
ATOM 2904 N N . ASN B 1 48 ? -8.891 -15.922 10.469 1 84.69 48 ASN B N 1
ATOM 2905 C CA . ASN B 1 48 ? -9.195 -17.203 11.102 1 84.69 48 ASN B CA 1
ATOM 2906 C C . ASN B 1 48 ? -9.031 -18.359 10.117 1 84.69 48 ASN B C 1
ATOM 2908 O O . ASN B 1 48 ? -9.766 -18.453 9.133 1 84.69 48 ASN B O 1
ATOM 2912 N N . ASN B 1 49 ? -8.156 -19.25 10.359 1 94.94 49 ASN B N 1
ATOM 2913 C CA . ASN B 1 49 ? -7.91 -20.469 9.602 1 94.94 49 ASN B CA 1
ATOM 2914 C C . ASN B 1 49 ? -7.812 -20.188 8.102 1 94.94 49 ASN B C 1
ATOM 2916 O O . ASN B 1 49 ? -8.352 -20.938 7.289 1 94.94 49 ASN B O 1
ATOM 2920 N N . PHE B 1 50 ? -7.348 -19.062 7.75 1 96 50 PHE B N 1
ATOM 2921 C CA . PHE B 1 50 ? -7.082 -18.656 6.379 1 96 50 PHE B CA 1
ATOM 2922 C C . PHE B 1 50 ? -8.367 -18.625 5.562 1 96 50 PHE B C 1
ATOM 2924 O O . PHE B 1 50 ? -8.359 -18.906 4.363 1 96 50 PHE B O 1
ATOM 2931 N N . GLY B 1 51 ? -9.508 -18.438 6.246 1 95.75 51 GLY B N 1
ATOM 2932 C CA . GLY B 1 51 ? -10.781 -18.281 5.555 1 95.75 51 GLY B CA 1
ATOM 2933 C C . GLY B 1 51 ? -11.492 -19.594 5.309 1 95.75 51 GLY B C 1
ATOM 2934 O O . GLY B 1 51 ? -12.531 -19.641 4.652 1 95.75 51 GLY B O 1
ATOM 2935 N N . LEU B 1 52 ? -10.898 -20.688 5.785 1 97.88 52 LEU B N 1
ATOM 2936 C CA . LEU B 1 52 ? -11.578 -21.984 5.684 1 97.88 52 LEU B CA 1
ATOM 2937 C C . LEU B 1 52 ? -12.914 -21.953 6.43 1 97.88 52 LEU B C 1
ATOM 2939 O O . LEU B 1 52 ? -12.961 -21.594 7.613 1 97.88 52 LEU B O 1
ATOM 2943 N N . LYS B 1 53 ? -13.914 -22.297 5.676 1 96.94 53 LYS B N 1
ATOM 2944 C CA . LYS B 1 53 ? -15.234 -22.281 6.301 1 96.94 53 LYS B CA 1
ATOM 2945 C C . LYS B 1 53 ? -15.297 -23.266 7.465 1 96.94 53 LYS B C 1
ATOM 2947 O O . LYS B 1 53 ? -14.719 -24.359 7.395 1 96.94 53 LYS B O 1
ATOM 2952 N N . SER B 1 54 ? -16.094 -22.969 8.484 1 95.12 54 SER B N 1
ATOM 2953 C CA . SER B 1 54 ? -16.062 -23.641 9.773 1 95.12 54 SER B CA 1
ATOM 2954 C C . SER B 1 54 ? -16.547 -25.078 9.648 1 95.12 54 SER B C 1
ATOM 2956 O O . SER B 1 54 ? -16.203 -25.938 10.477 1 95.12 54 SER B O 1
ATOM 2958 N N . GLN B 1 55 ? -17.266 -25.359 8.633 1 96.38 55 GLN B N 1
ATOM 2959 C CA . GLN B 1 55 ? -17.812 -26.703 8.5 1 96.38 55 GLN B CA 1
ATOM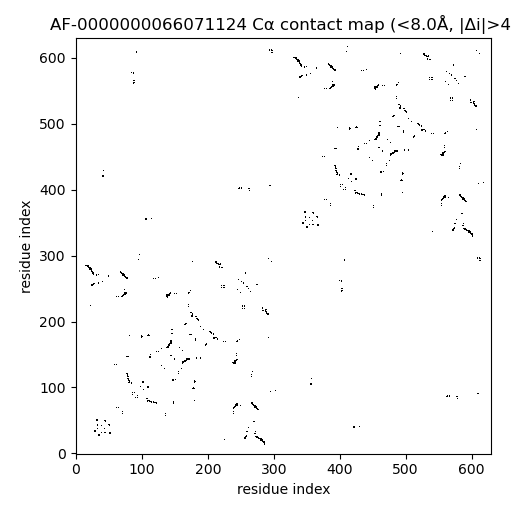 2960 C C . GLN B 1 55 ? -16.781 -27.672 7.926 1 96.38 55 GLN B C 1
ATOM 2962 O O . GLN B 1 55 ? -17.016 -28.875 7.879 1 96.38 55 GLN B O 1
ATOM 2967 N N . TYR B 1 56 ? -15.617 -27.156 7.523 1 97.5 56 TYR B N 1
ATOM 2968 C CA . TYR B 1 56 ? -14.578 -28.016 6.938 1 97.5 56 TYR B CA 1
ATOM 2969 C C . TYR B 1 56 ? -13.312 -27.984 7.785 1 97.5 56 TYR B C 1
ATOM 2971 O O . TYR B 1 56 ? -13.023 -26.984 8.453 1 97.5 56 TYR B O 1
ATOM 2979 N N . SER B 1 57 ? -12.57 -29.078 7.781 1 97.69 57 SER B N 1
ATOM 2980 C CA . SER B 1 57 ? -11.188 -29.141 8.25 1 97.69 57 SER B CA 1
ATOM 2981 C C . SER B 1 57 ? -10.211 -29.125 7.082 1 97.69 57 SER B C 1
ATOM 2983 O O . SER B 1 57 ? -10.602 -29.328 5.93 1 97.69 57 SER B O 1
ATOM 2985 N N . TRP B 1 58 ? -8.992 -28.875 7.383 1 98.25 58 TRP B N 1
ATOM 2986 C CA . TRP B 1 58 ? -7.98 -28.938 6.332 1 98.25 58 TRP B CA 1
ATOM 2987 C C . TRP B 1 58 ? -7.883 -30.328 5.742 1 98.25 58 TRP B C 1
ATOM 2989 O O . TRP B 1 58 ? -7.641 -30.5 4.543 1 98.25 58 TRP B O 1
ATOM 2999 N N . ASP B 1 59 ? -8.047 -31.312 6.543 1 97.69 59 ASP B N 1
ATOM 3000 C CA . ASP B 1 59 ? -8.07 -32.688 6.051 1 97.69 59 ASP B CA 1
ATOM 3001 C C . ASP B 1 59 ? -9.227 -32.906 5.074 1 97.69 59 ASP B C 1
ATOM 3003 O O . ASP B 1 59 ? -9.086 -33.625 4.086 1 97.69 59 ASP B O 1
ATOM 3007 N N . ASP B 1 60 ? -10.352 -32.312 5.398 1 97.94 60 ASP B N 1
ATOM 3008 C CA . ASP B 1 60 ? -11.477 -32.375 4.473 1 97.94 60 ASP B CA 1
ATOM 3009 C C . ASP B 1 60 ? -11.094 -31.812 3.104 1 97.94 60 ASP B C 1
ATOM 3011 O O . ASP B 1 60 ? -11.414 -32.406 2.072 1 97.94 60 ASP B O 1
ATOM 3015 N N . VAL B 1 61 ? -10.398 -30.719 3.086 1 98.5 61 VAL B N 1
ATOM 3016 C CA . VAL B 1 61 ? -10.023 -30.062 1.837 1 98.5 61 VAL B CA 1
ATOM 3017 C C . VAL B 1 61 ? -9.078 -30.969 1.048 1 98.5 61 VAL B C 1
ATOM 3019 O O . VAL B 1 61 ? -9.359 -31.312 -0.099 1 98.5 61 VAL B O 1
ATOM 3022 N N . VAL B 1 62 ? -8.047 -31.438 1.677 1 98.56 62 VAL B N 1
ATOM 3023 C CA . VAL B 1 62 ? -6.973 -32.125 0.986 1 98.56 62 VAL B CA 1
ATOM 3024 C C . VAL B 1 62 ? -7.449 -33.5 0.543 1 98.56 62 VAL B C 1
ATOM 3026 O O . VAL B 1 62 ? -7.172 -33.938 -0.579 1 98.56 62 VAL B O 1
ATOM 3029 N N . SER B 1 63 ? -8.156 -34.156 1.38 1 97.94 63 SER B N 1
ATOM 3030 C CA . SER B 1 63 ? -8.586 -35.531 1.079 1 97.94 63 SER B CA 1
ATOM 3031 C C . SER B 1 63 ? -9.633 -35.531 -0.031 1 97.94 63 SER B C 1
ATOM 3033 O O . SER B 1 63 ? -9.828 -36.562 -0.692 1 97.94 63 SER B O 1
ATOM 3035 N N . ASN B 1 64 ? -10.297 -34.438 -0.276 1 98.12 64 ASN B N 1
ATOM 3036 C CA . ASN B 1 64 ? -11.383 -34.406 -1.258 1 98.12 64 ASN B CA 1
ATOM 3037 C C . ASN B 1 64 ? -10.922 -33.812 -2.58 1 98.12 64 ASN B C 1
ATOM 3039 O O . ASN B 1 64 ? -11.719 -33.656 -3.508 1 98.12 64 ASN B O 1
ATOM 3043 N N . LEU B 1 65 ? -9.695 -33.5 -2.664 1 98.44 65 LEU B N 1
ATOM 3044 C CA . LEU B 1 65 ? -9.172 -32.969 -3.93 1 98.44 65 LEU B CA 1
ATOM 3045 C C . LEU B 1 65 ? -9.219 -34.062 -5.008 1 98.44 65 LEU B C 1
ATOM 3047 O O . LEU B 1 65 ? -8.75 -35.188 -4.785 1 98.44 65 LEU B O 1
ATOM 3051 N N . ALA B 1 66 ? -9.758 -33.688 -6.125 1 97.69 66 ALA B N 1
ATOM 3052 C CA . ALA B 1 66 ? -9.711 -34.562 -7.277 1 97.69 66 ALA B CA 1
ATOM 3053 C C . ALA B 1 66 ? -8.289 -34.656 -7.84 1 97.69 66 ALA B C 1
ATOM 3055 O O . ALA B 1 66 ? -7.398 -33.938 -7.41 1 97.69 66 ALA B O 1
ATOM 3056 N N . SER B 1 67 ? -8.094 -35.594 -8.797 1 96.62 67 SER B N 1
ATOM 3057 C CA . SER B 1 67 ? -6.762 -35.844 -9.344 1 96.62 67 SER B CA 1
ATOM 3058 C C . SER B 1 67 ? -6.25 -34.656 -10.133 1 96.62 67 SER B C 1
ATOM 3060 O O . SER B 1 67 ? -5.043 -34.469 -10.258 1 96.62 67 SER B O 1
ATOM 3062 N N . ASN B 1 68 ? -7.207 -33.844 -10.617 1 97.81 68 ASN B N 1
ATOM 3063 C CA . ASN B 1 68 ? -6.816 -32.719 -11.414 1 97.81 68 ASN B CA 1
ATOM 3064 C C . ASN B 1 68 ? -6.836 -31.422 -10.594 1 97.81 68 ASN B C 1
ATOM 3066 O O . ASN B 1 68 ? -6.809 -30.312 -11.156 1 97.81 68 ASN B O 1
ATOM 3070 N N . GLU B 1 69 ? -6.965 -31.562 -9.258 1 98.62 69 GLU B N 1
ATOM 3071 C CA . GLU B 1 69 ? -7.059 -30.391 -8.383 1 98.62 69 GLU B CA 1
ATOM 3072 C C . GLU B 1 69 ? -5.859 -30.312 -7.441 1 98.62 69 GLU B C 1
ATOM 3074 O O . GLU B 1 69 ? -5.32 -31.344 -7.027 1 98.62 69 GLU B O 1
ATOM 3079 N N . LYS B 1 70 ? -5.441 -29.156 -7.172 1 98.81 70 LYS B N 1
ATOM 3080 C CA . LYS B 1 70 ? -4.438 -28.859 -6.152 1 98.81 70 LYS B CA 1
ATOM 3081 C C . LYS B 1 70 ? -4.859 -27.688 -5.281 1 98.81 70 LYS B C 1
ATOM 3083 O O . LYS B 1 70 ? -5.605 -26.812 -5.73 1 98.81 70 LYS B O 1
ATOM 3088 N N . LEU B 1 71 ? -4.449 -27.703 -4.023 1 98.88 71 LEU B N 1
ATOM 3089 C CA . LEU B 1 71 ? -4.598 -26.562 -3.131 1 98.88 71 LEU B CA 1
ATOM 3090 C C . LEU B 1 71 ? -3.381 -25.641 -3.213 1 98.88 71 LEU B C 1
ATOM 3092 O O . LEU B 1 71 ? -2.26 -26.062 -2.922 1 98.88 71 LEU B O 1
ATOM 3096 N N . PHE B 1 72 ? -3.629 -24.438 -3.641 1 98.88 72 PHE B N 1
ATOM 3097 C CA . PHE B 1 72 ? -2.58 -23.422 -3.723 1 98.88 72 PHE B CA 1
ATOM 3098 C C . PHE B 1 72 ? -2.672 -22.453 -2.551 1 98.88 72 PHE B C 1
ATOM 3100 O O . PHE B 1 72 ? -3.76 -22 -2.205 1 98.88 72 PHE B O 1
ATOM 3107 N N . PHE B 1 73 ? -1.558 -22.203 -1.956 1 98.75 73 PHE B N 1
ATOM 3108 C CA . PHE B 1 73 ? -1.395 -20.984 -1.151 1 98.75 73 PHE B CA 1
ATOM 3109 C C . PHE B 1 73 ? -0.662 -19.906 -1.938 1 98.75 73 PHE B C 1
ATOM 3111 O O . PHE B 1 73 ? 0.564 -19.953 -2.057 1 98.75 73 PHE B O 1
ATOM 3118 N N . LEU B 1 74 ? -1.429 -18.984 -2.449 1 98.75 74 LEU B N 1
ATOM 3119 C CA . LEU B 1 74 ? -0.859 -17.812 -3.127 1 98.75 74 LEU B CA 1
ATOM 3120 C C . LEU B 1 74 ? -0.534 -16.719 -2.129 1 98.75 74 LEU B C 1
ATOM 3122 O O . LEU B 1 74 ? -1.439 -16.094 -1.56 1 98.75 74 LEU B O 1
ATOM 3126 N N . GLN B 1 75 ? 0.734 -16.484 -1.948 1 98.56 75 GLN B N 1
ATOM 3127 C CA . GLN B 1 75 ? 1.19 -15.555 -0.92 1 98.56 75 GLN B CA 1
ATOM 3128 C C . GLN B 1 75 ? 1.807 -14.305 -1.541 1 98.56 75 GLN B C 1
ATOM 3130 O O . GLN B 1 75 ? 2.729 -14.398 -2.355 1 98.56 75 GLN B O 1
ATOM 3135 N N . ARG B 1 76 ? 1.271 -13.141 -1.172 1 97.75 76 ARG B N 1
ATOM 3136 C CA . ARG B 1 76 ? 1.911 -11.883 -1.54 1 97.75 76 ARG B CA 1
ATOM 3137 C C . ARG B 1 76 ? 3.07 -11.562 -0.602 1 97.75 76 ARG B C 1
ATOM 3139 O O . ARG B 1 76 ? 2.99 -11.812 0.601 1 97.75 76 ARG B O 1
ATOM 3146 N N . HIS B 1 77 ? 4.094 -11.023 -1.14 1 98.62 77 HIS B N 1
ATOM 3147 C CA . HIS B 1 77 ? 5.23 -10.602 -0.327 1 98.62 77 HIS B CA 1
ATOM 3148 C C . HIS B 1 77 ? 4.809 -9.602 0.741 1 98.62 77 HIS B C 1
ATOM 3150 O O . HIS B 1 77 ? 3.715 -9.031 0.668 1 98.62 77 HIS B O 1
ATOM 3156 N N . GLY B 1 78 ? 5.656 -9.445 1.779 1 97.62 78 GLY B N 1
ATOM 3157 C CA . GLY B 1 78 ? 5.465 -8.375 2.744 1 97.62 78 GLY B CA 1
ATOM 3158 C C . GLY B 1 78 ? 5.676 -6.996 2.154 1 97.62 78 GLY B C 1
ATOM 3159 O O . GLY B 1 78 ? 6.113 -6.867 1.009 1 97.62 78 GLY B O 1
ATOM 3160 N N . GLN B 1 79 ? 5.41 -6.016 2.969 1 95.5 79 GLN B N 1
ATOM 3161 C CA . GLN B 1 79 ? 5.602 -4.641 2.523 1 95.5 79 GLN B CA 1
ATOM 3162 C C . GLN B 1 79 ? 7.055 -4.387 2.129 1 95.5 79 GLN B C 1
ATOM 3164 O O . GLN B 1 79 ? 7.973 -4.672 2.904 1 95.5 79 GLN B O 1
ATOM 3169 N N . GLY B 1 80 ? 7.227 -3.977 0.896 1 96.69 80 GLY B N 1
ATOM 3170 C CA . GLY B 1 80 ? 8.531 -3.568 0.412 1 96.69 80 GLY B CA 1
ATOM 3171 C C . GLY B 1 80 ? 8.68 -2.062 0.285 1 96.69 80 GLY B C 1
ATOM 3172 O O . GLY B 1 80 ? 7.691 -1.331 0.346 1 96.69 80 GLY B O 1
ATOM 3173 N N . TRP B 1 81 ? 9.883 -1.675 0.119 1 95.12 81 TRP B N 1
ATOM 3174 C CA . TRP B 1 81 ? 10.148 -0.243 0.008 1 95.12 81 TRP B CA 1
ATOM 3175 C C . TRP B 1 81 ? 9.453 0.344 -1.215 1 95.12 81 TRP B C 1
ATOM 3177 O O . TRP B 1 81 ? 9.039 1.507 -1.205 1 95.12 81 TRP B O 1
ATOM 3187 N N . HIS B 1 82 ? 9.234 -0.43 -2.271 1 95.88 82 HIS B N 1
ATOM 3188 C CA . HIS B 1 82 ? 8.523 0.033 -3.457 1 95.88 82 HIS B CA 1
ATOM 3189 C C . HIS B 1 82 ? 7.051 0.298 -3.15 1 95.88 82 HIS B C 1
ATOM 3191 O O . HIS B 1 82 ? 6.383 1.033 -3.879 1 95.88 82 HIS B O 1
ATOM 3197 N N . ASN B 1 83 ? 6.535 -0.335 -2.104 1 94 83 ASN B N 1
ATOM 3198 C CA . ASN B 1 83 ? 5.148 -0.113 -1.716 1 94 83 ASN B CA 1
ATOM 3199 C C . ASN B 1 83 ? 4.965 1.239 -1.032 1 94 83 ASN B C 1
ATOM 3201 O O . ASN B 1 83 ? 3.893 1.842 -1.114 1 94 83 ASN B O 1
ATOM 3205 N N . VAL B 1 84 ? 5.98 1.738 -0.375 1 90.88 84 VAL B N 1
ATOM 3206 C CA . VAL B 1 84 ? 5.84 2.91 0.484 1 90.88 84 VAL B CA 1
ATOM 3207 C C . VAL B 1 84 ? 6.391 4.141 -0.231 1 90.88 84 VAL B C 1
ATOM 3209 O O . VAL B 1 84 ? 5.918 5.258 -0.008 1 90.88 84 VAL B O 1
ATOM 3212 N N . ALA B 1 85 ? 7.273 3.957 -1.152 1 91.12 85 ALA B N 1
ATOM 3213 C CA . ALA B 1 85 ? 8.008 5.047 -1.795 1 91.12 85 ALA B CA 1
ATOM 3214 C C . ALA B 1 85 ? 7.059 5.953 -2.58 1 91.12 85 ALA B C 1
ATOM 3216 O O . ALA B 1 85 ? 7.207 7.176 -2.564 1 91.12 85 ALA B O 1
ATOM 3217 N N . PRO B 1 86 ? 6.043 5.395 -3.24 1 89.31 86 PRO B N 1
ATOM 3218 C CA . PRO B 1 86 ? 5.195 6.254 -4.066 1 89.31 86 PRO B CA 1
ATOM 3219 C C . PRO B 1 86 ? 4.5 7.352 -3.262 1 89.31 86 PRO B C 1
ATOM 3221 O O . PRO B 1 86 ? 4.168 8.406 -3.809 1 89.31 86 PRO B O 1
ATOM 3224 N N . SER B 1 87 ? 4.32 7.125 -2.061 1 80.31 87 SER B N 1
ATOM 3225 C CA . SER B 1 87 ? 3.605 8.078 -1.217 1 80.31 87 SER B CA 1
ATOM 3226 C C . SER B 1 87 ? 4.391 9.375 -1.061 1 80.31 87 SER B C 1
ATOM 3228 O O . SER B 1 87 ? 3.854 10.383 -0.591 1 80.31 87 SER B O 1
ATOM 3230 N N . ASN B 1 88 ? 5.652 9.336 -1.471 1 80.94 88 ASN B N 1
ATOM 3231 C CA . ASN B 1 88 ? 6.512 10.508 -1.344 1 80.94 88 ASN B CA 1
ATOM 3232 C C . ASN B 1 88 ? 6.492 11.359 -2.611 1 80.94 88 ASN B C 1
ATOM 3234 O O . ASN B 1 88 ? 7.27 12.305 -2.74 1 80.94 88 ASN B O 1
ATOM 3238 N N . PHE B 1 89 ? 5.57 10.945 -3.529 1 82.56 89 PHE B N 1
ATOM 3239 C CA . PHE B 1 89 ? 5.523 11.641 -4.812 1 82.56 89 PHE B CA 1
ATOM 3240 C C . PHE B 1 89 ? 4.082 11.852 -5.262 1 82.56 89 PHE B C 1
ATOM 3242 O O . PHE B 1 89 ? 3.184 11.125 -4.844 1 82.56 89 PHE B O 1
ATOM 3249 N N . SER B 1 90 ? 3.945 12.953 -6.043 1 79.81 90 SER B N 1
ATOM 3250 C CA . SER B 1 90 ? 2.672 13 -6.754 1 79.81 90 SER B CA 1
ATOM 3251 C C . SER B 1 90 ? 2.529 11.82 -7.707 1 79.81 90 SER B C 1
ATOM 3253 O O . SER B 1 90 ? 3.527 11.242 -8.141 1 79.81 90 SER B O 1
ATOM 3255 N N . ARG B 1 91 ? 1.316 11.523 -7.965 1 83.44 91 ARG B N 1
ATOM 3256 C CA . ARG B 1 91 ? 1.055 10.414 -8.875 1 83.44 91 ARG B CA 1
ATOM 3257 C C . ARG B 1 91 ? 1.722 10.641 -10.227 1 83.44 91 ARG B C 1
ATOM 3259 O O . ARG B 1 91 ? 2.326 9.727 -10.789 1 83.44 91 ARG B O 1
ATOM 3266 N N . VAL B 1 92 ? 1.602 11.82 -10.727 1 81.75 92 VAL B N 1
ATOM 3267 C CA . VAL B 1 92 ? 2.158 12.141 -12.039 1 81.75 92 VAL B CA 1
ATOM 3268 C C . VAL B 1 92 ? 3.682 12.047 -11.992 1 81.75 92 VAL B C 1
ATOM 3270 O O . VAL B 1 92 ? 4.301 11.438 -12.859 1 81.75 92 VAL B O 1
ATOM 3273 N N . ASP B 1 93 ? 4.281 12.578 -10.992 1 83.56 93 ASP B N 1
ATOM 3274 C CA . ASP B 1 93 ? 5.738 12.523 -10.875 1 83.56 93 ASP B CA 1
ATOM 3275 C C . ASP B 1 93 ? 6.227 11.086 -10.727 1 83.56 93 ASP B C 1
ATOM 3277 O O . ASP B 1 93 ? 7.246 10.711 -11.305 1 83.56 93 ASP B O 1
ATOM 3281 N N . TRP B 1 94 ? 5.48 10.375 -9.969 1 88.06 94 TRP B N 1
ATOM 3282 C CA . TRP B 1 94 ? 5.863 8.977 -9.789 1 88.06 94 TRP B CA 1
ATOM 3283 C C . TRP B 1 94 ? 5.812 8.219 -11.117 1 88.06 94 TRP B C 1
ATOM 3285 O O . TRP B 1 94 ? 6.801 7.617 -11.531 1 88.06 94 TRP B O 1
ATOM 3295 N N . ASN B 1 95 ? 4.699 8.336 -11.766 1 86.88 95 ASN B N 1
ATOM 3296 C CA . ASN B 1 95 ? 4.465 7.555 -12.977 1 86.88 95 ASN B CA 1
ATOM 3297 C C . ASN B 1 95 ? 5.375 8 -14.117 1 86.88 95 ASN B C 1
ATOM 3299 O O . ASN B 1 95 ? 5.805 7.18 -14.93 1 86.88 95 ASN B O 1
ATOM 3303 N N . CYS B 1 96 ? 5.684 9.227 -14.094 1 86.06 96 CYS B N 1
ATOM 3304 C CA . CYS B 1 96 ? 6.363 9.766 -15.266 1 86.06 96 CYS B CA 1
ATOM 3305 C C . CYS B 1 96 ? 7.875 9.75 -15.078 1 86.06 96 CYS B C 1
ATOM 3307 O O . CYS B 1 96 ? 8.633 9.898 -16.047 1 86.06 96 CYS B O 1
ATOM 3309 N N . TYR B 1 97 ? 8.305 9.531 -13.852 1 89.31 97 TYR B N 1
ATOM 3310 C CA . TYR B 1 97 ? 9.75 9.648 -13.688 1 89.31 97 TYR B CA 1
ATOM 3311 C C . TYR B 1 97 ? 10.258 8.719 -12.594 1 89.31 97 TYR B C 1
ATOM 3313 O O . TYR B 1 97 ? 11.109 7.863 -12.844 1 89.31 97 TYR B O 1
ATOM 3321 N N . TRP B 1 98 ? 9.734 8.797 -11.461 1 91.06 98 TRP B N 1
ATOM 3322 C CA . TRP B 1 98 ? 10.359 8.211 -10.273 1 91.06 98 TRP B CA 1
ATOM 3323 C C . TRP B 1 98 ? 10.211 6.695 -10.273 1 91.06 98 TRP B C 1
ATOM 3325 O O . TRP B 1 98 ? 11.086 5.98 -9.781 1 91.06 98 TRP B O 1
ATOM 3335 N N . ALA B 1 99 ? 9.109 6.211 -10.773 1 93.19 99 ALA B N 1
ATOM 3336 C CA . ALA B 1 99 ? 8.867 4.773 -10.773 1 93.19 99 ALA B CA 1
ATOM 3337 C C . ALA B 1 99 ? 9.977 4.023 -11.5 1 93.19 99 ALA B C 1
ATOM 3339 O O . ALA B 1 99 ? 10.258 2.861 -11.195 1 93.19 99 ALA B O 1
ATOM 3340 N N . GLU B 1 100 ? 10.617 4.711 -12.43 1 94.5 100 GLU B N 1
ATOM 3341 C CA . GLU B 1 100 ? 11.672 4.078 -13.219 1 94.5 100 GLU B CA 1
ATOM 3342 C C . GLU B 1 100 ? 13.023 4.176 -12.516 1 94.5 100 GLU B C 1
ATOM 3344 O O . GLU B 1 100 ? 13.961 3.461 -12.867 1 94.5 100 GLU B O 1
ATOM 3349 N N . GLN B 1 101 ? 13.078 5.109 -11.562 1 95 101 GLN B N 1
ATOM 3350 C CA . GLN B 1 101 ? 14.352 5.332 -10.883 1 95 101 GLN B CA 1
ATOM 3351 C C . GLN B 1 101 ? 14.625 4.23 -9.859 1 95 101 GLN B C 1
ATOM 3353 O O . GLN B 1 101 ? 13.711 3.523 -9.438 1 95 101 GLN B O 1
ATOM 3358 N N . SER B 1 102 ? 15.945 4.059 -9.492 1 96 102 SER B N 1
ATOM 3359 C CA . SER B 1 102 ? 16.344 3.035 -8.531 1 96 102 SER B CA 1
ATOM 3360 C C . SER B 1 102 ? 15.914 3.412 -7.117 1 96 102 SER B C 1
ATOM 3362 O O . SER B 1 102 ? 15.719 2.541 -6.266 1 96 102 SER B O 1
ATOM 3364 N N . GLY B 1 103 ? 15.852 4.621 -6.828 1 93.25 103 GLY B N 1
ATOM 3365 C CA . GLY B 1 103 ? 15.547 5.121 -5.5 1 93.25 103 GLY B CA 1
ATOM 3366 C C . GLY B 1 103 ? 15.82 6.605 -5.344 1 93.25 103 GLY B C 1
ATOM 3367 O O . GLY B 1 103 ? 16.016 7.312 -6.332 1 93.25 103 GLY B O 1
ATOM 3368 N N . ARG B 1 104 ? 15.641 7.047 -4.16 1 86.31 104 ARG B N 1
ATOM 3369 C CA . ARG B 1 104 ? 15.93 8.43 -3.783 1 86.31 104 ARG B CA 1
ATOM 3370 C C . ARG B 1 104 ? 16.281 8.531 -2.303 1 86.31 104 ARG B C 1
ATOM 3372 O O . ARG B 1 104 ? 15.625 7.914 -1.46 1 86.31 104 ARG B O 1
ATOM 3379 N N . ASP B 1 105 ? 17.359 9.242 -2.004 1 79 105 ASP B N 1
ATOM 3380 C CA . ASP B 1 105 ? 17.703 9.602 -0.633 1 79 105 ASP B CA 1
ATOM 3381 C C . ASP B 1 105 ? 17.844 8.359 0.241 1 79 105 ASP B C 1
ATOM 3383 O O . ASP B 1 105 ? 17.297 8.312 1.348 1 79 105 ASP B O 1
ATOM 3387 N N . GLY B 1 106 ? 18.438 7.324 -0.355 1 82.81 106 GLY B N 1
ATOM 3388 C CA . GLY B 1 106 ? 18.75 6.125 0.406 1 82.81 106 GLY B CA 1
ATOM 3389 C C . GLY B 1 106 ? 17.625 5.109 0.414 1 82.81 106 GLY B C 1
ATOM 3390 O O . GLY B 1 106 ? 17.797 4.004 0.933 1 82.81 106 GLY B O 1
ATOM 3391 N N . VAL B 1 107 ? 16.547 5.496 -0.059 1 89.12 107 VAL B N 1
ATOM 3392 C CA . VAL B 1 107 ? 15.445 4.547 -0.213 1 89.12 107 VAL B CA 1
ATOM 3393 C C . VAL B 1 107 ? 15.492 3.924 -1.605 1 89.12 107 VAL B C 1
ATOM 3395 O O . VAL B 1 107 ? 15.391 4.629 -2.613 1 89.12 107 VAL B O 1
ATOM 3398 N N . VAL B 1 108 ? 15.656 2.648 -1.632 1 94.44 108 VAL B N 1
ATOM 3399 C CA . VAL B 1 108 ? 15.781 1.927 -2.895 1 94.44 108 VAL B CA 1
ATOM 3400 C C . VAL B 1 108 ? 14.484 1.163 -3.18 1 94.44 108 VAL B C 1
ATOM 3402 O O . VAL B 1 108 ? 14.047 0.349 -2.365 1 94.44 108 VAL B O 1
ATOM 3405 N N . TRP B 1 109 ? 13.812 1.452 -4.316 1 96.38 109 TRP B N 1
ATOM 3406 C CA . TRP B 1 109 ? 12.594 0.717 -4.66 1 96.38 109 TRP B CA 1
ATOM 3407 C C . TRP B 1 109 ? 12.82 -0.153 -5.891 1 96.38 109 TRP B C 1
ATOM 3409 O O . TRP B 1 109 ? 11.93 -0.907 -6.293 1 96.38 109 TRP B O 1
ATOM 3419 N N . GLU B 1 110 ? 14.016 -0.06 -6.516 1 97.81 110 GLU B N 1
ATOM 3420 C CA . GLU B 1 110 ? 14.414 -1.054 -7.504 1 97.81 110 GLU B CA 1
ATOM 3421 C C . GLU B 1 110 ? 14.594 -2.43 -6.867 1 97.81 110 GLU B C 1
ATOM 3423 O O . GLU B 1 110 ? 15.391 -2.594 -5.945 1 97.81 110 GLU B O 1
ATOM 3428 N N . ASP B 1 111 ? 13.812 -3.41 -7.465 1 98.25 111 ASP B N 1
ATOM 3429 C CA . ASP B 1 111 ? 13.844 -4.746 -6.875 1 98.25 111 ASP B CA 1
ATOM 3430 C C . ASP B 1 111 ? 13.961 -4.672 -5.355 1 98.25 111 ASP B C 1
ATOM 3432 O O . ASP B 1 111 ? 14.875 -5.25 -4.766 1 98.25 111 ASP B O 1
ATOM 3436 N N . ALA B 1 112 ? 12.953 -4.059 -4.789 1 97.75 112 ALA B N 1
ATOM 3437 C CA . ALA B 1 112 ? 12.992 -3.574 -3.414 1 97.75 112 ALA B CA 1
ATOM 3438 C C . ALA B 1 112 ? 13.047 -4.738 -2.426 1 97.75 112 ALA B C 1
ATOM 3440 O O . ALA B 1 112 ? 12.453 -5.789 -2.664 1 97.75 112 ALA B O 1
ATOM 3441 N N . GLU B 1 113 ? 13.711 -4.523 -1.319 1 97.5 113 GLU B N 1
ATOM 3442 C CA . GLU B 1 113 ? 13.641 -5.387 -0.144 1 97.5 113 GLU B CA 1
ATOM 3443 C C . GLU B 1 113 ? 12.438 -5.039 0.726 1 97.5 113 GLU B C 1
ATOM 3445 O O . GLU B 1 113 ? 11.789 -4.016 0.507 1 97.5 113 GLU B O 1
ATOM 3450 N N . LEU B 1 114 ? 12.195 -5.91 1.666 1 97.06 114 LEU B N 1
ATOM 3451 C CA . LEU B 1 114 ? 11.125 -5.66 2.621 1 97.06 114 LEU B CA 1
ATOM 3452 C C . LEU B 1 114 ? 11.492 -4.512 3.559 1 97.06 114 LEU B C 1
ATOM 3454 O O . LEU B 1 114 ? 12.656 -4.336 3.904 1 97.06 114 LEU B O 1
ATOM 3458 N N . THR B 1 115 ? 10.469 -3.738 3.932 1 93 115 THR B N 1
ATOM 3459 C CA . THR B 1 115 ? 10.625 -2.82 5.055 1 93 115 THR B CA 1
ATOM 3460 C C . THR B 1 115 ? 10.602 -3.574 6.379 1 93 115 THR B C 1
ATOM 3462 O O . THR B 1 115 ? 10.219 -4.746 6.426 1 93 115 THR B O 1
ATOM 3465 N N . PRO B 1 116 ? 10.984 -2.939 7.461 1 88.5 116 PRO B N 1
ATOM 3466 C CA . PRO B 1 116 ? 10.82 -3.59 8.766 1 88.5 116 PRO B CA 1
ATOM 3467 C C . PRO B 1 116 ? 9.375 -4.02 9.031 1 88.5 116 PRO B C 1
ATOM 3469 O O . PRO B 1 116 ? 9.148 -5.098 9.586 1 88.5 116 PRO B O 1
ATOM 3472 N N . LYS B 1 117 ? 8.492 -3.191 8.664 1 87.62 117 LYS B N 1
ATOM 3473 C CA . LYS B 1 117 ? 7.086 -3.555 8.805 1 87.62 117 LYS B CA 1
ATOM 3474 C C . LYS B 1 117 ? 6.754 -4.781 7.961 1 87.62 117 LYS B C 1
ATOM 3476 O O . LYS B 1 117 ? 5.969 -5.637 8.383 1 87.62 117 LYS B O 1
ATOM 3481 N N . GLY B 1 118 ? 7.27 -4.809 6.777 1 94.69 118 GLY B N 1
ATOM 3482 C CA . GLY B 1 118 ? 7.078 -5.977 5.934 1 94.69 118 GLY B CA 1
ATOM 3483 C C . GLY B 1 118 ? 7.594 -7.258 6.562 1 94.69 118 GLY B C 1
ATOM 3484 O O . GLY B 1 118 ? 6.953 -8.305 6.465 1 94.69 118 GLY B O 1
ATOM 3485 N N . VAL B 1 119 ? 8.711 -7.148 7.164 1 95.38 119 VAL B N 1
ATOM 3486 C CA . VAL B 1 119 ? 9.289 -8.297 7.859 1 95.38 119 VAL B CA 1
ATOM 3487 C C . VAL B 1 119 ? 8.344 -8.75 8.977 1 95.38 119 VAL B C 1
ATOM 3489 O O . VAL B 1 119 ? 8.062 -9.945 9.109 1 95.38 119 VAL B O 1
ATOM 3492 N N . GLN B 1 120 ? 7.832 -7.812 9.688 1 90.88 120 GLN B N 1
ATOM 3493 C CA . GLN B 1 120 ? 6.91 -8.125 10.773 1 90.88 120 GLN B CA 1
ATOM 3494 C C . GLN B 1 120 ? 5.637 -8.781 10.242 1 90.88 120 GLN B C 1
ATOM 3496 O O . GLN B 1 120 ? 5.105 -9.703 10.859 1 90.88 120 GLN B O 1
ATOM 3501 N N . GLN B 1 121 ? 5.176 -8.281 9.172 1 93.06 121 GLN B N 1
ATOM 3502 C CA . GLN B 1 121 ? 3.998 -8.875 8.539 1 93.06 121 GLN B CA 1
ATOM 3503 C C . GLN B 1 121 ? 4.207 -10.359 8.273 1 93.06 121 GLN B C 1
ATOM 3505 O O . GLN B 1 121 ? 3.34 -11.18 8.578 1 93.06 121 GLN B O 1
ATOM 3510 N N . ILE B 1 122 ? 5.348 -10.68 7.754 1 97.69 122 ILE B N 1
ATOM 3511 C CA . ILE B 1 122 ? 5.609 -12.062 7.355 1 97.69 122 ILE B CA 1
ATOM 3512 C C . ILE B 1 122 ? 5.879 -12.906 8.594 1 97.69 122 ILE B C 1
ATOM 3514 O O . ILE B 1 122 ? 5.492 -14.078 8.648 1 97.69 122 ILE B O 1
ATOM 3518 N N . GLN B 1 123 ? 6.488 -12.336 9.578 1 96.38 123 GLN B N 1
ATOM 3519 C CA . GLN B 1 123 ? 6.648 -13.047 10.844 1 96.38 123 GLN B CA 1
ATOM 3520 C C . GLN B 1 123 ? 5.293 -13.398 11.453 1 96.38 123 GLN B C 1
ATOM 3522 O O . GLN B 1 123 ? 5.117 -14.484 12 1 96.38 123 GLN B O 1
ATOM 3527 N N . ASN B 1 124 ? 4.41 -12.484 11.352 1 93.12 124 ASN B N 1
ATOM 3528 C CA . ASN B 1 124 ? 3.059 -12.758 11.828 1 93.12 124 ASN B CA 1
ATOM 3529 C C . ASN B 1 124 ? 2.406 -13.898 11.047 1 93.12 124 ASN B C 1
ATOM 3531 O O . ASN B 1 124 ? 1.721 -14.742 11.633 1 93.12 124 ASN B O 1
ATOM 3535 N N . LEU B 1 125 ? 2.57 -13.883 9.766 1 95.81 125 LEU B N 1
ATOM 3536 C CA . LEU B 1 125 ? 2.031 -14.961 8.945 1 95.81 125 LEU B CA 1
ATOM 3537 C C . LEU B 1 125 ? 2.676 -16.297 9.305 1 95.81 125 LEU B C 1
ATOM 3539 O O . LEU B 1 125 ? 1.991 -17.312 9.383 1 95.81 125 LEU B O 1
ATOM 3543 N N . HIS B 1 126 ? 3.977 -16.297 9.461 1 97.44 126 HIS B N 1
ATOM 3544 C CA . HIS B 1 126 ? 4.707 -17.469 9.922 1 97.44 126 HIS B CA 1
ATOM 3545 C C . HIS B 1 126 ? 4.09 -18.031 11.195 1 97.44 126 HIS B C 1
ATOM 3547 O O . HIS B 1 126 ? 3.848 -19.234 11.289 1 97.44 126 HIS B O 1
ATOM 3553 N N . GLN B 1 127 ? 3.83 -17.156 12.133 1 96.12 127 GLN B N 1
ATOM 3554 C CA . GLN B 1 127 ? 3.244 -17.578 13.398 1 96.12 127 GLN B CA 1
ATOM 3555 C C . GLN B 1 127 ? 1.834 -18.125 13.195 1 96.12 127 GLN B C 1
ATOM 3557 O O . GLN B 1 127 ? 1.44 -19.094 13.852 1 96.12 127 GLN B O 1
ATOM 3562 N N . ARG B 1 128 ? 1.115 -17.531 12.352 1 95 128 ARG B N 1
ATOM 3563 C CA . ARG B 1 128 ? -0.237 -17.984 12.055 1 95 128 ARG B CA 1
ATOM 3564 C C . ARG B 1 128 ? -0.218 -19.406 11.492 1 95 128 ARG B C 1
ATOM 3566 O O . ARG B 1 128 ? -1.063 -20.234 11.844 1 95 128 ARG B O 1
ATOM 3573 N N . ILE B 1 129 ? 0.7 -19.672 10.602 1 97.12 129 ILE B N 1
ATOM 3574 C CA . ILE B 1 129 ? 0.851 -21 10.039 1 97.12 129 ILE B CA 1
ATOM 3575 C C . ILE B 1 129 ? 1.157 -22 11.148 1 97.12 129 ILE B C 1
ATOM 3577 O O . ILE B 1 129 ? 0.521 -23.062 11.242 1 97.12 129 ILE B O 1
ATOM 3581 N N . LYS B 1 130 ? 2.051 -21.641 11.961 1 95.62 130 LYS B N 1
ATOM 3582 C CA . LYS B 1 130 ? 2.469 -22.5 13.07 1 95.62 130 LYS B CA 1
ATOM 3583 C C . LYS B 1 130 ? 1.304 -22.781 14.016 1 95.62 130 LYS B C 1
ATOM 3585 O O . LYS B 1 130 ? 1.167 -23.891 14.523 1 95.62 130 LYS B O 1
ATOM 3590 N N . ASP B 1 131 ? 0.457 -21.781 14.172 1 95.38 131 ASP B N 1
ATOM 3591 C CA . ASP B 1 131 ? -0.612 -21.875 15.164 1 95.38 131 ASP B CA 1
ATOM 3592 C C . ASP B 1 131 ? -1.854 -22.531 14.578 1 95.38 131 ASP B C 1
ATOM 3594 O O . ASP B 1 131 ? -2.805 -22.844 15.297 1 95.38 131 ASP B O 1
ATOM 3598 N N . THR B 1 132 ? -1.924 -22.703 13.312 1 95.62 132 THR B N 1
ATOM 3599 C CA . THR B 1 132 ? -3.08 -23.297 12.664 1 95.62 132 THR B CA 1
ATOM 3600 C C . THR B 1 132 ? -3.051 -24.828 12.805 1 95.62 132 THR B C 1
ATOM 3602 O O . THR B 1 132 ? -2.166 -25.484 12.258 1 95.62 132 THR B O 1
ATOM 3605 N N . PRO B 1 133 ? -4.039 -25.312 13.547 1 93.62 133 PRO B N 1
ATOM 3606 C CA . PRO B 1 133 ? -4.074 -26.766 13.711 1 93.62 133 PRO B CA 1
ATOM 3607 C C . PRO B 1 133 ? -4.23 -27.5 12.391 1 93.62 133 PRO B C 1
ATOM 3609 O O . PRO B 1 133 ? -5.074 -27.141 11.562 1 93.62 133 PRO B O 1
ATOM 3612 N N . ASP B 1 134 ? -3.391 -28.484 12.188 1 95.25 134 ASP B N 1
ATOM 3613 C CA . ASP B 1 134 ? -3.441 -29.375 11.031 1 95.25 134 ASP B CA 1
ATOM 3614 C C . ASP B 1 134 ? -3.26 -28.594 9.727 1 95.25 134 ASP B C 1
ATOM 3616 O O . ASP B 1 134 ? -3.881 -28.922 8.711 1 95.25 134 ASP B O 1
ATOM 3620 N N . PHE B 1 135 ? -2.578 -27.531 9.797 1 96.94 135 PHE B N 1
ATOM 3621 C CA . PHE B 1 135 ? -2.258 -26.797 8.578 1 96.94 135 PHE B CA 1
ATOM 3622 C C . PHE B 1 135 ? -1.732 -27.734 7.5 1 96.94 135 PHE B C 1
ATOM 3624 O O . PHE B 1 135 ? -0.837 -28.547 7.758 1 96.94 135 PHE B O 1
ATOM 3631 N N . PRO B 1 136 ? -2.342 -27.688 6.32 1 97.56 136 PRO B N 1
ATOM 3632 C CA . PRO B 1 136 ? -1.867 -28.578 5.258 1 97.56 136 PRO B CA 1
ATOM 3633 C C . PRO B 1 136 ? -0.473 -28.219 4.758 1 97.56 136 PRO B C 1
ATOM 3635 O O . PRO B 1 136 ? -0.304 -27.188 4.086 1 97.56 136 PRO B O 1
ATOM 3638 N N . GLN B 1 137 ? 0.457 -29.047 4.969 1 96.19 137 GLN B N 1
ATOM 3639 C CA . GLN B 1 137 ? 1.844 -28.75 4.617 1 96.19 137 GLN B CA 1
ATOM 3640 C C . GLN B 1 137 ? 2.045 -28.797 3.104 1 96.19 137 GLN B C 1
ATOM 3642 O O . GLN B 1 137 ? 1.731 -29.797 2.453 1 96.19 137 GLN B O 1
ATOM 3647 N N . PRO B 1 138 ? 2.598 -27.688 2.602 1 98.38 138 PRO B N 1
ATOM 3648 C CA . PRO B 1 138 ? 2.924 -27.734 1.174 1 98.38 138 PRO B CA 1
ATOM 3649 C C . PRO B 1 138 ? 3.984 -28.781 0.839 1 98.38 138 PRO B C 1
ATOM 3651 O O . PRO B 1 138 ? 4.906 -29 1.627 1 98.38 138 PRO B O 1
ATOM 3654 N N . GLU B 1 139 ? 3.816 -29.297 -0.31 1 97.75 139 GLU B N 1
ATOM 3655 C CA . GLU B 1 139 ? 4.723 -30.328 -0.786 1 97.75 139 GLU B CA 1
ATOM 3656 C C . GLU B 1 139 ? 5.684 -29.781 -1.838 1 97.75 139 GLU B C 1
ATOM 3658 O O . GLU B 1 139 ? 6.699 -30.422 -2.146 1 97.75 139 GLU B O 1
ATOM 3663 N N . LYS B 1 140 ? 5.336 -28.734 -2.418 1 98 140 LYS B N 1
ATOM 3664 C CA . LYS B 1 140 ? 6.168 -28.016 -3.377 1 98 140 LYS B CA 1
ATOM 3665 C C . LYS B 1 140 ? 6.117 -26.516 -3.125 1 98 140 LYS B C 1
ATOM 3667 O O . LYS B 1 140 ? 5.086 -25.984 -2.715 1 98 140 LYS B O 1
ATOM 3672 N N . PHE B 1 141 ? 7.262 -25.891 -3.359 1 98.62 141 PHE B N 1
ATOM 3673 C CA . PHE B 1 141 ? 7.406 -24.453 -3.084 1 98.62 141 PHE B CA 1
ATOM 3674 C C . PHE B 1 141 ? 7.926 -23.719 -4.312 1 98.62 141 PHE B C 1
ATOM 3676 O O . PHE B 1 141 ? 8.898 -24.141 -4.934 1 98.62 141 PHE B O 1
ATOM 3683 N N . PHE B 1 142 ? 7.238 -22.688 -4.664 1 98.81 142 PHE B N 1
ATOM 3684 C CA . PHE B 1 142 ? 7.656 -21.797 -5.754 1 98.81 142 PHE B CA 1
ATOM 3685 C C . PHE B 1 142 ? 7.758 -20.359 -5.277 1 98.81 142 PHE B C 1
ATOM 3687 O O . PHE B 1 142 ? 7.066 -19.953 -4.34 1 98.81 142 PHE B O 1
ATOM 3694 N N . VAL B 1 143 ? 8.633 -19.594 -5.934 1 98.81 143 VAL B N 1
ATOM 3695 C CA . VAL B 1 143 ? 8.844 -18.219 -5.477 1 98.81 143 VAL B CA 1
ATOM 3696 C C . VAL B 1 143 ? 9.258 -17.344 -6.652 1 98.81 143 VAL B C 1
ATOM 3698 O O . VAL B 1 143 ? 9.969 -17.797 -7.551 1 98.81 143 VAL B O 1
ATOM 3701 N N . SER B 1 144 ? 8.75 -16.141 -6.707 1 98.88 144 SER B N 1
ATOM 3702 C CA . SER B 1 144 ? 9.18 -15.117 -7.652 1 98.88 144 SER B CA 1
ATOM 3703 C C . SER B 1 144 ? 10.641 -14.742 -7.438 1 98.88 144 SER B C 1
ATOM 3705 O O . SER B 1 144 ? 11.141 -14.781 -6.309 1 98.88 144 SER B O 1
ATOM 3707 N N . PRO B 1 145 ? 11.336 -14.289 -8.438 1 98.81 145 PRO B N 1
ATOM 3708 C CA . PRO B 1 145 ? 12.781 -14.047 -8.336 1 98.81 145 PRO B CA 1
ATOM 3709 C C . PRO B 1 145 ? 13.109 -12.688 -7.719 1 98.81 145 PRO B C 1
ATOM 3711 O O . PRO B 1 145 ? 14.281 -12.367 -7.52 1 98.81 145 PRO B O 1
ATOM 3714 N N . LEU B 1 146 ? 12.164 -11.891 -7.414 1 98.81 146 LEU B N 1
ATOM 3715 C CA . LEU B 1 146 ? 12.438 -10.562 -6.879 1 98.81 146 LEU B CA 1
ATOM 3716 C C . LEU B 1 146 ? 12.797 -10.633 -5.398 1 98.81 146 LEU B C 1
ATOM 3718 O O . LEU B 1 146 ? 12.266 -11.469 -4.664 1 98.81 146 LEU B O 1
ATOM 3722 N N . ARG B 1 147 ? 13.625 -9.773 -4.879 1 98.69 147 ARG B N 1
ATOM 3723 C CA . ARG B 1 147 ? 14.219 -9.852 -3.547 1 98.69 147 ARG B CA 1
ATOM 3724 C C . ARG B 1 147 ? 13.141 -9.867 -2.467 1 98.69 147 ARG B C 1
ATOM 3726 O O . ARG B 1 147 ? 13.234 -10.633 -1.502 1 98.69 147 ARG B O 1
ATOM 3733 N N . ARG B 1 148 ? 12.117 -9.07 -2.646 1 98.81 148 ARG B N 1
ATOM 3734 C CA . ARG B 1 148 ? 11.078 -8.992 -1.629 1 98.81 148 ARG B CA 1
ATOM 3735 C C . ARG B 1 148 ? 10.359 -10.328 -1.482 1 98.81 148 ARG B C 1
ATOM 3737 O O . ARG B 1 148 ? 9.938 -10.695 -0.384 1 98.81 148 ARG B O 1
ATOM 3744 N N . THR B 1 149 ? 10.203 -11.086 -2.541 1 98.88 149 THR B N 1
ATOM 3745 C CA . THR B 1 149 ? 9.562 -12.398 -2.467 1 98.88 149 THR B CA 1
ATOM 3746 C C . THR B 1 149 ? 10.523 -13.438 -1.903 1 98.88 149 THR B C 1
ATOM 3748 O O . THR B 1 149 ? 10.117 -14.328 -1.152 1 98.88 149 THR B O 1
ATOM 3751 N N . LEU B 1 150 ? 11.789 -13.344 -2.252 1 98.88 150 LEU B N 1
ATOM 3752 C CA . LEU B 1 150 ? 12.797 -14.258 -1.723 1 98.88 150 LEU B CA 1
ATOM 3753 C C . LEU B 1 150 ? 12.922 -14.109 -0.21 1 98.88 150 LEU B C 1
ATOM 3755 O O . LEU B 1 150 ? 12.945 -15.102 0.517 1 98.88 150 LEU B O 1
ATOM 3759 N N . GLN B 1 151 ? 12.906 -12.859 0.253 1 98.62 151 GLN B N 1
ATOM 3760 C CA . GLN B 1 151 ? 12.906 -12.602 1.689 1 98.62 151 GLN B CA 1
ATOM 3761 C C . GLN B 1 151 ? 11.641 -13.156 2.346 1 98.62 151 GLN B C 1
ATOM 3763 O O . GLN B 1 151 ? 11.711 -13.758 3.418 1 98.62 151 GLN B O 1
ATOM 3768 N N . THR B 1 152 ? 10.57 -12.93 1.684 1 98.88 152 THR B N 1
ATOM 3769 C CA . THR B 1 152 ? 9.281 -13.367 2.203 1 98.88 152 THR B CA 1
ATOM 3770 C C . THR B 1 152 ? 9.25 -14.875 2.383 1 98.88 152 THR B C 1
ATOM 3772 O O . THR B 1 152 ? 8.828 -15.375 3.428 1 98.88 152 THR B O 1
ATOM 3775 N N . TRP B 1 153 ? 9.711 -15.594 1.413 1 98.81 153 TRP B N 1
ATOM 3776 C CA . TRP B 1 153 ? 9.742 -17.047 1.521 1 98.81 153 TRP B CA 1
ATOM 3777 C C . TRP B 1 153 ? 10.609 -17.484 2.697 1 98.81 153 TRP B C 1
ATOM 3779 O O . TRP B 1 153 ? 10.195 -18.344 3.494 1 98.81 153 TRP B O 1
ATOM 3789 N N . ASN B 1 154 ? 11.781 -16.891 2.803 1 98.44 154 ASN B N 1
ATOM 3790 C CA . ASN B 1 154 ? 12.734 -17.25 3.85 1 98.44 154 ASN B CA 1
ATOM 3791 C C . ASN B 1 154 ? 12.133 -17.078 5.242 1 98.44 154 ASN B C 1
ATOM 3793 O O . ASN B 1 154 ? 12.312 -17.922 6.113 1 98.44 154 ASN B O 1
ATOM 3797 N N . ILE B 1 155 ? 11.453 -16 5.414 1 98.31 155 ILE B N 1
ATOM 3798 C CA . ILE B 1 155 ? 10.875 -15.703 6.723 1 98.31 155 ILE B CA 1
ATOM 3799 C C . ILE B 1 155 ? 9.672 -16.609 6.977 1 98.31 155 ILE B C 1
ATOM 3801 O O . ILE B 1 155 ? 9.523 -17.156 8.07 1 98.31 155 ILE B O 1
ATOM 3805 N N . THR B 1 156 ? 8.844 -16.828 6.004 1 98.56 156 THR B N 1
ATOM 3806 C CA . THR B 1 156 ? 7.613 -17.594 6.145 1 98.56 156 THR B CA 1
ATOM 3807 C C . THR B 1 156 ? 7.918 -19.031 6.57 1 98.56 156 THR B C 1
ATOM 3809 O O . THR B 1 156 ? 7.277 -19.578 7.477 1 98.56 156 THR B O 1
ATOM 3812 N N . TRP B 1 157 ? 8.867 -19.641 5.957 1 97.75 157 TRP B N 1
ATOM 3813 C CA . TRP B 1 157 ? 9.039 -21.078 6.109 1 97.75 157 TRP B CA 1
ATOM 3814 C C . TRP B 1 157 ? 10.25 -21.406 6.984 1 97.75 157 TRP B C 1
ATOM 3816 O O . TRP B 1 157 ? 10.648 -22.562 7.109 1 97.75 157 TRP B O 1
ATOM 3826 N N . ASN B 1 158 ? 10.797 -20.359 7.539 1 92.44 158 ASN B N 1
ATOM 3827 C CA . ASN B 1 158 ? 11.914 -20.547 8.461 1 92.44 158 ASN B CA 1
ATOM 3828 C C . ASN B 1 158 ? 11.531 -21.453 9.625 1 92.44 158 ASN B C 1
ATOM 3830 O O . ASN B 1 158 ? 10.625 -21.125 10.398 1 92.44 158 ASN B O 1
ATOM 3834 N N . GLY B 1 159 ? 12.156 -22.578 9.719 1 93 159 GLY B N 1
ATOM 3835 C CA . GLY B 1 159 ? 11.914 -23.484 10.828 1 93 159 GLY B CA 1
ATOM 3836 C C . GLY B 1 159 ? 10.68 -24.344 10.648 1 93 159 GLY B C 1
ATOM 3837 O O . GLY B 1 159 ? 10.359 -25.172 11.508 1 93 159 GLY B O 1
ATOM 3838 N N . LEU B 1 160 ? 9.992 -24.156 9.641 1 93.62 160 LEU B N 1
ATOM 3839 C CA . LEU B 1 160 ? 8.844 -24.984 9.305 1 93.62 160 LEU B CA 1
ATOM 3840 C C . LEU B 1 160 ? 9.219 -26.031 8.258 1 93.62 160 LEU B C 1
ATOM 3842 O O . LEU B 1 160 ? 10.18 -25.844 7.504 1 93.62 160 LEU B O 1
ATOM 3846 N N . PRO B 1 161 ? 8.539 -27.141 8.359 1 92.19 161 PRO B N 1
ATOM 3847 C CA . PRO B 1 161 ? 8.797 -28.125 7.309 1 92.19 161 PRO B CA 1
ATOM 3848 C C . PRO B 1 161 ? 8.656 -27.531 5.902 1 92.19 161 PRO B C 1
ATOM 3850 O O . PRO B 1 161 ? 7.664 -26.859 5.609 1 92.19 161 PRO B O 1
ATOM 3853 N N . HIS B 1 162 ? 9.695 -27.719 5.121 1 91 162 HIS B N 1
ATOM 3854 C CA . HIS B 1 162 ? 9.672 -27.219 3.752 1 91 162 HIS B CA 1
ATOM 3855 C C . HIS B 1 162 ? 10.633 -28 2.865 1 91 162 HIS B C 1
ATOM 3857 O O . HIS B 1 162 ? 11.391 -28.844 3.355 1 91 162 HIS B O 1
ATOM 3863 N N . LYS B 1 163 ? 10.469 -27.828 1.593 1 93.69 163 LYS B N 1
ATOM 3864 C CA . LYS B 1 163 ? 11.43 -28.266 0.579 1 93.69 163 LYS B CA 1
ATOM 3865 C C . LYS B 1 163 ? 12.086 -27.062 -0.101 1 93.69 163 LYS B C 1
ATOM 3867 O O . LYS B 1 163 ? 11.711 -25.922 0.144 1 93.69 163 LYS B O 1
ATOM 3872 N N . THR B 1 164 ? 13.094 -27.391 -0.884 1 96.31 164 THR B N 1
ATOM 3873 C CA . THR B 1 164 ? 13.789 -26.328 -1.618 1 96.31 164 THR B CA 1
ATOM 3874 C C . THR B 1 164 ? 12.828 -25.609 -2.562 1 96.31 164 THR B C 1
ATOM 3876 O O . THR B 1 164 ? 12.148 -26.25 -3.369 1 96.31 164 THR B O 1
ATOM 3879 N N . PRO B 1 165 ? 12.727 -24.281 -2.377 1 98.12 165 PRO B N 1
ATOM 3880 C CA . PRO B 1 165 ? 11.852 -23.547 -3.307 1 98.12 165 PRO B CA 1
ATOM 3881 C C . PRO B 1 165 ? 12.453 -23.422 -4.703 1 98.12 165 PRO B C 1
ATOM 3883 O O . PRO B 1 165 ? 13.68 -23.328 -4.848 1 98.12 165 PRO B O 1
ATOM 3886 N N . LEU B 1 166 ? 11.625 -23.484 -5.68 1 98.62 166 LEU B N 1
ATOM 3887 C CA . LEU B 1 166 ? 12.008 -23.281 -7.074 1 98.62 166 LEU B CA 1
ATOM 3888 C C . LEU B 1 166 ? 11.656 -21.859 -7.523 1 98.62 166 LEU B C 1
ATOM 3890 O O . LEU B 1 166 ? 10.5 -21.453 -7.445 1 98.62 166 LEU B O 1
ATOM 3894 N N . ILE B 1 167 ? 12.68 -21.125 -7.977 1 98.75 167 ILE B N 1
ATOM 3895 C CA . ILE B 1 167 ? 12.477 -19.766 -8.484 1 98.75 167 ILE B CA 1
ATOM 3896 C C . ILE B 1 167 ? 11.883 -19.828 -9.891 1 98.75 167 ILE B C 1
ATOM 3898 O O . ILE B 1 167 ? 12.469 -20.438 -10.789 1 98.75 167 ILE B O 1
ATOM 3902 N N . LYS B 1 168 ? 10.734 -19.188 -10.031 1 98.62 168 LYS B N 1
ATOM 3903 C CA . LYS B 1 168 ? 10.047 -19.188 -11.32 1 98.62 168 LYS B CA 1
ATOM 3904 C C . LYS B 1 168 ? 9.938 -17.781 -11.891 1 98.62 168 LYS B C 1
ATOM 3906 O O . LYS B 1 168 ? 9.352 -16.891 -11.266 1 98.62 168 LYS B O 1
ATOM 3911 N N . GLU B 1 169 ? 10.406 -17.594 -13.094 1 98.19 169 GLU B N 1
ATOM 3912 C CA . GLU B 1 169 ? 10.391 -16.312 -13.773 1 98.19 169 GLU B CA 1
ATOM 3913 C C . GLU B 1 169 ? 8.969 -15.797 -13.961 1 98.19 169 GLU B C 1
ATOM 3915 O O . GLU B 1 169 ? 8.703 -14.602 -13.781 1 98.19 169 GLU B O 1
ATOM 3920 N N . PHE B 1 170 ? 8.031 -16.672 -14.25 1 98.19 170 PHE B N 1
ATOM 3921 C CA . PHE B 1 170 ? 6.676 -16.266 -14.609 1 98.19 170 PHE B CA 1
ATOM 3922 C C . PHE B 1 170 ? 5.855 -15.938 -13.367 1 98.19 170 PHE B C 1
ATOM 3924 O O . PHE B 1 170 ? 4.719 -15.477 -13.477 1 98.19 170 PHE B O 1
ATOM 3931 N N . ALA B 1 171 ? 6.461 -16.078 -12.156 1 98.44 171 ALA B N 1
ATOM 3932 C CA . ALA B 1 171 ? 5.812 -15.688 -10.914 1 98.44 171 ALA B CA 1
ATOM 3933 C C . ALA B 1 171 ? 6.082 -14.219 -10.594 1 98.44 171 ALA B C 1
ATOM 3935 O O . ALA B 1 171 ? 5.551 -13.68 -9.625 1 98.44 171 ALA B O 1
ATOM 3936 N N . ARG B 1 172 ? 6.73 -13.562 -11.461 1 97 172 ARG B N 1
ATOM 3937 C CA . ARG B 1 172 ? 7.145 -12.18 -11.258 1 97 172 ARG B CA 1
ATOM 3938 C C . ARG B 1 172 ? 5.938 -11.242 -11.25 1 97 172 ARG B C 1
ATOM 3940 O O . ARG B 1 172 ? 4.844 -11.633 -11.672 1 97 172 ARG B O 1
ATOM 3947 N N . GLU B 1 173 ? 6.211 -10.039 -10.719 1 94.88 173 GLU B N 1
ATOM 3948 C CA . GLU B 1 173 ? 5.25 -8.945 -10.812 1 94.88 173 GLU B CA 1
ATOM 3949 C C . GLU B 1 173 ? 5.023 -8.531 -12.266 1 94.88 173 GLU B C 1
ATOM 3951 O O . GLU B 1 173 ? 5.602 -9.117 -13.18 1 94.88 173 GLU B O 1
ATOM 3956 N N . ILE B 1 174 ? 4.141 -7.59 -12.469 1 94.38 174 ILE B N 1
ATOM 3957 C CA . ILE B 1 174 ? 3.881 -7.059 -13.797 1 94.38 174 ILE B CA 1
ATOM 3958 C C . ILE B 1 174 ? 5.191 -6.621 -14.445 1 94.38 174 ILE B C 1
ATOM 3960 O O . ILE B 1 174 ? 6.012 -5.953 -13.812 1 94.38 174 ILE B O 1
ATOM 3964 N N . TYR B 1 175 ? 5.352 -7.039 -15.672 1 94.75 175 TYR B N 1
ATOM 3965 C CA . TYR B 1 175 ? 6.59 -6.73 -16.375 1 94.75 175 TYR B CA 1
ATOM 3966 C C . TYR B 1 175 ? 6.645 -5.258 -16.766 1 94.75 175 TYR B C 1
ATOM 3968 O O . TYR B 1 175 ? 5.641 -4.676 -17.172 1 94.75 175 TYR B O 1
ATOM 3976 N N . GLY B 1 176 ? 7.746 -4.652 -16.578 1 90.62 176 GLY B N 1
ATOM 3977 C CA . GLY B 1 176 ? 8.172 -3.525 -17.391 1 90.62 176 GLY B CA 1
ATOM 3978 C C . GLY B 1 176 ? 8.023 -2.189 -16.688 1 90.62 176 GLY B C 1
ATOM 3979 O O . GLY B 1 176 ? 7.43 -2.109 -15.617 1 90.62 176 GLY B O 1
ATOM 3980 N N . ILE B 1 177 ? 8.648 -1.215 -17.125 1 90.81 177 ILE B N 1
ATOM 3981 C CA . ILE B 1 177 ? 8.781 0.225 -16.938 1 90.81 177 ILE B CA 1
ATOM 3982 C C . ILE B 1 177 ? 9.258 0.517 -15.523 1 90.81 177 ILE B C 1
ATOM 3984 O O . ILE B 1 177 ? 10.273 1.191 -15.32 1 90.81 177 ILE B O 1
ATOM 3988 N N . ASP B 1 178 ? 8.469 -0.005 -14.477 1 94.31 178 ASP B N 1
ATOM 3989 C CA . ASP B 1 178 ? 8.844 0.289 -13.094 1 94.31 178 ASP B CA 1
ATOM 3990 C C . ASP B 1 178 ? 10.078 -0.517 -12.68 1 94.31 178 ASP B C 1
ATOM 3992 O O . ASP B 1 178 ? 10.133 -1.728 -12.906 1 94.31 178 ASP B O 1
ATOM 3996 N N . SER B 1 179 ? 10.961 0.136 -12.031 1 96.88 179 SER B N 1
ATOM 3997 C CA . SER B 1 179 ? 12.203 -0.515 -11.633 1 96.88 179 SER B CA 1
ATOM 3998 C C . SER B 1 179 ? 11.961 -1.582 -10.578 1 96.88 179 SER B C 1
ATOM 4000 O O . SER B 1 179 ? 12.789 -2.477 -10.383 1 96.88 179 SER B O 1
ATOM 4002 N N . GLU B 1 180 ? 10.828 -1.461 -9.898 1 96.62 180 GLU B N 1
ATOM 4003 C CA . GLU B 1 180 ? 10.492 -2.475 -8.906 1 96.62 180 GLU B CA 1
ATOM 4004 C C . GLU B 1 180 ? 10.375 -3.855 -9.547 1 96.62 180 GLU B C 1
ATOM 4006 O O . GLU B 1 180 ? 10.539 -4.875 -8.867 1 96.62 180 GLU B O 1
ATOM 4011 N N . SER B 1 181 ? 10.109 -3.918 -10.852 1 96.25 181 SER B N 1
ATOM 4012 C CA . SER B 1 181 ? 9.859 -5.168 -11.562 1 96.25 181 SER B CA 1
ATOM 4013 C C . SER B 1 181 ? 11.133 -5.676 -12.234 1 96.25 181 SER B C 1
ATOM 4015 O O . SER B 1 181 ? 11.133 -6.75 -12.844 1 96.25 181 SER B O 1
ATOM 4017 N N . LYS B 1 182 ? 12.18 -4.945 -12.117 1 97.62 182 LYS B N 1
ATOM 4018 C CA . LYS B 1 182 ? 13.461 -5.355 -12.688 1 97.62 182 LYS B CA 1
ATOM 4019 C C . LYS B 1 182 ? 14.227 -6.258 -11.719 1 97.62 182 LYS B C 1
ATOM 4021 O O . LYS B 1 182 ? 14.727 -5.793 -10.695 1 97.62 182 LYS B O 1
ATOM 4026 N N . ARG B 1 183 ? 14.297 -7.484 -12.039 1 97.44 183 ARG B N 1
ATOM 4027 C CA . ARG B 1 183 ? 15.023 -8.367 -11.133 1 97.44 183 ARG B CA 1
ATOM 4028 C C . ARG B 1 183 ? 16.531 -8.234 -11.336 1 97.44 183 ARG B C 1
ATOM 4030 O O . ARG B 1 183 ? 16.984 -7.809 -12.398 1 97.44 183 ARG B O 1
ATOM 4037 N N . HIS B 1 184 ? 17.312 -8.633 -10.312 1 98.25 184 HIS B N 1
ATOM 4038 C CA . HIS B 1 184 ? 18.766 -8.781 -10.438 1 98.25 184 HIS B CA 1
ATOM 4039 C C . HIS B 1 184 ? 19.125 -9.953 -11.336 1 98.25 184 HIS B C 1
ATOM 4041 O O . HIS B 1 184 ? 18.266 -10.773 -11.672 1 98.25 184 HIS B O 1
ATOM 4047 N N . ASN B 1 185 ? 20.375 -9.961 -11.75 1 98.5 185 ASN B N 1
ATOM 4048 C CA . ASN B 1 185 ? 20.797 -11.086 -12.578 1 98.5 185 ASN B CA 1
ATOM 4049 C C . ASN B 1 185 ? 20.859 -12.383 -11.773 1 98.5 185 ASN B C 1
ATOM 4051 O O . ASN B 1 185 ? 20.797 -12.359 -10.539 1 98.5 185 ASN B O 1
ATOM 4055 N N . LYS B 1 186 ? 20.953 -13.461 -12.508 1 98.75 186 LYS B N 1
ATOM 4056 C CA . LYS B 1 186 ? 20.922 -14.789 -11.898 1 98.75 186 LYS B CA 1
ATOM 4057 C C . LYS B 1 186 ? 22.047 -14.945 -10.867 1 98.75 186 LYS B C 1
ATOM 4059 O O . LYS B 1 186 ? 21.812 -15.5 -9.789 1 98.75 186 LYS B O 1
ATOM 4064 N N . THR B 1 187 ? 23.188 -14.492 -11.141 1 98.81 187 THR B N 1
ATOM 4065 C CA . THR B 1 187 ? 24.344 -14.602 -10.25 1 98.81 187 THR B CA 1
ATOM 4066 C C . THR B 1 187 ? 24.062 -13.898 -8.922 1 98.81 187 THR B C 1
ATOM 4068 O O . THR B 1 187 ? 24.312 -14.469 -7.852 1 98.81 187 THR B O 1
ATOM 4071 N N . PHE B 1 188 ? 23.562 -12.695 -9 1 98.75 188 PHE B N 1
ATOM 4072 C CA . PHE B 1 188 ? 23.219 -11.961 -7.789 1 98.75 188 PHE B CA 1
ATOM 4073 C C . PHE B 1 188 ? 22.203 -12.734 -6.957 1 98.75 188 PHE B C 1
ATOM 4075 O O . PHE B 1 188 ? 22.375 -12.883 -5.746 1 98.75 188 PHE B O 1
ATOM 4082 N N . ILE B 1 189 ? 21.141 -13.25 -7.605 1 98.88 189 ILE B N 1
ATOM 4083 C CA . ILE B 1 189 ? 20.062 -13.945 -6.906 1 98.88 189 ILE B CA 1
ATOM 4084 C C . ILE B 1 189 ? 20.609 -15.195 -6.227 1 98.88 189 ILE B C 1
ATOM 4086 O O . ILE B 1 189 ? 20.281 -15.484 -5.074 1 98.88 189 ILE B O 1
ATOM 4090 N N . HIS B 1 190 ? 21.469 -15.906 -6.918 1 98.62 190 HIS B N 1
ATOM 4091 C CA . HIS B 1 190 ? 22.094 -17.094 -6.344 1 98.62 190 HIS B CA 1
ATOM 4092 C C . HIS B 1 190 ? 22.875 -16.75 -5.078 1 98.62 190 HIS B C 1
ATOM 4094 O O . HIS B 1 190 ? 22.797 -17.469 -4.082 1 98.62 190 HIS B O 1
ATOM 4100 N N . ASN B 1 191 ? 23.594 -15.695 -5.121 1 98.69 191 ASN B N 1
ATOM 4101 C CA . ASN B 1 191 ? 24.375 -15.281 -3.961 1 98.69 191 ASN B CA 1
ATOM 4102 C C . ASN B 1 191 ? 23.469 -14.805 -2.822 1 98.69 191 ASN B C 1
ATOM 4104 O O . ASN B 1 191 ? 23.797 -14.984 -1.649 1 98.69 191 ASN B O 1
ATOM 4108 N N . TYR B 1 192 ? 22.391 -14.203 -3.199 1 98.06 192 TYR B N 1
ATOM 4109 C CA . TYR B 1 192 ? 21.438 -13.664 -2.236 1 98.06 192 TYR B CA 1
ATOM 4110 C C . TYR B 1 192 ? 20.703 -14.781 -1.509 1 98.06 192 TYR B C 1
ATOM 4112 O O . TYR B 1 192 ? 20.453 -14.688 -0.306 1 98.06 192 TYR B O 1
ATOM 4120 N N . VAL B 1 193 ? 20.375 -15.859 -2.205 1 98.25 193 VAL B N 1
ATOM 4121 C CA . VAL B 1 193 ? 19.672 -17.016 -1.653 1 98.25 193 VAL B CA 1
ATOM 4122 C C . VAL B 1 193 ? 20.297 -18.297 -2.184 1 98.25 193 VAL B C 1
ATOM 4124 O O . VAL B 1 193 ? 19.641 -19.062 -2.906 1 98.25 193 VAL B O 1
ATOM 4127 N N . PRO B 1 194 ? 21.375 -18.688 -1.671 1 98 194 PRO B N 1
ATOM 4128 C CA . PRO B 1 194 ? 22.156 -19.797 -2.25 1 98 194 PRO B CA 1
ATOM 4129 C C . PRO B 1 194 ? 21.438 -21.141 -2.129 1 98 194 PRO B C 1
ATOM 4131 O O . PRO B 1 194 ? 21.75 -22.078 -2.869 1 98 194 PRO B O 1
ATOM 4134 N N . SER B 1 195 ? 20.484 -21.25 -1.249 1 97.5 195 SER B N 1
ATOM 4135 C CA . SER B 1 195 ? 19.828 -22.531 -1.022 1 97.5 195 SER B CA 1
ATOM 4136 C C . SER B 1 195 ? 18.656 -22.734 -1.965 1 97.5 195 SER B C 1
ATOM 4138 O O . SER B 1 195 ? 18.062 -23.812 -2.021 1 97.5 195 SER B O 1
ATOM 4140 N N . PHE B 1 196 ? 18.25 -21.703 -2.695 1 98.44 196 PHE B N 1
ATOM 4141 C CA . PHE B 1 196 ? 17.125 -21.797 -3.611 1 98.44 196 PHE B CA 1
ATOM 4142 C C . PHE B 1 196 ? 17.562 -22.391 -4.949 1 98.44 196 PHE B C 1
ATOM 4144 O O . PHE B 1 196 ? 18.75 -22.375 -5.277 1 98.44 196 PHE B O 1
ATOM 4151 N N . GLU B 1 197 ? 16.672 -22.969 -5.672 1 98.56 197 GLU B N 1
ATOM 4152 C CA . GLU B 1 197 ? 16.953 -23.5 -7.004 1 98.56 197 GLU B CA 1
ATOM 4153 C C . GLU B 1 197 ? 16.25 -22.688 -8.086 1 98.56 197 GLU B C 1
ATOM 4155 O O . GLU B 1 197 ? 15.164 -22.141 -7.855 1 98.56 197 GLU B O 1
ATOM 4160 N N . PHE B 1 198 ? 16.891 -22.641 -9.203 1 98.62 198 PHE B N 1
ATOM 4161 C CA . PHE B 1 198 ? 16.297 -21.984 -10.367 1 98.62 198 PHE B CA 1
ATOM 4162 C C . PHE B 1 198 ? 15.578 -22.984 -11.25 1 98.62 198 PHE B C 1
ATOM 4164 O O . PHE B 1 198 ? 16.031 -24.125 -11.406 1 98.62 198 PHE B O 1
ATOM 4171 N N . GLU B 1 199 ? 14.461 -22.562 -11.82 1 98.38 199 GLU B N 1
ATOM 4172 C CA . GLU B 1 199 ? 13.859 -23.391 -12.852 1 98.38 199 GLU B CA 1
ATOM 4173 C C . GLU B 1 199 ? 14.789 -23.531 -14.055 1 98.38 199 GLU B C 1
ATOM 4175 O O . GLU B 1 199 ? 15.68 -22.719 -14.258 1 98.38 199 GLU B O 1
ATOM 4180 N N . SER B 1 200 ? 14.484 -24.609 -14.852 1 96.62 200 SER B N 1
ATOM 4181 C CA . SER B 1 200 ? 15.242 -24.797 -16.078 1 96.62 200 SER B CA 1
ATOM 4182 C C . SER B 1 200 ? 15.031 -23.625 -17.047 1 96.62 200 SER B C 1
ATOM 4184 O O . SER B 1 200 ? 13.906 -23.156 -17.219 1 96.62 200 SER B O 1
ATOM 4186 N N . GLY B 1 201 ? 16.125 -23.094 -17.578 1 96.5 201 GLY B N 1
ATOM 4187 C CA . GLY B 1 201 ? 16.031 -22.031 -18.578 1 96.5 201 GLY B CA 1
ATOM 4188 C C . GLY B 1 201 ? 16.062 -20.641 -17.984 1 96.5 201 GLY B C 1
ATOM 4189 O O . GLY B 1 201 ? 15.992 -19.656 -18.703 1 96.5 201 GLY B O 1
ATOM 4190 N N . PHE B 1 202 ? 16.219 -20.578 -16.672 1 98.12 202 PHE B N 1
ATOM 4191 C CA . PHE B 1 202 ? 16.344 -19.266 -16.047 1 98.12 202 PHE B CA 1
ATOM 4192 C C . PHE B 1 202 ? 17.578 -18.531 -16.547 1 98.12 202 PHE B C 1
ATOM 4194 O O . PHE B 1 202 ? 18.688 -19.016 -16.406 1 98.12 202 PHE B O 1
ATOM 4201 N N . THR B 1 203 ? 17.406 -17.344 -17.125 1 98.31 203 THR B N 1
ATOM 4202 C CA . THR B 1 203 ? 18.484 -16.656 -17.844 1 98.31 203 THR B CA 1
ATOM 4203 C C . THR B 1 203 ? 19.297 -15.805 -16.891 1 98.31 203 THR B C 1
ATOM 4205 O O . THR 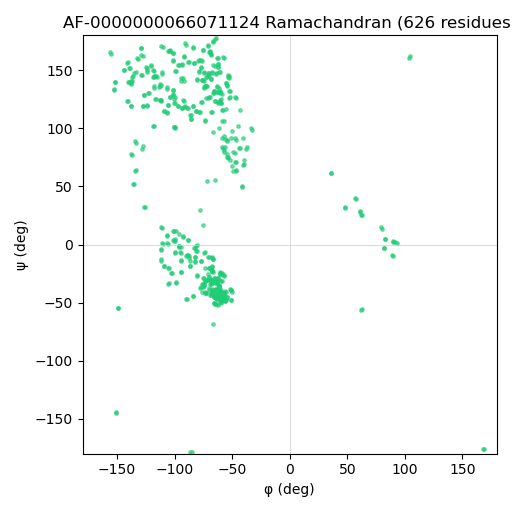B 1 203 ? 18.812 -15.383 -15.836 1 98.31 203 THR B O 1
ATOM 4208 N N . GLU B 1 204 ? 20.5 -15.516 -17.234 1 98.44 204 GLU B N 1
ATOM 4209 C CA . GLU B 1 204 ? 21.391 -14.688 -16.422 1 98.44 204 GLU B CA 1
ATOM 4210 C C . GLU B 1 204 ? 20.875 -13.258 -16.328 1 98.44 204 GLU B C 1
ATOM 4212 O O . GLU B 1 204 ? 20.719 -12.719 -15.227 1 98.44 204 GLU B O 1
ATOM 4217 N N . GLN B 1 205 ? 20.562 -12.703 -17.469 1 97.94 205 GLN B N 1
ATOM 4218 C CA . GLN B 1 205 ? 20.062 -11.328 -17.484 1 97.94 205 GLN B CA 1
ATOM 4219 C C . GLN B 1 205 ? 18.547 -11.281 -17.453 1 97.94 205 GLN B C 1
ATOM 4221 O O . GLN B 1 205 ? 17.875 -12.266 -17.781 1 97.94 205 GLN B O 1
ATOM 4226 N N . ASP B 1 206 ? 18.047 -10.195 -16.969 1 97.62 206 ASP B N 1
ATOM 4227 C CA . ASP B 1 206 ? 16.609 -9.969 -17 1 97.62 206 ASP B CA 1
ATOM 4228 C C . ASP B 1 206 ? 16.141 -9.641 -18.406 1 97.62 206 ASP B C 1
ATOM 4230 O O . ASP B 1 206 ? 16.25 -8.5 -18.859 1 97.62 206 ASP B O 1
ATOM 4234 N N . GLU B 1 207 ? 15.484 -10.531 -19.062 1 96 207 GLU B N 1
ATOM 4235 C CA . GLU B 1 207 ? 15.047 -10.359 -20.438 1 96 207 GLU B CA 1
ATOM 4236 C C . GLU B 1 207 ? 13.609 -9.859 -20.516 1 96 207 GLU B C 1
ATOM 4238 O O . GLU B 1 207 ? 13.125 -9.492 -21.578 1 96 207 GLU B O 1
ATOM 4243 N N . ASN B 1 208 ? 12.984 -9.805 -19.375 1 95.44 208 ASN B N 1
ATOM 4244 C CA . ASN B 1 208 ? 11.555 -9.516 -19.375 1 95.44 208 ASN B CA 1
ATOM 4245 C C . ASN B 1 208 ? 11.266 -8.102 -18.891 1 95.44 208 ASN B C 1
ATOM 4247 O O . ASN B 1 208 ? 10.109 -7.684 -18.828 1 95.44 208 ASN B O 1
ATOM 4251 N N . TRP B 1 209 ? 12.273 -7.328 -18.562 1 96.06 209 TRP B N 1
ATOM 4252 C CA . TRP B 1 209 ? 12.078 -5.941 -18.156 1 96.06 209 TRP B CA 1
ATOM 4253 C C . TRP B 1 209 ? 12.516 -4.98 -19.25 1 96.06 209 TRP B C 1
ATOM 4255 O O . TRP B 1 209 ? 13.578 -5.16 -19.859 1 96.06 209 TRP B O 1
ATOM 4265 N N . SER B 1 210 ? 11.703 -4 -19.484 1 94.75 210 SER B N 1
ATOM 4266 C CA . SER B 1 210 ? 11.984 -2.906 -20.406 1 94.75 210 SER B CA 1
ATOM 4267 C C . SER B 1 210 ? 11.484 -1.575 -19.844 1 94.75 210 SER B C 1
ATOM 4269 O O . SER B 1 210 ? 10.414 -1.515 -19.234 1 94.75 210 SER B O 1
ATOM 4271 N N . PRO B 1 211 ? 12.258 -0.509 -20.031 1 91.94 211 PRO B N 1
ATOM 4272 C CA . PRO B 1 211 ? 11.797 0.797 -19.562 1 91.94 211 PRO B CA 1
ATOM 4273 C C . PRO B 1 211 ? 10.695 1.386 -20.453 1 91.94 211 PRO B C 1
ATOM 4275 O O . PRO B 1 211 ? 10.07 2.385 -20.078 1 91.94 211 PRO B O 1
ATOM 4278 N N . ASP B 1 212 ? 10.406 0.735 -21.578 1 91.19 212 ASP B N 1
ATOM 4279 C CA . ASP B 1 212 ? 9.562 1.4 -22.562 1 91.19 212 ASP B CA 1
ATOM 4280 C C . ASP B 1 212 ? 8.203 0.717 -22.688 1 91.19 212 ASP B C 1
ATOM 4282 O O . ASP B 1 212 ? 7.277 1.268 -23.281 1 91.19 212 ASP B O 1
ATOM 4286 N N . LYS B 1 213 ? 8.086 -0.428 -22.141 1 92.81 213 LYS B N 1
ATOM 4287 C CA . LYS B 1 213 ? 6.812 -1.128 -22.266 1 92.81 213 LYS B CA 1
ATOM 4288 C C . LYS B 1 213 ? 6.492 -1.91 -20.984 1 92.81 213 LYS B C 1
ATOM 4290 O O . LYS B 1 213 ? 7.398 -2.316 -20.266 1 92.81 213 LYS B O 1
ATOM 4295 N N . SER B 1 214 ? 5.266 -2.049 -20.734 1 92.75 214 SER B N 1
ATOM 4296 C CA . SER B 1 214 ? 4.762 -2.807 -19.594 1 92.75 214 SER B CA 1
ATOM 4297 C C . SER B 1 214 ? 3.711 -3.824 -20.031 1 92.75 214 SER B C 1
ATOM 4299 O O . SER B 1 214 ? 2.98 -3.594 -21 1 92.75 214 SER B O 1
ATOM 4301 N N . GLU B 1 215 ? 3.725 -4.887 -19.375 1 93 215 GLU B N 1
ATOM 4302 C CA . GLU B 1 215 ? 2.779 -5.961 -19.656 1 93 215 GLU B CA 1
ATOM 4303 C C . GLU B 1 215 ? 1.341 -5.504 -19.438 1 93 215 GLU B C 1
ATOM 4305 O O . GLU B 1 215 ? 1.043 -4.848 -18.438 1 93 215 GLU B O 1
ATOM 4310 N N . SER B 1 216 ? 0.443 -5.832 -20.391 1 90.69 216 SER B N 1
ATOM 4311 C CA . SER B 1 216 ? -0.987 -5.609 -20.203 1 90.69 216 SER B CA 1
ATOM 4312 C C . SER B 1 216 ? -1.639 -6.785 -19.484 1 90.69 216 SER B C 1
ATOM 4314 O O . SER B 1 216 ? -0.976 -7.777 -19.188 1 90.69 216 SER B O 1
ATOM 4316 N N . ASP B 1 217 ? -2.932 -6.648 -19.312 1 90.69 217 ASP B N 1
ATOM 4317 C CA . ASP B 1 217 ? -3.674 -7.73 -18.672 1 90.69 217 ASP B CA 1
ATOM 4318 C C . ASP B 1 217 ? -3.701 -8.977 -19.562 1 90.69 217 ASP B C 1
ATOM 4320 O O . ASP B 1 217 ? -3.705 -10.102 -19.062 1 90.69 217 ASP B O 1
ATOM 4324 N N . GLN B 1 218 ? -3.723 -8.758 -20.859 1 93.19 218 GLN B N 1
ATOM 4325 C CA . GLN B 1 218 ? -3.721 -9.891 -21.781 1 93.19 218 GLN B CA 1
ATOM 4326 C C . GLN B 1 218 ? -2.473 -10.75 -21.594 1 93.19 218 GLN B C 1
ATOM 4328 O O . GLN B 1 218 ? -2.566 -11.977 -21.484 1 93.19 218 GLN B O 1
ATOM 4333 N N . HIS B 1 219 ? -1.436 -10.094 -21.594 1 95.69 219 HIS B N 1
ATOM 4334 C CA . HIS B 1 219 ? -0.186 -10.836 -21.453 1 95.69 219 HIS B CA 1
ATOM 4335 C C . HIS B 1 219 ? -0.057 -11.438 -20.062 1 95.69 219 HIS B C 1
ATOM 4337 O O . HIS B 1 219 ? 0.427 -12.562 -19.906 1 95.69 219 HIS B O 1
ATOM 4343 N N . CYS B 1 220 ? -0.431 -10.688 -19.047 1 96.25 220 CYS B N 1
ATOM 4344 C CA . CYS B 1 220 ? -0.367 -11.172 -17.672 1 96.25 220 CYS B CA 1
ATOM 4345 C C . CYS B 1 220 ? -1.189 -12.445 -17.5 1 96.25 220 CYS B C 1
ATOM 4347 O O . CYS B 1 220 ? -0.745 -13.398 -16.859 1 96.25 220 CYS B O 1
ATOM 4349 N N . ASP B 1 221 ? -2.373 -12.477 -18.109 1 97.06 221 ASP B N 1
ATOM 4350 C CA . ASP B 1 221 ? -3.223 -13.664 -18.031 1 97.06 221 ASP B CA 1
ATOM 4351 C C . ASP B 1 221 ? -2.584 -14.844 -18.75 1 97.06 221 ASP B C 1
ATOM 4353 O O . ASP B 1 221 ? -2.6 -15.969 -18.25 1 97.06 221 ASP B O 1
ATOM 4357 N N . TYR B 1 222 ? -2.088 -14.555 -19.875 1 97.94 222 TYR B N 1
ATOM 4358 C CA . TYR B 1 222 ? -1.375 -15.594 -20.609 1 97.94 222 TYR B CA 1
ATOM 4359 C C . TYR B 1 222 ? -0.235 -16.172 -19.781 1 97.94 222 TYR B C 1
ATOM 4361 O O . TYR B 1 222 ? -0.119 -17.391 -19.625 1 97.94 222 TYR B O 1
ATOM 4369 N N . ARG B 1 223 ? 0.538 -15.281 -19.219 1 98.06 223 ARG B N 1
ATOM 4370 C CA . ARG B 1 223 ? 1.692 -15.68 -18.422 1 98.06 223 ARG B CA 1
ATOM 4371 C C . ARG B 1 223 ? 1.259 -16.438 -17.188 1 98.06 223 ARG B C 1
ATOM 4373 O O . ARG B 1 223 ? 1.923 -17.391 -16.766 1 98.06 223 ARG B O 1
ATOM 4380 N N . ALA B 1 224 ? 0.19 -16.016 -16.562 1 98.5 224 ALA B N 1
ATOM 4381 C CA . ALA B 1 224 ? -0.365 -16.719 -15.406 1 98.5 224 ALA B CA 1
ATOM 4382 C C . ALA B 1 224 ? -0.774 -18.141 -15.766 1 98.5 224 ALA B C 1
ATOM 4384 O O . ALA B 1 224 ? -0.526 -19.078 -15 1 98.5 224 ALA B O 1
ATOM 4385 N N . ALA B 1 225 ? -1.343 -18.328 -16.891 1 98.75 225 ALA B N 1
ATOM 4386 C CA . ALA B 1 225 ? -1.744 -19.656 -17.359 1 98.75 225 ALA B CA 1
ATOM 4387 C C . ALA B 1 225 ? -0.526 -20.547 -17.609 1 98.75 225 ALA B C 1
ATOM 4389 O O . ALA B 1 225 ? -0.534 -21.719 -17.266 1 98.75 225 ALA B O 1
ATOM 4390 N N . VAL B 1 226 ? 0.454 -20 -18.172 1 98.62 226 VAL B N 1
ATOM 4391 C CA . VAL B 1 226 ? 1.681 -20.75 -18.422 1 98.62 226 VAL B CA 1
ATOM 4392 C C . VAL B 1 226 ? 2.314 -21.156 -17.094 1 98.62 226 VAL B C 1
ATOM 4394 O O . VAL B 1 226 ? 2.805 -22.266 -16.938 1 98.62 226 VAL B O 1
ATOM 4397 N N . LEU B 1 227 ? 2.328 -20.234 -16.172 1 98.75 227 LEU B N 1
ATOM 4398 C CA . LEU B 1 227 ? 2.863 -20.531 -14.844 1 98.75 227 LEU B CA 1
ATOM 4399 C C . LEU B 1 227 ? 2.129 -21.703 -14.211 1 98.75 227 LEU B C 1
ATOM 4401 O O . LEU B 1 227 ? 2.758 -22.609 -13.656 1 98.75 227 LEU B O 1
ATOM 4405 N N . LEU B 1 228 ? 0.805 -21.656 -14.281 1 98.81 228 LEU B N 1
ATOM 4406 C CA . LEU B 1 228 ? 0.016 -22.766 -13.734 1 98.81 228 LEU B CA 1
ATOM 4407 C C . LEU B 1 228 ? 0.357 -24.078 -14.438 1 98.81 228 LEU B C 1
ATOM 4409 O O . LEU B 1 228 ? 0.508 -25.109 -13.789 1 98.81 228 LEU B O 1
ATOM 4413 N N . GLN B 1 229 ? 0.448 -24.031 -15.734 1 98.38 229 GLN B N 1
ATOM 4414 C CA . GLN B 1 229 ? 0.821 -25.219 -16.484 1 98.38 229 GLN B CA 1
ATOM 4415 C C . GLN B 1 229 ? 2.152 -25.781 -15.992 1 98.38 229 GLN B C 1
ATOM 4417 O O . GLN B 1 229 ? 2.277 -26.984 -15.766 1 98.38 229 GLN B O 1
ATOM 4422 N N . ASP B 1 230 ? 3.09 -24.891 -15.852 1 98.12 230 ASP B N 1
ATOM 4423 C CA . ASP B 1 230 ? 4.41 -25.312 -15.383 1 98.12 230 ASP B CA 1
ATOM 4424 C C . ASP B 1 230 ? 4.328 -25.953 -14 1 98.12 230 ASP B C 1
ATOM 4426 O O . ASP B 1 230 ? 4.992 -26.953 -13.734 1 98.12 230 ASP B O 1
ATOM 4430 N N . ILE B 1 231 ? 3.562 -25.344 -13.133 1 98.44 231 ILE B N 1
ATOM 4431 C CA . ILE B 1 231 ? 3.463 -25.828 -11.758 1 98.44 231 ILE B CA 1
ATOM 4432 C C . ILE B 1 231 ? 2.783 -27.188 -11.734 1 98.44 231 ILE B C 1
ATOM 4434 O O . ILE B 1 231 ? 3.227 -28.109 -11.031 1 98.44 231 ILE B O 1
ATOM 4438 N N . PHE B 1 232 ? 1.756 -27.375 -12.477 1 98.19 232 PHE B N 1
ATOM 4439 C CA . PHE B 1 232 ? 1.091 -28.672 -12.555 1 98.19 232 PHE B CA 1
ATOM 4440 C C . PHE B 1 232 ? 2.027 -29.734 -13.133 1 98.19 232 PHE B C 1
ATOM 4442 O O . PHE B 1 232 ? 2.039 -30.875 -12.672 1 98.19 232 PHE B O 1
ATOM 4449 N N . ASN B 1 233 ? 2.791 -29.359 -14.102 1 96.69 233 ASN B N 1
ATOM 4450 C CA . ASN B 1 233 ? 3.748 -30.281 -14.703 1 96.69 233 ASN B CA 1
ATOM 4451 C C . ASN B 1 233 ? 4.863 -30.641 -13.719 1 96.69 233 ASN B C 1
ATOM 4453 O O . ASN B 1 233 ? 5.305 -31.797 -13.68 1 96.69 233 ASN B O 1
ATOM 4457 N N . ASP B 1 234 ? 5.293 -29.656 -12.953 1 94.94 234 ASP B N 1
ATOM 4458 C CA . ASP B 1 234 ? 6.402 -29.828 -12.023 1 94.94 234 ASP B CA 1
ATOM 4459 C C . ASP B 1 234 ? 5.949 -30.578 -10.766 1 94.94 234 ASP B C 1
ATOM 4461 O O . ASP B 1 234 ? 6.777 -31.031 -9.969 1 94.94 234 ASP B O 1
ATOM 4465 N N . SER B 1 235 ? 4.637 -30.688 -10.57 1 95.56 235 SER B N 1
ATOM 4466 C CA . SER B 1 235 ? 4.09 -31.25 -9.344 1 95.56 235 SER B CA 1
ATOM 4467 C C . SER B 1 235 ? 2.982 -32.25 -9.641 1 95.56 235 SER B C 1
ATOM 4469 O O . SER B 1 235 ? 1.864 -32.125 -9.141 1 95.56 235 SER B O 1
ATOM 4471 N N . PRO B 1 236 ? 3.295 -33.312 -10.297 1 95 236 PRO B N 1
ATOM 4472 C CA . PRO B 1 236 ? 2.236 -34.219 -10.734 1 95 236 PRO B CA 1
ATOM 4473 C C . PRO B 1 236 ? 1.53 -34.906 -9.562 1 95 236 PRO B C 1
ATOM 4475 O O . PRO B 1 236 ? 0.318 -35.125 -9.617 1 95 236 PRO B O 1
ATOM 4478 N N . ASP B 1 237 ? 2.258 -35.156 -8.422 1 95.25 237 ASP B N 1
ATOM 4479 C CA . ASP B 1 237 ? 1.684 -35.969 -7.348 1 95.25 237 ASP B CA 1
ATOM 4480 C C . ASP B 1 237 ? 1.358 -35.094 -6.133 1 95.25 237 ASP B C 1
ATOM 4482 O O . ASP B 1 237 ? 0.58 -35.5 -5.266 1 95.25 237 ASP B O 1
ATOM 4486 N N . GLU B 1 238 ? 1.964 -33.938 -6.098 1 97.44 238 GLU B N 1
ATOM 4487 C CA . GLU B 1 238 ? 1.791 -33.062 -4.938 1 97.44 238 GLU B CA 1
ATOM 4488 C C . GLU B 1 238 ? 0.417 -32.406 -4.945 1 97.44 238 GLU B C 1
ATOM 4490 O O . GLU B 1 238 ? -0.077 -32 -6 1 97.44 238 GLU B O 1
ATOM 4495 N N . LYS B 1 239 ? -0.181 -32.281 -3.814 1 98.12 239 LYS B N 1
ATOM 4496 C CA . LYS B 1 239 ? -1.545 -31.75 -3.697 1 98.12 239 LYS B CA 1
ATOM 4497 C C . LYS B 1 239 ? -1.555 -30.328 -3.166 1 98.12 239 LYS B C 1
ATOM 4499 O O . LYS B 1 239 ? -2.457 -29.547 -3.48 1 98.12 239 LYS B O 1
ATOM 4504 N N . VAL B 1 240 ? -0.621 -30.031 -2.309 1 98.75 240 VAL B N 1
ATOM 4505 C CA . VAL B 1 240 ? -0.573 -28.719 -1.672 1 98.75 240 VAL B CA 1
ATOM 4506 C C . VAL B 1 240 ? 0.659 -27.969 -2.152 1 98.75 240 VAL B C 1
ATOM 4508 O O . VAL B 1 240 ? 1.783 -28.453 -2.047 1 98.75 240 VAL B O 1
ATOM 4511 N N . ILE B 1 241 ? 0.416 -26.75 -2.697 1 98.75 241 ILE B N 1
ATOM 4512 C CA . ILE B 1 241 ? 1.456 -25.969 -3.354 1 98.75 241 ILE B CA 1
ATOM 4513 C C . ILE B 1 241 ? 1.567 -24.594 -2.688 1 98.75 241 ILE B C 1
ATOM 4515 O O . ILE B 1 241 ? 0.555 -23.953 -2.41 1 98.75 241 ILE B O 1
ATOM 4519 N N . SER B 1 242 ? 2.766 -24.156 -2.318 1 98.75 242 SER B N 1
ATOM 4520 C CA . SER B 1 242 ? 3.021 -22.797 -1.862 1 98.75 242 SER B CA 1
ATOM 4521 C C . SER B 1 242 ? 3.703 -21.969 -2.947 1 98.75 242 SER B C 1
ATOM 4523 O O . SER B 1 242 ? 4.707 -22.391 -3.523 1 98.75 242 SER B O 1
ATOM 4525 N N . VAL B 1 243 ? 3.156 -20.828 -3.273 1 98.88 243 VAL B N 1
ATOM 4526 C CA . VAL B 1 243 ? 3.75 -19.906 -4.23 1 98.88 243 VAL B CA 1
ATOM 4527 C C . VAL B 1 243 ? 3.85 -18.516 -3.611 1 98.88 243 VAL B C 1
ATOM 4529 O O . VAL B 1 243 ? 2.84 -17.938 -3.207 1 98.88 243 VAL B O 1
ATOM 4532 N N . VAL B 1 244 ? 5.066 -17.969 -3.473 1 98.88 244 VAL B N 1
ATOM 4533 C CA . VAL B 1 244 ? 5.277 -16.609 -3.016 1 98.88 244 VAL B CA 1
ATOM 4534 C C . VAL B 1 244 ? 5.473 -15.68 -4.215 1 98.88 244 VAL B C 1
ATOM 4536 O O . VAL B 1 244 ? 6.395 -15.875 -5.012 1 98.88 244 VAL B O 1
ATOM 4539 N N . LEU B 1 245 ? 4.617 -14.766 -4.312 1 98.5 245 LEU B N 1
ATOM 4540 C CA . LEU B 1 245 ? 4.617 -13.914 -5.496 1 98.5 245 LEU B CA 1
ATOM 4541 C C . LEU B 1 245 ? 4.078 -12.523 -5.168 1 98.5 245 LEU B C 1
ATOM 4543 O O . LEU B 1 245 ? 4.402 -11.961 -4.121 1 98.5 245 LEU B O 1
ATOM 4547 N N . HIS B 1 246 ? 3.357 -11.906 -6.098 1 97.56 246 HIS B N 1
ATOM 4548 C CA . HIS B 1 246 ? 2.988 -10.5 -6.008 1 97.56 246 HIS B CA 1
ATOM 4549 C C . HIS B 1 246 ? 1.493 -10.305 -6.234 1 97.56 246 HIS B C 1
ATOM 4551 O O . HIS B 1 246 ? 0.796 -11.234 -6.641 1 97.56 246 HIS B O 1
ATOM 4557 N N . SER B 1 247 ? 1.047 -9.094 -5.945 1 95.25 247 SER B N 1
ATOM 4558 C CA . SER B 1 247 ? -0.383 -8.828 -6.07 1 95.25 247 SER B CA 1
ATOM 4559 C C . SER B 1 247 ? -0.822 -8.844 -7.531 1 95.25 247 SER B C 1
ATOM 4561 O O . SER B 1 247 ? -1.879 -9.383 -7.863 1 95.25 247 SER B O 1
ATOM 4563 N N . GLY B 1 248 ? -0.041 -8.219 -8.414 1 94.12 248 GLY B N 1
ATOM 4564 C CA . GLY B 1 248 ? -0.421 -8.164 -9.812 1 94.12 248 GLY B CA 1
ATOM 4565 C C . GLY B 1 248 ? -0.597 -9.539 -10.438 1 94.12 248 GLY B C 1
ATOM 4566 O O . GLY B 1 248 ? -1.607 -9.797 -11.094 1 94.12 248 GLY B O 1
ATOM 4567 N N . ILE B 1 249 ? 0.352 -10.398 -10.219 1 96.88 249 ILE B N 1
ATOM 4568 C CA . ILE B 1 249 ? 0.284 -11.719 -10.828 1 96.88 249 ILE B CA 1
ATOM 4569 C C . ILE B 1 249 ? -0.781 -12.562 -10.125 1 96.88 249 ILE B C 1
ATOM 4571 O O . ILE B 1 249 ? -1.437 -13.398 -10.758 1 96.88 249 ILE B O 1
ATOM 4575 N N . ILE B 1 250 ? -1.038 -12.375 -8.836 1 97.25 250 ILE B N 1
ATOM 4576 C CA . ILE B 1 250 ? -2.127 -13.078 -8.164 1 97.25 250 ILE B CA 1
ATOM 4577 C C . ILE B 1 250 ? -3.461 -12.68 -8.789 1 97.25 250 ILE B C 1
ATOM 4579 O O . ILE B 1 250 ? -4.332 -13.531 -9 1 97.25 250 ILE B O 1
ATOM 4583 N N . TYR B 1 251 ? -3.562 -11.43 -9.094 1 93.62 251 TYR B N 1
ATOM 4584 C CA . TYR B 1 251 ? -4.762 -10.945 -9.773 1 93.62 251 TYR B CA 1
ATOM 4585 C C . TYR B 1 251 ? -4.992 -11.703 -11.078 1 93.62 251 TYR B C 1
ATOM 4587 O O . TYR B 1 251 ? -6.105 -12.164 -11.344 1 93.62 251 TYR B O 1
ATOM 4595 N N . CYS B 1 252 ? -3.969 -11.844 -11.844 1 96.62 252 CYS B N 1
ATOM 4596 C CA . CYS B 1 252 ? -4.074 -12.539 -13.117 1 96.62 252 CYS B CA 1
ATOM 4597 C C . CYS B 1 252 ? -4.375 -14.023 -12.906 1 96.62 252 CYS B C 1
ATOM 4599 O O . CYS B 1 252 ? -5.172 -14.609 -13.641 1 96.62 252 CYS B O 1
ATOM 4601 N N . LEU B 1 253 ? -3.73 -14.609 -11.906 1 98.19 253 LEU B N 1
ATOM 4602 C CA . LEU B 1 253 ? -3.977 -16.016 -11.594 1 98.19 253 LEU B CA 1
ATOM 4603 C C . LEU B 1 253 ? -5.441 -16.234 -11.227 1 98.19 253 LEU B C 1
ATOM 4605 O O . LEU B 1 253 ? -6.062 -17.188 -11.703 1 98.19 253 LEU B O 1
ATOM 4609 N N . LEU B 1 254 ? -5.953 -15.375 -10.375 1 97 254 LEU B N 1
ATOM 4610 C CA . LEU B 1 254 ? -7.348 -15.5 -9.969 1 97 254 LEU B CA 1
ATOM 4611 C C . LEU B 1 254 ? -8.281 -15.352 -11.164 1 97 254 LEU B C 1
ATOM 4613 O O . LEU B 1 254 ? -9.273 -16.062 -11.273 1 97 254 LEU B O 1
ATOM 4617 N N . ASP B 1 255 ? -7.934 -14.461 -12.047 1 95.31 255 ASP B N 1
ATOM 4618 C CA . ASP B 1 255 ? -8.734 -14.281 -13.258 1 95.31 255 ASP B CA 1
ATOM 4619 C C . ASP B 1 255 ? -8.719 -15.547 -14.117 1 95.31 255 ASP B C 1
ATOM 4621 O O . ASP B 1 255 ? -9.773 -16.031 -14.539 1 95.31 255 ASP B O 1
ATOM 4625 N N . VAL B 1 256 ? -7.602 -16.078 -14.312 1 98.06 256 VAL B N 1
ATOM 4626 C CA . VAL B 1 256 ? -7.395 -17.234 -15.188 1 98.06 256 VAL B CA 1
ATOM 4627 C C . VAL B 1 256 ? -8.156 -18.438 -14.641 1 98.06 256 VAL B C 1
ATOM 4629 O O . VAL B 1 256 ? -8.695 -19.234 -15.406 1 98.06 256 VAL B O 1
ATOM 4632 N N . VAL B 1 257 ? -8.273 -18.516 -13.344 1 98.69 257 VAL B N 1
ATOM 4633 C CA . VAL B 1 257 ? -8.883 -19.719 -12.773 1 98.69 257 VAL B CA 1
ATOM 4634 C C . VAL B 1 257 ? -10.359 -19.469 -12.508 1 98.69 257 VAL B C 1
ATOM 4636 O O . VAL B 1 257 ? -11.055 -20.328 -11.961 1 98.69 257 VAL B O 1
ATOM 4639 N N . GLY B 1 258 ? -10.812 -18.312 -12.781 1 97.19 258 GLY B N 1
ATOM 4640 C CA . GLY B 1 258 ? -12.219 -18 -12.625 1 97.19 258 GLY B CA 1
ATOM 4641 C C . GLY B 1 258 ? -12.609 -17.688 -11.188 1 97.19 258 GLY B C 1
ATOM 4642 O O . GLY B 1 258 ? -13.773 -17.859 -10.805 1 97.19 258 GLY B O 1
ATOM 4643 N N . HIS B 1 259 ? -11.656 -17.469 -10.352 1 96.75 259 HIS B N 1
ATOM 4644 C CA . HIS B 1 259 ? -11.898 -16.953 -9.008 1 96.75 259 HIS B CA 1
ATOM 4645 C C . HIS B 1 259 ? -12.352 -15.492 -9.055 1 96.75 259 HIS B C 1
ATOM 4647 O O . HIS B 1 259 ? -11.906 -14.727 -9.914 1 96.75 259 HIS B O 1
ATOM 4653 N N . ARG B 1 260 ? -13.164 -15.117 -8.141 1 92.88 260 ARG B N 1
ATOM 4654 C CA . ARG B 1 260 ? -13.5 -13.695 -8.055 1 92.88 260 ARG B CA 1
ATOM 4655 C C . ARG B 1 260 ? -12.281 -12.875 -7.656 1 92.88 260 ARG B C 1
ATOM 4657 O O . ARG B 1 260 ? -11.344 -13.391 -7.047 1 92.88 260 ARG B O 1
ATOM 4664 N N . TYR B 1 261 ? -12.367 -11.695 -8.062 1 87.75 261 TYR B N 1
ATOM 4665 C CA . TYR B 1 261 ? -11.281 -10.805 -7.648 1 87.75 261 TYR B CA 1
ATOM 4666 C C . TYR B 1 261 ? -11.258 -10.648 -6.133 1 87.75 261 TYR B C 1
ATOM 4668 O O . TYR B 1 261 ? -12.312 -10.516 -5.5 1 87.75 261 TYR B O 1
ATOM 4676 N N . PHE B 1 262 ? -10.133 -10.703 -5.562 1 91.5 262 PHE B N 1
ATOM 4677 C CA . PHE B 1 262 ? -9.93 -10.57 -4.125 1 91.5 262 PHE B CA 1
ATOM 4678 C C . PHE B 1 262 ? -8.711 -9.703 -3.826 1 91.5 262 PHE B C 1
ATOM 4680 O O . PHE B 1 262 ? -7.602 -10.008 -4.254 1 91.5 262 PHE B O 1
ATOM 4687 N N . PRO B 1 263 ? -8.922 -8.617 -3.15 1 89.25 263 PRO B N 1
ATOM 4688 C CA . PRO B 1 263 ? -7.793 -7.73 -2.861 1 89.25 263 PRO B CA 1
ATOM 4689 C C . PRO B 1 263 ? -6.766 -8.367 -1.927 1 89.25 263 PRO B C 1
ATOM 4691 O O . PRO B 1 263 ? -7.133 -8.914 -0.884 1 89.25 263 PRO B O 1
ATOM 4694 N N . MET B 1 264 ? -5.484 -8.258 -2.316 1 91.56 264 MET B N 1
ATOM 4695 C CA . MET B 1 264 ? -4.41 -8.875 -1.541 1 91.56 264 MET B CA 1
ATOM 4696 C C . MET B 1 264 ? -3.574 -7.809 -0.835 1 91.56 264 MET B C 1
ATOM 4698 O O . MET B 1 264 ? -2.885 -7.023 -1.485 1 91.56 264 MET B O 1
ATOM 4702 N N . ALA B 1 265 ? -3.611 -7.816 0.462 1 91.31 265 ALA B N 1
ATOM 4703 C CA . ALA B 1 265 ? -2.707 -6.965 1.229 1 91.31 265 ALA B CA 1
ATOM 4704 C C . ALA B 1 265 ? -1.299 -7.551 1.265 1 91.31 265 ALA B C 1
ATOM 4706 O O . ALA B 1 265 ? -1.119 -8.766 1.12 1 91.31 265 ALA B O 1
ATOM 4707 N N . THR B 1 266 ? -0.301 -6.66 1.407 1 94.94 266 THR B N 1
ATOM 4708 C CA . THR B 1 266 ? 1.044 -7.172 1.641 1 94.94 266 THR B CA 1
ATOM 4709 C C . THR B 1 266 ? 1.063 -8.109 2.842 1 94.94 266 THR B C 1
ATOM 4711 O O . THR B 1 266 ? 0.395 -7.859 3.846 1 94.94 266 THR B O 1
ATOM 4714 N N . GLY B 1 267 ? 1.804 -9.211 2.627 1 95.5 267 GLY B N 1
ATOM 4715 C CA . GLY B 1 267 ? 1.952 -10.18 3.703 1 95.5 267 GLY B CA 1
ATOM 4716 C C . GLY B 1 267 ? 0.785 -11.141 3.805 1 95.5 267 GLY B C 1
ATOM 4717 O O . GLY B 1 267 ? 0.741 -11.977 4.707 1 95.5 267 GLY B O 1
ATOM 4718 N N . GLY B 1 268 ? -0.108 -11.031 2.893 1 94.19 268 GLY B N 1
ATOM 4719 C CA . GLY B 1 268 ? -1.263 -11.922 2.914 1 94.19 268 GLY B CA 1
ATOM 4720 C C . GLY B 1 268 ? -1.066 -13.18 2.09 1 94.19 268 GLY B C 1
ATOM 4721 O O . GLY B 1 268 ? -0.175 -13.234 1.24 1 94.19 268 GLY B O 1
ATOM 4722 N N . ALA B 1 269 ? -1.916 -14.18 2.379 1 96.81 269 ALA B N 1
ATOM 4723 C CA . ALA B 1 269 ? -1.974 -15.422 1.613 1 96.81 269 ALA B CA 1
ATOM 4724 C C . ALA B 1 269 ? -3.418 -15.859 1.382 1 96.81 269 ALA B C 1
ATOM 4726 O O . ALA B 1 269 ? -4.262 -15.734 2.273 1 96.81 269 ALA B O 1
ATOM 4727 N N . ILE B 1 270 ? -3.691 -16.359 0.209 1 97 270 ILE B N 1
ATOM 4728 C CA . ILE B 1 270 ? -5.039 -16.812 -0.119 1 97 270 ILE B CA 1
ATOM 4729 C C . ILE B 1 270 ? -4.996 -18.266 -0.57 1 97 270 ILE B C 1
ATOM 4731 O O . ILE B 1 270 ? -4.266 -18.625 -1.502 1 97 270 ILE B O 1
ATOM 4735 N N . PRO B 1 271 ? -5.684 -19.172 0.13 1 98.56 271 PRO B N 1
ATOM 4736 C CA . PRO B 1 271 ? -5.84 -20.531 -0.378 1 98.56 271 PRO B CA 1
ATOM 4737 C C . PRO B 1 271 ? -6.832 -20.625 -1.536 1 98.56 271 PRO B C 1
ATOM 4739 O O . PRO B 1 271 ? -7.906 -20.016 -1.482 1 98.56 271 PRO B O 1
ATOM 4742 N N . VAL B 1 272 ? -6.488 -21.344 -2.557 1 98.75 272 VAL B N 1
ATOM 4743 C CA . VAL B 1 272 ? -7.332 -21.516 -3.732 1 98.75 272 VAL B CA 1
ATOM 4744 C C . VAL B 1 272 ? -7.219 -22.969 -4.227 1 98.75 272 VAL B C 1
ATOM 4746 O O . VAL B 1 272 ? -6.117 -23.453 -4.484 1 98.75 272 VAL B O 1
ATOM 4749 N N . VAL B 1 273 ? -8.312 -23.609 -4.316 1 98.88 273 VAL B N 1
ATOM 4750 C CA . VAL B 1 273 ? -8.328 -24.906 -4.977 1 98.88 273 VAL B CA 1
ATOM 4751 C C . VAL B 1 273 ? -8.453 -24.719 -6.488 1 98.88 273 VAL B C 1
ATOM 4753 O O . VAL B 1 273 ? -9.453 -24.172 -6.973 1 98.88 273 VAL B O 1
ATOM 4756 N N . ILE B 1 274 ? -7.461 -25.188 -7.184 1 98.88 274 ILE B N 1
ATOM 4757 C CA . ILE B 1 274 ? -7.402 -24.969 -8.625 1 98.88 274 ILE B CA 1
ATOM 4758 C C . ILE B 1 274 ? -7.438 -26.312 -9.352 1 98.88 274 ILE B C 1
ATOM 4760 O O . ILE B 1 274 ? -6.73 -27.25 -8.969 1 98.88 274 ILE B O 1
ATOM 4764 N N . ALA B 1 275 ? -8.219 -26.359 -10.383 1 98.75 275 ALA B N 1
ATOM 4765 C CA . ALA B 1 275 ? -8.305 -27.531 -11.242 1 98.75 275 ALA B CA 1
ATOM 4766 C C . ALA B 1 275 ? -7.75 -27.234 -12.633 1 98.75 275 ALA B C 1
ATOM 4768 O O . ALA B 1 275 ? -7.98 -26.156 -13.18 1 98.75 275 ALA B O 1
ATOM 4769 N N . ILE B 1 276 ? -7.023 -28.172 -13.141 1 98.5 276 ILE B N 1
ATOM 4770 C CA . ILE B 1 276 ? -6.676 -28.141 -14.555 1 98.5 276 ILE B CA 1
ATOM 4771 C C . ILE B 1 276 ? -7.699 -28.938 -15.352 1 98.5 276 ILE B C 1
ATOM 4773 O O . ILE B 1 276 ? -7.934 -30.125 -15.07 1 98.5 276 ILE B O 1
ATOM 4777 N N . GLU B 1 277 ? -8.297 -28.281 -16.328 1 97.94 277 GLU B N 1
ATOM 4778 C CA . GLU B 1 277 ? -9.352 -28.922 -17.094 1 97.94 277 GLU B CA 1
ATOM 4779 C C . GLU B 1 277 ? -8.781 -29.641 -18.328 1 97.94 277 GLU B C 1
ATOM 4781 O O . GLU B 1 277 ? -7.602 -29.484 -18.641 1 97.94 277 GLU B O 1
ATOM 4786 N N . ASN B 1 278 ? -9.672 -30.391 -19.031 1 96.5 278 ASN B N 1
ATOM 4787 C CA . ASN B 1 278 ? -9.227 -31.203 -20.141 1 96.5 278 ASN B CA 1
ATOM 4788 C C . ASN B 1 278 ? -9.469 -30.5 -21.484 1 96.5 278 ASN B C 1
ATOM 4790 O O . ASN B 1 278 ? -9.398 -31.125 -22.547 1 96.5 278 ASN B O 1
ATOM 4794 N N . TYR B 1 279 ? -9.789 -29.297 -21.469 1 96.88 279 TYR B N 1
ATOM 4795 C CA . TYR B 1 279 ? -9.914 -28.5 -22.688 1 96.88 279 TYR B CA 1
ATOM 4796 C C . TYR B 1 279 ? -9.125 -27.203 -22.578 1 96.88 279 TYR B C 1
ATOM 4798 O O . TYR B 1 279 ? -8.68 -26.828 -21.484 1 96.88 279 TYR B O 1
ATOM 4806 N N . ASN B 1 280 ? -8.922 -26.641 -23.719 1 97.62 280 ASN B N 1
ATOM 4807 C CA . ASN B 1 280 ? -8.062 -25.469 -23.766 1 97.62 280 ASN B CA 1
ATOM 4808 C C . ASN B 1 280 ? -8.875 -24.172 -23.859 1 97.62 280 ASN B C 1
ATOM 4810 O O . ASN B 1 280 ? -10.062 -24.203 -24.172 1 97.62 280 ASN B O 1
ATOM 4814 N N . THR B 1 281 ? -8.297 -23.109 -23.484 1 96.62 281 THR B N 1
ATOM 4815 C CA . THR B 1 281 ? -8.781 -21.75 -23.703 1 96.62 281 THR B CA 1
ATOM 4816 C C . THR B 1 281 ? -7.73 -20.922 -24.422 1 96.62 281 THR B C 1
ATOM 4818 O O . THR B 1 281 ? -6.527 -21.156 -24.281 1 96.62 281 THR B O 1
ATOM 4821 N N . ASP B 1 282 ? -8.242 -19.969 -25.188 1 96.88 282 ASP B N 1
ATOM 4822 C CA . ASP B 1 282 ? -7.359 -19.141 -26.016 1 96.88 282 ASP B CA 1
ATOM 4823 C C . ASP B 1 282 ? -6.98 -17.844 -25.281 1 96.88 282 ASP B C 1
ATOM 4825 O O . ASP B 1 282 ? -7.812 -17.234 -24.609 1 96.88 282 ASP B O 1
ATOM 4829 N N . TYR B 1 283 ? -5.746 -17.469 -25.453 1 96.88 283 TYR B N 1
ATOM 4830 C CA . TYR B 1 283 ? -5.223 -16.203 -24.938 1 96.88 283 TYR B CA 1
ATOM 4831 C C . TYR B 1 283 ? -4.73 -15.32 -26.078 1 96.88 283 TYR B C 1
ATOM 4833 O O . TYR B 1 283 ? -3.648 -15.547 -26.625 1 96.88 283 TYR B O 1
ATOM 4841 N N . PRO B 1 284 ? -5.578 -14.305 -26.438 1 95.12 284 PRO B N 1
ATOM 4842 C CA . PRO B 1 284 ? -5.102 -13.359 -27.438 1 95.12 284 PRO B CA 1
ATOM 4843 C C . PRO B 1 284 ? -3.959 -12.484 -26.938 1 95.12 284 PRO B C 1
ATOM 4845 O O . PRO B 1 284 ? -3.959 -12.078 -25.766 1 95.12 284 PRO B O 1
ATOM 4848 N N . LEU B 1 285 ? -3.029 -12.188 -27.75 1 95.38 285 LEU B N 1
ATOM 4849 C CA . LEU B 1 285 ? -1.891 -11.352 -27.375 1 95.38 285 LEU B CA 1
ATOM 4850 C C . LEU B 1 285 ? -1.738 -10.188 -28.344 1 95.38 285 LEU B C 1
ATOM 4852 O O . LEU B 1 285 ? -0.62 -9.742 -28.625 1 95.38 285 LEU B O 1
ATOM 4856 N N . ASN B 1 286 ? -2.795 -9.68 -28.891 1 92.25 286 ASN B N 1
ATOM 4857 C CA . ASN B 1 286 ? -2.795 -8.57 -29.844 1 92.25 286 ASN B CA 1
ATOM 4858 C C . ASN B 1 286 ? -2.727 -7.223 -29.141 1 92.25 286 ASN B C 1
ATOM 4860 O O . ASN B 1 286 ? -2.52 -6.191 -29.781 1 92.25 286 ASN B O 1
ATOM 4864 N N . ASP B 1 287 ? -2.904 -7.203 -27.812 1 90.19 287 ASP B N 1
ATOM 4865 C CA . ASP B 1 287 ? -2.744 -6.035 -26.953 1 90.19 287 ASP B CA 1
ATOM 4866 C C . ASP B 1 287 ? -1.965 -6.383 -25.688 1 90.19 287 ASP B C 1
ATOM 4868 O O . ASP B 1 287 ? -2.424 -6.113 -24.578 1 90.19 287 ASP B O 1
ATOM 4872 N N . ALA B 1 288 ? -0.849 -6.98 -25.922 1 92.94 288 ALA B N 1
ATOM 4873 C CA . ALA B 1 288 ? -0.102 -7.617 -24.844 1 92.94 288 ALA B CA 1
ATOM 4874 C C . ALA B 1 288 ? 0.747 -6.602 -24.078 1 92.94 288 ALA B C 1
ATOM 4876 O O . ALA B 1 288 ? 1.211 -6.875 -22.969 1 92.94 288 ALA B O 1
ATOM 4877 N N . TRP B 1 289 ? 0.915 -5.406 -24.672 1 92.31 289 TRP B N 1
ATOM 4878 C CA . TRP B 1 289 ? 1.875 -4.477 -24.094 1 92.31 289 TRP B CA 1
ATOM 4879 C C . TRP B 1 289 ? 1.32 -3.057 -24.078 1 92.31 289 TRP B C 1
ATOM 4881 O O . TRP B 1 289 ? 0.687 -2.623 -25.047 1 92.31 289 TRP B O 1
ATOM 4891 N N . ASP B 1 290 ? 1.551 -2.377 -22.984 1 88.31 290 ASP B N 1
ATOM 4892 C CA . ASP B 1 290 ? 1.389 -0.93 -22.875 1 88.31 290 ASP B CA 1
ATOM 4893 C C . ASP B 1 290 ? 2.723 -0.213 -23.078 1 88.31 290 ASP B C 1
ATOM 4895 O O . ASP B 1 290 ? 3.785 -0.787 -22.828 1 88.31 290 ASP B O 1
ATOM 4899 N N . THR B 1 291 ? 2.621 0.992 -23.5 1 88 291 THR B N 1
ATOM 4900 C CA . THR B 1 291 ? 3.84 1.769 -23.703 1 88 291 THR B CA 1
ATOM 4901 C C . THR B 1 291 ? 4.008 2.807 -22.594 1 88 291 THR B C 1
ATOM 4903 O O . THR B 1 291 ? 3.078 3.053 -21.828 1 88 291 THR B O 1
ATOM 4906 N N . PHE B 1 292 ? 5.23 3.373 -22.531 1 86 292 PHE B N 1
ATOM 4907 C CA . PHE B 1 292 ? 5.473 4.418 -21.547 1 86 292 PHE B CA 1
ATOM 4908 C C . PHE B 1 292 ? 4.531 5.598 -21.766 1 86 292 PHE B C 1
ATOM 4910 O O . PHE B 1 292 ? 4.117 6.254 -20.812 1 86 292 PHE B O 1
ATOM 4917 N N . LYS B 1 293 ? 4.133 5.891 -22.969 1 83.5 293 LYS B N 1
ATOM 4918 C CA . LYS B 1 293 ? 3.201 6.973 -23.281 1 83.5 293 LYS B CA 1
ATOM 4919 C C . LYS B 1 293 ? 1.846 6.734 -22.609 1 83.5 293 LYS B C 1
ATOM 4921 O O . LYS B 1 293 ? 1.145 7.688 -22.266 1 83.5 293 LYS B O 1
ATOM 4926 N N . ASP B 1 294 ? 1.553 5.473 -22.469 1 83.06 294 ASP B N 1
ATOM 4927 C CA . ASP B 1 294 ? 0.308 5.137 -21.781 1 83.06 294 ASP B CA 1
ATOM 4928 C C . ASP B 1 294 ? 0.399 5.457 -20.297 1 83.06 294 ASP B C 1
ATOM 4930 O O . ASP B 1 294 ? -0.614 5.734 -19.656 1 83.06 294 ASP B O 1
ATOM 4934 N N . TRP B 1 295 ? 1.648 5.418 -19.75 1 80.75 295 TRP B N 1
ATOM 4935 C CA . TRP B 1 295 ? 1.898 5.695 -18.344 1 80.75 295 TRP B CA 1
ATOM 4936 C C . TRP B 1 295 ? 2.023 7.199 -18.094 1 80.75 295 TRP B C 1
ATOM 4938 O O . TRP B 1 295 ? 1.549 7.711 -17.078 1 80.75 295 TRP B O 1
ATOM 4948 N N . CYS B 1 296 ? 2.77 7.82 -19 1 80.5 296 CYS B N 1
ATOM 4949 C CA . CYS B 1 296 ? 3.104 9.234 -18.891 1 80.5 296 CYS B CA 1
ATOM 4950 C C . CYS B 1 296 ? 2.895 9.945 -20.219 1 80.5 296 CYS B C 1
ATOM 4952 O O . CYS B 1 296 ? 3.85 10.172 -20.969 1 80.5 296 CYS B O 1
ATOM 4954 N N . PRO B 1 297 ? 1.812 10.367 -20.422 1 71.62 297 PRO B N 1
ATOM 4955 C CA . PRO B 1 297 ? 1.547 10.992 -21.719 1 71.62 297 PRO B CA 1
ATOM 4956 C C . PRO B 1 297 ? 2.168 12.375 -21.844 1 71.62 297 PRO B C 1
ATOM 4958 O O . PRO B 1 297 ? 2.551 12.789 -22.938 1 71.62 297 PRO B O 1
ATOM 4961 N N . ASN B 1 298 ? 2.209 13.141 -20.812 1 69.69 298 ASN B N 1
ATOM 4962 C CA . ASN B 1 298 ? 2.758 14.492 -20.781 1 69.69 298 ASN B CA 1
ATOM 4963 C C . ASN B 1 298 ? 3.773 14.664 -19.656 1 69.69 298 ASN B C 1
ATOM 4965 O O . ASN B 1 298 ? 3.441 15.195 -18.594 1 69.69 298 ASN B O 1
ATOM 4969 N N . PRO B 1 299 ? 4.875 14.273 -19.922 1 66.19 299 PRO B N 1
ATOM 4970 C CA . PRO B 1 299 ? 5.867 14.398 -18.859 1 66.19 299 PRO B CA 1
ATOM 4971 C C . PRO B 1 299 ? 6.055 15.844 -18.391 1 66.19 299 PRO B C 1
ATOM 4973 O O . PRO B 1 299 ? 6.07 16.766 -19.219 1 66.19 299 PRO B O 1
ATOM 4976 N N . PRO B 1 300 ? 5.98 16 -17.094 1 59.91 300 PRO B N 1
ATOM 4977 C CA . PRO B 1 300 ? 6.203 17.359 -16.594 1 59.91 300 PRO B CA 1
ATOM 4978 C C . PRO B 1 300 ? 7.516 17.969 -17.094 1 59.91 300 PRO B C 1
ATOM 4980 O O . PRO B 1 300 ? 8.461 17.234 -17.391 1 59.91 300 PRO B O 1
ATOM 4983 N N . ALA B 1 301 ? 7.445 19.281 -17.312 1 55.12 301 ALA B N 1
ATOM 4984 C CA . ALA B 1 301 ? 8.594 20.031 -17.812 1 55.12 301 ALA B CA 1
ATOM 4985 C C . ALA B 1 301 ? 9.844 19.734 -16.984 1 55.12 301 ALA B C 1
ATOM 4987 O O . ALA B 1 301 ? 10.961 19.719 -17.516 1 55.12 301 ALA B O 1
ATOM 4988 N N . SER B 1 302 ? 9.719 19.641 -15.734 1 50.28 302 SER B N 1
ATOM 4989 C CA . SER B 1 302 ? 10.875 19.391 -14.875 1 50.28 302 SER B CA 1
ATOM 4990 C C . SER B 1 302 ? 11.578 18.094 -15.25 1 50.28 302 SER B C 1
ATOM 4992 O O . SER B 1 302 ? 12.773 17.922 -15 1 50.28 302 SER B O 1
ATOM 4994 N N . ILE B 1 303 ? 10.992 17.156 -15.812 1 50.12 303 ILE B N 1
ATOM 4995 C CA . ILE B 1 303 ? 11.562 15.867 -16.188 1 50.12 303 ILE B CA 1
ATOM 4996 C C . ILE B 1 303 ? 12.039 15.922 -17.641 1 50.12 303 ILE B C 1
ATOM 4998 O O . ILE B 1 303 ? 12.914 15.148 -18.047 1 50.12 303 ILE B O 1
ATOM 5002 N N . SER B 1 304 ? 11.578 16.734 -18.469 1 41.81 304 SER B N 1
ATOM 5003 C CA . SER B 1 304 ? 11.891 16.719 -19.891 1 41.81 304 SER B CA 1
ATOM 5004 C C . SER B 1 304 ? 13.312 17.219 -20.156 1 41.81 304 SER B C 1
ATOM 5006 O O . SER B 1 304 ? 13.859 17.016 -21.234 1 41.81 304 SER B O 1
ATOM 5008 N N . GLY B 1 305 ? 14 17.953 -19.297 1 34.94 305 GLY B N 1
ATOM 5009 C CA . GLY B 1 305 ? 15.305 18.5 -19.641 1 34.94 305 GLY B CA 1
ATOM 5010 C C . GLY B 1 305 ? 16.375 17.438 -19.766 1 34.94 305 GLY B C 1
ATOM 5011 O O . GLY B 1 305 ? 17.531 17.75 -20.094 1 34.94 305 GLY B O 1
ATOM 5012 N N . THR B 1 306 ? 16.422 16.375 -19.156 1 35.03 306 THR B N 1
ATOM 5013 C CA . THR B 1 306 ? 17.734 15.727 -19.203 1 35.03 306 THR B CA 1
ATOM 5014 C C . THR B 1 306 ? 18.062 15.281 -20.625 1 35.03 306 THR B C 1
ATOM 5016 O O . THR B 1 306 ? 19.234 15.297 -21.016 1 35.03 306 THR B O 1
ATOM 5019 N N . ALA B 1 307 ? 17.438 14.32 -21.281 1 32.97 307 ALA B N 1
ATOM 5020 C CA . ALA B 1 307 ? 18.25 13.484 -22.156 1 32.97 307 ALA B CA 1
ATOM 5021 C C . ALA B 1 307 ? 18.562 14.18 -23.469 1 32.97 307 ALA B C 1
ATOM 5023 O O . ALA B 1 307 ? 17.844 13.992 -24.453 1 32.97 307 ALA B O 1
ATOM 5024 N N . THR B 1 308 ? 18.656 15.523 -23.516 1 30.52 308 THR B N 1
ATOM 5025 C CA . THR B 1 308 ? 19.25 15.898 -24.781 1 30.52 308 THR B CA 1
ATOM 5026 C C . THR B 1 308 ? 20.688 15.398 -24.875 1 30.52 308 THR B C 1
ATOM 5028 O O . THR B 1 308 ? 21.594 15.945 -24.234 1 30.52 308 THR B O 1
ATOM 5031 N N . SER B 1 309 ? 21.062 14.156 -24.719 1 28.58 309 SER B N 1
ATOM 5032 C CA . SER B 1 309 ? 22.391 13.758 -25.172 1 28.58 309 SER B CA 1
ATOM 5033 C C . SER B 1 309 ? 22.641 14.227 -26.609 1 28.58 309 SER B C 1
ATOM 5035 O O . SER B 1 309 ? 21.828 13.961 -27.5 1 28.58 309 SER B O 1
ATOM 5037 N N . THR B 1 310 ? 23.312 15.336 -26.75 1 28.16 310 THR B N 1
ATOM 5038 C CA . THR B 1 310 ? 24.031 15.766 -27.938 1 28.16 310 THR B CA 1
ATOM 5039 C C . THR B 1 310 ? 24.969 14.672 -28.438 1 28.16 310 THR B C 1
ATOM 5041 O O . THR B 1 310 ? 25.891 14.266 -27.734 1 28.16 310 THR B O 1
ATOM 5044 N N . ALA B 1 311 ? 24.656 13.758 -29.328 1 32.19 311 ALA B N 1
ATOM 5045 C CA . ALA B 1 311 ? 25.469 12.945 -30.219 1 32.19 311 ALA B CA 1
ATOM 5046 C C . ALA B 1 311 ? 26.469 13.805 -30.984 1 32.19 311 ALA B C 1
ATOM 5048 O O . ALA B 1 311 ? 26.109 14.562 -31.875 1 32.19 311 ALA B O 1
ATOM 5049 N N . THR B 1 312 ? 27.406 14.453 -30.266 1 27.61 312 THR B N 1
ATOM 5050 C CA . THR B 1 312 ? 28.531 15.031 -31 1 27.61 312 THR B CA 1
ATOM 5051 C C . THR B 1 312 ? 29.25 13.953 -31.812 1 27.61 312 THR B C 1
ATOM 5053 O O . THR B 1 312 ? 29.672 12.93 -31.266 1 27.61 312 THR B O 1
ATOM 5056 N N . GLY B 1 313 ? 28.906 13.758 -33.094 1 25.14 313 GLY B N 1
ATOM 5057 C CA . GLY B 1 313 ? 29.578 13.148 -34.219 1 25.14 313 GLY B CA 1
ATOM 5058 C C . GLY B 1 313 ? 31.062 13.5 -34.281 1 25.14 313 GLY B C 1
ATOM 5059 O O . GLY B 1 313 ? 31.438 14.664 -34.125 1 25.14 313 GLY B O 1
ATOM 5060 N N . SER B 1 314 ? 31.938 12.656 -33.656 1 24.77 314 SER B N 1
ATOM 5061 C CA . SER B 1 314 ? 33.344 12.703 -34.094 1 24.77 314 SER B CA 1
ATOM 5062 C C . SER B 1 314 ? 33.438 12.773 -35.594 1 24.77 314 SER B C 1
ATOM 5064 O O . SER B 1 314 ? 32.844 11.961 -36.312 1 24.77 314 SER B O 1
ATOM 5066 N N . ALA B 1 315 ? 33.969 13.875 -36.188 1 19.91 315 ALA B N 1
ATOM 5067 C CA . ALA B 1 315 ? 34.719 13.945 -37.438 1 19.91 315 ALA B CA 1
ATOM 5068 C C . ALA B 1 315 ? 36.031 13.156 -37.344 1 19.91 315 ALA B C 1
ATOM 5070 O O . ALA B 1 315 ? 36.656 13.141 -36.281 1 19.91 315 ALA B O 1
#

Foldseek 3Di:
DPPPPPPPPPPPVPLPFDKDKFFAKAWDLPFFLQQPPVRPLVRQDCLPLRRGDPVDDPCRVQVPADLQKAKEKEWEFFAWLLNVQCVVDDLQCCLQPVQQPQDPPPRGLQLTAHDPRRLVLLLVLLVSQVPNPPRPDFPAAEFELRRRGVSSVCNNCPVHDDDAYEHDPLLFAWAEQGSNRAHAFPVVSCVSPVRHHYDPPRGRHDPRYYNWKIFDLLQLLVSLSVVVVVVCVVCSPTRYYYYYGHQRSVQSNCVSNVGDDHGDDHSGIHIIMMGGDPGIDMRGCSPGIDTSCVRHVDRDPVPPPPPPPPPPPDD/DPPPPPPPPPPPVPLPFDKDKFFAKAWDLPFFLQQPPVRPLVRQDCLPLRRGDPVDDPCRVQVPFDLQKAKEKEWEFFAWLLNVQCVVDDLQCCLQPVQQDQDPPPRGLQLTAHDPRRLVLLLVLLVSQVPNPPRPDFPAAEFELRRRGVSSVCNNCPVHDDDAYEYDPLLFAWAEQGSNRAHAFPVVSCVSPVRHHYDPPRGRHDPRYYNWKIFDLLQLLVSLSVVVVVVCVVCSPTRYYYYYGHQRSVQSNCVSNVGDGHGDDHSGIHIIMMGGDPGIDMRGCSPGIDTSCVRHVDRDPVPPPPDPPDPPDDD

GO terms:
  GO:0005576 extracellular region (C, IDA)

InterPro domains:
  IPR013078 Histidine phosphatase superfamily, clade-1 [PF00300] (106-255)
  IPR013078 Histidine phosphatase superfamily, clade-1 [cd07067] (70-282)
  IPR029033 Histidine phosphatase superfamily [G3DSA:3.40.50.1240] (65-281)
  IPR029033 Histidine phosphatase superfamily [SSF53254] (71-273)
  IPR050275 Phosphoglycerate Mutase/Phosphatase [PTHR48100] (70-263)

Organism: Candida albicans (strain SC5314 / ATCC MYA-2876) (NCBI:txid237561)